Protein AF-A0A5A8CS77-F1 (afdb_monomer)

Structure (mmCIF, N/CA/C/O backbone):
data_AF-A0A5A8CS77-F1
#
_entry.id   AF-A0A5A8CS77-F1
#
loop_
_atom_site.group_PDB
_atom_site.id
_atom_site.type_symbol
_atom_site.label_atom_id
_atom_site.label_alt_id
_atom_site.label_comp_id
_atom_site.label_asym_id
_atom_site.label_entity_id
_atom_site.label_seq_id
_atom_site.pdbx_PDB_ins_code
_atom_site.Cartn_x
_atom_site.Cartn_y
_atom_site.Cartn_z
_atom_site.occupancy
_atom_site.B_iso_or_equiv
_atom_site.auth_seq_id
_atom_site.auth_comp_id
_atom_site.auth_asym_id
_atom_site.auth_atom_id
_atom_site.pdbx_PDB_model_num
ATOM 1 N N . MET A 1 1 ? 5.450 0.635 5.819 1.00 85.69 1 MET A N 1
ATOM 2 C CA . MET A 1 1 ? 5.780 1.025 4.425 1.00 85.69 1 MET A CA 1
ATOM 3 C C . MET A 1 1 ? 7.033 1.881 4.350 1.00 85.69 1 MET A C 1
ATOM 5 O O . MET A 1 1 ? 7.945 1.462 3.653 1.00 85.69 1 MET A O 1
ATOM 9 N N . CYS A 1 2 ? 7.117 3.012 5.063 1.00 91.69 2 CYS A N 1
ATOM 10 C CA . CYS A 1 2 ? 8.286 3.908 5.013 1.00 91.69 2 CYS A CA 1
ATOM 11 C C . CYS A 1 2 ? 9.601 3.190 5.373 1.00 91.69 2 CYS A C 1
ATOM 13 O O . CYS A 1 2 ? 10.536 3.173 4.583 1.00 91.69 2 CYS A O 1
ATOM 15 N N . SER A 1 3 ? 9.627 2.469 6.500 1.00 93.19 3 SER A N 1
ATOM 16 C CA . SER A 1 3 ? 10.769 1.624 6.897 1.00 93.19 3 SER A CA 1
ATOM 17 C C . SER A 1 3 ? 10.985 0.401 5.996 1.00 93.19 3 SER A C 1
ATOM 19 O O . SER A 1 3 ? 12.021 -0.242 6.058 1.00 93.19 3 SER A O 1
ATOM 21 N N . GLY A 1 4 ? 10.016 0.065 5.138 1.00 91.38 4 GLY A N 1
ATOM 22 C CA . GLY A 1 4 ? 10.054 -1.089 4.237 1.00 91.38 4 GLY A CA 1
ATOM 23 C C . GLY A 1 4 ? 10.571 -0.776 2.832 1.00 91.38 4 GLY A C 1
ATOM 24 O O . GLY A 1 4 ? 10.405 -1.609 1.947 1.00 91.38 4 GLY A O 1
ATOM 25 N N . GLY A 1 5 ? 11.142 0.415 2.610 1.00 90.12 5 GLY A N 1
ATOM 26 C CA . GLY A 1 5 ? 11.804 0.786 1.352 1.00 90.12 5 GLY A CA 1
ATOM 27 C C . GLY A 1 5 ? 11.192 1.970 0.606 1.00 90.12 5 GLY A C 1
ATOM 28 O O . GLY A 1 5 ? 11.819 2.507 -0.305 1.00 90.12 5 GLY A O 1
ATOM 29 N N . LEU A 1 6 ? 10.001 2.428 0.999 1.00 89.50 6 LEU A N 1
ATOM 30 C CA . LEU A 1 6 ? 9.416 3.637 0.424 1.00 89.50 6 LEU A CA 1
ATOM 31 C C . LEU A 1 6 ? 10.114 4.879 0.986 1.00 89.50 6 LEU A C 1
ATOM 33 O O . LEU A 1 6 ? 9.970 5.193 2.165 1.00 89.50 6 LEU A O 1
ATOM 37 N N . GLY A 1 7 ? 10.844 5.588 0.126 1.00 89.00 7 GLY A N 1
ATOM 38 C CA . GLY A 1 7 ? 11.565 6.810 0.489 1.00 89.00 7 GLY A CA 1
ATOM 39 C C . GLY A 1 7 ? 10.880 8.098 0.026 1.00 89.00 7 GLY A C 1
ATOM 40 O O . GLY A 1 7 ? 11.247 9.181 0.481 1.00 89.00 7 GLY A O 1
ATOM 41 N N . LYS A 1 8 ? 9.884 8.000 -0.866 1.00 88.50 8 LYS A N 1
ATOM 42 C CA . LYS A 1 8 ? 9.034 9.115 -1.316 1.00 88.50 8 LYS A CA 1
ATOM 43 C C . LYS A 1 8 ? 7.594 8.932 -0.859 1.00 88.50 8 LYS A C 1
ATOM 45 O O . LYS A 1 8 ? 6.918 8.036 -1.363 1.00 88.50 8 LYS A O 1
ATOM 50 N N . THR A 1 9 ? 7.131 9.817 0.022 1.00 89.88 9 THR A N 1
ATOM 51 C CA . THR A 1 9 ? 5.757 9.791 0.543 1.00 89.88 9 THR A CA 1
ATOM 52 C C . THR A 1 9 ? 4.769 10.429 -0.425 1.00 89.88 9 THR A C 1
ATOM 54 O O . THR A 1 9 ? 5.002 11.515 -0.963 1.00 89.88 9 THR A O 1
ATOM 57 N N . ASP A 1 10 ? 3.620 9.783 -0.583 1.00 88.69 10 ASP A N 1
ATOM 58 C CA . ASP A 1 10 ? 2.499 10.272 -1.375 1.00 88.69 10 ASP A CA 1
ATOM 59 C C . ASP A 1 10 ? 1.581 11.163 -0.513 1.00 88.69 10 ASP A C 1
ATOM 61 O O . ASP A 1 10 ? 0.678 10.695 0.176 1.00 88.69 10 ASP A O 1
ATOM 65 N N . THR A 1 11 ? 1.846 12.475 -0.501 1.00 86.81 11 THR A N 1
ATOM 66 C CA . THR A 1 11 ? 1.271 13.401 0.499 1.00 86.81 11 THR A CA 1
ATOM 67 C C . THR A 1 11 ? -0.005 14.131 0.082 1.00 86.81 11 THR A C 1
ATOM 69 O O . THR A 1 11 ? -0.803 14.496 0.943 1.00 86.81 11 THR A O 1
ATOM 72 N N . GLY A 1 12 ? -0.213 14.384 -1.213 1.00 90.06 12 GLY A N 1
ATOM 73 C CA . GLY A 1 12 ? -1.337 15.206 -1.677 1.00 90.06 12 GLY A CA 1
ATOM 74 C C . GLY A 1 12 ? -1.258 16.631 -1.111 1.00 90.06 12 GLY A C 1
ATOM 75 O O . GLY A 1 12 ? -0.227 17.291 -1.223 1.00 90.06 12 GLY A O 1
ATOM 76 N N . ASN A 1 13 ? -2.341 17.116 -0.503 1.00 92.75 13 ASN A N 1
ATOM 77 C CA . ASN A 1 13 ? -2.327 18.333 0.307 1.00 92.75 13 ASN A CA 1
ATOM 78 C C . ASN A 1 13 ? -1.818 18.026 1.726 1.00 92.75 13 ASN A C 1
ATOM 80 O O . ASN A 1 13 ? -2.508 17.400 2.527 1.00 92.75 13 ASN A O 1
ATOM 84 N N . THR A 1 14 ? -0.647 18.546 2.080 1.00 94.44 14 THR A N 1
ATOM 85 C CA . THR A 1 14 ? -0.047 18.345 3.407 1.00 94.44 14 THR A CA 1
ATOM 86 C C . THR A 1 14 ? -0.786 19.059 4.541 1.00 94.44 14 THR A C 1
ATOM 88 O O . THR A 1 14 ? -0.587 18.707 5.698 1.00 94.44 14 THR A O 1
ATOM 91 N N . ASN A 1 15 ? -1.659 20.031 4.249 1.00 94.00 15 ASN A N 1
ATOM 92 C CA . ASN A 1 15 ? -2.426 20.754 5.274 1.00 94.00 15 ASN A CA 1
ATOM 93 C C . ASN A 1 15 ? -3.484 19.882 5.965 1.00 94.00 15 ASN A C 1
ATOM 95 O O . ASN A 1 15 ? -3.991 20.266 7.015 1.00 94.00 15 ASN A O 1
ATOM 99 N N . VAL A 1 16 ? -3.818 18.721 5.391 1.00 94.19 16 VAL A N 1
ATOM 100 C CA . VAL A 1 16 ? -4.727 17.750 6.018 1.00 94.19 16 VAL A CA 1
ATOM 101 C C . VAL A 1 16 ? -3.997 16.685 6.847 1.00 94.19 16 VAL A C 1
ATOM 103 O O . VAL A 1 16 ? -4.634 15.776 7.371 1.00 94.19 16 VAL A O 1
ATOM 106 N N . ILE A 1 17 ? -2.671 16.795 6.987 1.00 96.50 17 ILE A N 1
ATOM 107 C CA . ILE A 1 17 ? -1.839 15.868 7.761 1.00 96.50 17 ILE A CA 1
ATOM 108 C C . ILE A 1 17 ? -1.505 16.510 9.113 1.00 96.50 17 ILE A C 1
ATOM 110 O O . ILE A 1 17 ? -0.802 17.516 9.179 1.00 96.50 17 ILE A O 1
ATOM 114 N N . GLY A 1 18 ? -2.001 15.911 10.197 1.00 97.12 18 GLY A N 1
ATOM 115 C CA . GLY A 1 18 ? -1.779 16.356 11.577 1.00 97.12 18 GLY A CA 1
ATOM 116 C C . GLY A 1 18 ? -1.435 15.203 12.518 1.00 97.12 18 GLY A C 1
ATOM 117 O O . GLY A 1 18 ? -1.137 14.094 12.076 1.00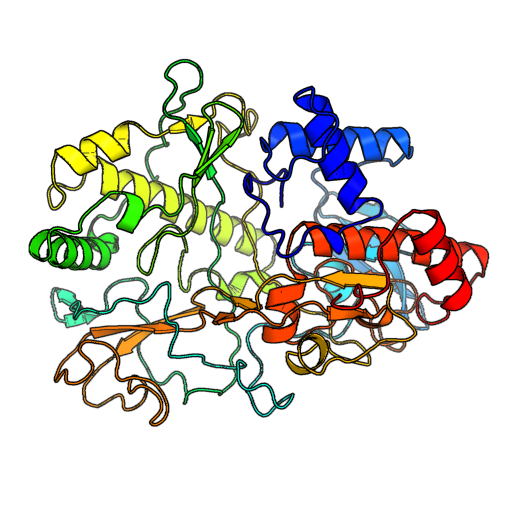 97.12 18 GLY A O 1
ATOM 118 N N . GLY A 1 19 ? -1.503 15.464 13.821 1.00 98.00 19 GLY A N 1
ATOM 119 C CA . GLY A 1 19 ? -1.342 14.455 14.869 1.00 98.00 19 GLY A CA 1
ATOM 120 C C . GLY A 1 19 ? -0.024 13.688 14.803 1.00 98.00 19 GLY A C 1
ATOM 121 O O . GLY A 1 19 ? 1.007 14.241 14.412 1.00 98.00 19 GLY A O 1
ATOM 122 N N . LEU A 1 20 ? -0.073 12.400 15.155 1.00 97.94 20 LEU A N 1
ATOM 123 C CA . LEU A 1 20 ? 1.108 11.529 15.133 1.00 97.94 20 LEU A CA 1
ATOM 124 C C . LEU A 1 20 ? 1.709 11.386 13.730 1.00 97.94 20 LEU A C 1
ATOM 126 O O . LEU A 1 20 ? 2.921 11.239 13.602 1.00 97.94 20 LEU A O 1
ATOM 130 N N . ALA A 1 21 ? 0.894 11.479 12.673 1.00 97.19 21 ALA A N 1
ATOM 131 C CA . ALA A 1 21 ? 1.407 11.461 11.307 1.00 97.19 21 ALA A CA 1
ATOM 132 C C . ALA A 1 21 ? 2.363 12.642 11.078 1.00 97.19 21 ALA A C 1
ATOM 134 O O . ALA A 1 21 ? 3.514 12.443 10.701 1.00 97.19 21 ALA A O 1
ATOM 135 N N . LEU A 1 22 ? 1.927 13.870 11.382 1.00 97.88 22 LEU A N 1
ATOM 136 C CA . LEU A 1 22 ? 2.776 15.061 11.264 1.00 97.88 22 LEU A CA 1
ATOM 137 C C . LEU A 1 22 ? 3.990 15.008 12.200 1.00 97.88 22 LEU A C 1
ATOM 139 O O . LEU A 1 22 ? 5.059 15.503 11.838 1.00 97.88 22 LEU A O 1
ATOM 143 N N . GLU A 1 23 ? 3.849 14.408 13.381 1.00 98.25 23 GLU A N 1
ATOM 144 C CA . GLU A 1 23 ? 4.962 14.212 14.306 1.00 98.25 23 GLU A CA 1
ATOM 145 C C . GLU A 1 23 ? 6.075 13.355 13.688 1.00 98.25 23 GLU A C 1
ATOM 147 O O . GLU A 1 23 ? 7.232 13.769 13.730 1.00 98.25 23 GLU A O 1
ATOM 152 N N . VAL A 1 24 ? 5.743 12.236 13.031 1.00 97.94 24 VAL A N 1
ATOM 153 C CA . VAL A 1 24 ? 6.718 11.389 12.314 1.00 97.94 24 VAL A CA 1
ATOM 154 C C . VAL A 1 24 ? 7.493 12.205 11.274 1.00 97.94 24 VAL A C 1
ATOM 156 O O . VAL A 1 24 ? 8.725 12.191 11.263 1.00 97.94 24 VAL A O 1
ATOM 159 N N . PHE A 1 25 ? 6.797 12.977 10.430 1.00 97.50 25 PHE A N 1
ATOM 160 C CA . PHE A 1 25 ? 7.448 13.819 9.415 1.00 97.50 25 PHE A CA 1
ATOM 161 C C . PHE A 1 25 ? 8.257 14.972 10.035 1.00 97.50 25 PHE A C 1
ATOM 163 O O . PHE A 1 25 ? 9.267 15.396 9.472 1.00 97.50 25 PHE A O 1
ATOM 170 N N . SER A 1 26 ? 7.851 15.473 11.203 1.00 98.19 26 SER A N 1
ATOM 171 C CA . SER A 1 26 ? 8.587 16.503 11.949 1.00 98.19 26 SER A CA 1
ATOM 172 C C . SER A 1 26 ? 9.870 15.946 12.565 1.00 98.19 26 SER A C 1
ATOM 174 O O . SER A 1 26 ? 10.920 16.575 12.445 1.00 98.19 26 SER A O 1
ATOM 176 N N . ARG A 1 27 ? 9.818 14.746 13.160 1.00 98.25 27 ARG A N 1
ATOM 177 C CA . ARG A 1 27 ? 10.995 14.021 13.668 1.00 98.25 27 ARG A CA 1
ATOM 178 C C . ARG A 1 27 ? 11.977 13.709 12.541 1.00 98.25 27 ARG A C 1
ATOM 180 O O . ARG A 1 27 ? 13.176 13.891 12.712 1.00 98.25 27 ARG A O 1
ATOM 187 N N . ASN A 1 28 ? 11.469 13.349 11.364 1.00 97.12 28 ASN A N 1
ATOM 188 C CA . ASN A 1 28 ? 12.294 13.172 10.171 1.00 97.12 28 ASN A CA 1
ATOM 189 C C . ASN A 1 28 ? 12.986 14.462 9.737 1.00 97.12 28 ASN A C 1
ATOM 191 O O . ASN A 1 28 ? 14.183 14.463 9.479 1.00 97.12 28 ASN A O 1
ATOM 195 N N . GLY A 1 29 ? 12.259 15.582 9.719 1.00 96.75 29 GLY A N 1
ATOM 196 C CA . GLY A 1 29 ? 12.867 16.892 9.496 1.00 96.75 29 GLY A CA 1
ATOM 197 C C . GLY A 1 29 ? 13.990 17.166 10.499 1.00 96.75 29 GLY A C 1
ATOM 198 O O . GLY A 1 29 ? 15.101 17.509 10.097 1.00 96.75 29 GLY A O 1
ATOM 199 N N . ALA A 1 30 ? 13.732 16.937 11.789 1.00 97.81 30 ALA A N 1
ATOM 200 C CA . ALA A 1 30 ? 14.706 17.149 12.856 1.00 97.81 30 ALA A CA 1
ATOM 201 C C . ALA A 1 30 ? 15.952 16.258 12.722 1.00 97.81 30 ALA A C 1
ATOM 203 O O . ALA A 1 30 ? 17.057 16.744 12.968 1.00 97.81 30 ALA A O 1
ATOM 204 N N . TRP A 1 31 ? 15.799 15.006 12.276 1.00 96.81 31 TRP A N 1
ATOM 205 C CA . TRP A 1 31 ? 16.914 14.097 11.986 1.00 96.81 31 TRP A CA 1
ATOM 206 C C . TRP A 1 31 ? 17.909 14.714 10.994 1.00 96.81 31 TRP A C 1
ATOM 208 O O . TRP A 1 31 ? 19.119 14.662 11.206 1.00 96.81 31 TRP A O 1
ATOM 218 N N . TYR A 1 32 ? 17.405 15.388 9.957 1.00 95.19 32 TYR A N 1
ATOM 219 C CA . TYR A 1 32 ? 18.227 16.099 8.970 1.00 95.19 32 TYR A CA 1
ATOM 220 C C . TYR A 1 32 ? 18.483 17.576 9.321 1.00 95.19 32 TYR A C 1
ATOM 222 O O . TYR A 1 32 ? 18.910 18.356 8.469 1.00 95.19 32 TYR A O 1
ATOM 230 N N . GLY A 1 33 ? 18.231 17.991 10.567 1.00 95.88 33 GLY A N 1
ATOM 231 C CA . GLY A 1 33 ? 18.484 19.354 11.045 1.00 95.88 33 GLY A CA 1
ATOM 232 C C . GLY A 1 33 ? 17.480 20.413 10.567 1.00 95.88 33 GLY A C 1
ATOM 233 O O . GLY A 1 33 ? 17.733 21.610 10.717 1.00 95.88 33 GLY A O 1
ATOM 234 N N . SER A 1 34 ? 16.340 20.006 10.006 1.00 95.50 34 SER A N 1
ATOM 235 C CA . SER A 1 34 ? 15.237 20.884 9.606 1.00 95.50 34 SER A CA 1
ATOM 236 C C . SER A 1 34 ? 14.249 21.113 10.756 1.00 95.50 34 SER A C 1
ATOM 238 O O . SER A 1 34 ? 13.915 20.203 11.507 1.00 95.50 34 SER A O 1
ATOM 240 N N . GLN A 1 35 ? 13.730 22.340 10.865 1.00 94.94 35 GLN A N 1
ATOM 241 C CA . GLN A 1 35 ? 12.603 22.673 11.755 1.00 94.94 35 GLN A CA 1
ATOM 242 C C . GLN A 1 35 ? 11.235 22.450 11.088 1.00 94.94 35 GLN A C 1
ATOM 244 O O . GLN A 1 35 ? 10.205 22.488 11.756 1.00 94.94 35 GLN A O 1
ATOM 249 N N . ALA A 1 36 ? 11.212 22.258 9.768 1.00 96.50 36 ALA A N 1
ATOM 250 C CA . ALA A 1 36 ? 10.008 21.939 9.011 1.00 96.50 36 ALA A CA 1
ATOM 251 C C . ALA A 1 36 ? 9.883 20.416 8.807 1.00 96.50 36 ALA A C 1
ATOM 253 O O . ALA A 1 36 ? 10.919 19.755 8.660 1.00 96.50 36 ALA A O 1
ATOM 254 N N . PRO A 1 37 ? 8.652 19.870 8.730 1.00 96.31 37 PRO A N 1
ATOM 255 C CA . PRO A 1 37 ? 8.431 18.469 8.390 1.00 96.31 37 PRO A CA 1
ATOM 256 C C . PRO A 1 37 ? 9.078 18.092 7.056 1.00 96.31 37 PRO A C 1
ATOM 258 O O . PRO A 1 37 ? 9.005 18.851 6.086 1.00 96.31 37 PRO A O 1
ATOM 261 N N . GLN A 1 38 ? 9.669 16.900 7.001 1.00 94.75 38 GLN A N 1
ATOM 262 C CA . GLN A 1 38 ? 10.260 16.340 5.792 1.00 94.75 38 GLN A CA 1
ATOM 263 C C . GLN A 1 38 ? 9.510 15.074 5.378 1.00 94.75 38 GLN A C 1
ATOM 265 O O . GLN A 1 38 ? 9.384 14.131 6.155 1.00 94.75 38 GLN A O 1
ATOM 270 N N . TRP A 1 39 ? 9.034 15.064 4.134 1.00 93.19 39 TRP A N 1
ATOM 271 C CA . TRP A 1 39 ? 8.163 14.021 3.579 1.00 93.19 39 TRP A CA 1
ATOM 272 C C . TRP A 1 39 ? 8.923 12.872 2.913 1.00 93.19 39 TRP A C 1
ATOM 274 O O . TRP A 1 39 ? 8.335 11.839 2.611 1.00 93.19 39 TRP A O 1
ATOM 284 N N . ASP A 1 40 ? 10.223 13.040 2.702 1.00 91.94 40 ASP A N 1
ATOM 285 C CA . ASP A 1 40 ? 11.087 12.044 2.081 1.00 91.94 40 ASP A CA 1
ATOM 286 C C . ASP A 1 40 ? 12.067 11.483 3.109 1.00 91.94 40 ASP A C 1
ATOM 288 O O . ASP A 1 40 ? 12.600 12.226 3.939 1.00 91.94 40 ASP A O 1
ATOM 292 N N . PHE A 1 41 ? 12.299 10.176 3.056 1.00 89.19 41 PHE A N 1
ATOM 293 C CA . PHE A 1 41 ? 13.016 9.437 4.090 1.00 89.19 41 PHE A CA 1
ATOM 294 C C . PHE A 1 41 ? 14.041 8.494 3.478 1.00 89.19 41 PHE A C 1
ATOM 296 O O . PHE A 1 41 ? 13.868 7.957 2.382 1.00 89.19 41 PHE A O 1
ATOM 303 N N . GLU A 1 42 ? 15.081 8.244 4.255 1.00 94.94 42 GLU A N 1
ATOM 304 C CA . GLU A 1 42 ? 15.852 7.013 4.196 1.00 94.94 42 GLU A CA 1
ATOM 305 C C . GLU A 1 42 ? 15.096 5.942 5.014 1.00 94.94 42 GLU A C 1
ATOM 307 O O . GLU A 1 42 ? 14.640 6.254 6.122 1.00 94.94 42 GLU A O 1
ATOM 312 N N . PRO A 1 43 ? 14.897 4.709 4.507 1.00 95.31 43 PRO A N 1
ATOM 313 C CA . PRO A 1 43 ? 14.128 3.683 5.217 1.00 95.31 43 PRO A CA 1
ATOM 314 C C . PRO A 1 43 ? 14.613 3.399 6.645 1.00 95.31 43 PRO A C 1
ATOM 316 O O . PRO A 1 43 ? 13.781 3.350 7.555 1.00 95.31 43 PRO A O 1
ATOM 319 N N . HIS A 1 44 ? 15.927 3.295 6.872 1.00 96.31 44 HIS A N 1
ATOM 320 C CA . HIS A 1 44 ? 16.481 3.089 8.216 1.00 96.31 44 HIS A CA 1
ATOM 321 C C . HIS A 1 44 ? 16.186 4.256 9.181 1.00 96.31 44 HIS A C 1
ATOM 323 O O . HIS A 1 44 ? 16.023 4.042 10.380 1.00 96.31 44 HIS A O 1
ATOM 329 N N . VAL A 1 45 ? 16.062 5.491 8.675 1.00 97.06 45 VAL A N 1
ATOM 330 C CA . VAL A 1 45 ? 15.683 6.661 9.488 1.00 97.06 45 VAL A CA 1
ATOM 331 C C . VAL A 1 45 ? 14.215 6.583 9.886 1.00 97.06 45 VAL A C 1
ATOM 333 O O . VAL A 1 45 ? 13.874 6.830 11.041 1.00 97.06 45 VAL A O 1
ATOM 336 N N . ALA A 1 46 ? 13.337 6.190 8.958 1.00 96.31 46 ALA A N 1
ATOM 337 C CA . ALA A 1 46 ? 11.934 5.952 9.286 1.00 96.31 46 ALA A CA 1
ATOM 338 C C . ALA A 1 46 ? 11.787 4.838 10.338 1.00 96.31 46 ALA A C 1
ATOM 340 O O . ALA A 1 46 ? 11.009 4.987 11.277 1.00 96.31 46 ALA A O 1
ATOM 341 N N . GLU A 1 47 ? 12.547 3.746 10.208 1.00 96.44 47 GLU A N 1
ATOM 342 C CA . GLU A 1 47 ? 12.588 2.671 11.204 1.00 96.44 47 GLU A CA 1
ATOM 343 C C . GLU A 1 47 ? 13.030 3.176 12.582 1.00 96.44 47 GLU A C 1
ATOM 345 O O . GLU A 1 47 ? 12.317 2.945 13.558 1.00 96.44 47 GLU A O 1
ATOM 350 N N . ALA A 1 48 ? 14.138 3.920 12.654 1.00 97.81 48 ALA A N 1
ATOM 351 C CA . ALA A 1 48 ? 14.634 4.496 13.902 1.00 97.81 48 ALA A CA 1
ATOM 352 C C . ALA A 1 48 ? 13.583 5.391 14.578 1.00 97.81 48 ALA A C 1
ATOM 354 O O . ALA A 1 48 ? 13.301 5.218 15.758 1.00 97.81 48 ALA A O 1
ATOM 355 N N . ILE A 1 49 ? 12.928 6.278 13.820 1.00 98.25 49 ILE A N 1
ATOM 356 C CA . ILE A 1 49 ? 11.873 7.156 14.348 1.00 98.25 49 ILE A CA 1
ATOM 357 C C . ILE A 1 49 ? 10.702 6.344 14.913 1.00 98.25 49 ILE A C 1
ATOM 359 O O . ILE A 1 49 ? 10.210 6.660 15.996 1.00 98.25 49 ILE A O 1
ATOM 363 N N . PHE A 1 50 ? 10.240 5.307 14.206 1.00 97.44 50 PHE A N 1
ATOM 364 C CA . PHE A 1 50 ? 9.147 4.472 14.708 1.00 97.44 50 PHE A CA 1
ATOM 365 C C . PHE A 1 50 ? 9.543 3.714 15.979 1.00 97.44 50 PHE A C 1
ATOM 367 O O . PHE A 1 50 ? 8.746 3.655 16.913 1.00 97.44 50 PHE A O 1
ATOM 374 N N . LEU A 1 51 ? 10.758 3.163 16.035 1.00 97.62 51 LEU A N 1
ATOM 375 C CA . LEU A 1 51 ? 11.263 2.461 17.216 1.00 97.62 51 LEU A CA 1
ATOM 376 C C . LEU A 1 51 ? 11.428 3.404 18.415 1.00 97.62 51 LEU A C 1
ATOM 378 O O . LEU A 1 51 ? 11.004 3.047 19.513 1.00 97.62 51 LEU A O 1
ATOM 382 N N . ASP A 1 52 ? 11.941 4.616 18.200 1.00 98.44 52 ASP A N 1
ATOM 383 C CA . ASP A 1 52 ? 12.060 5.642 19.240 1.00 98.44 52 ASP A CA 1
ATOM 384 C C . ASP A 1 52 ? 10.682 6.028 19.795 1.00 98.44 52 ASP A C 1
ATOM 386 O O . ASP A 1 52 ? 10.481 6.047 21.009 1.00 98.44 52 ASP A O 1
ATOM 390 N N . MET A 1 53 ? 9.692 6.261 18.926 1.00 98.31 53 MET A N 1
ATOM 391 C CA . MET A 1 53 ? 8.322 6.580 19.351 1.00 98.31 53 MET A CA 1
ATOM 392 C C . MET A 1 53 ? 7.678 5.439 20.153 1.00 98.31 53 MET A C 1
ATOM 394 O O . MET A 1 53 ? 6.991 5.690 21.145 1.00 98.31 53 MET A O 1
ATOM 398 N N . LEU A 1 54 ? 7.902 4.183 19.751 1.00 98.00 54 LEU A N 1
ATOM 399 C CA . LEU A 1 54 ? 7.425 3.012 20.493 1.00 98.00 54 LEU A CA 1
ATOM 400 C C . LEU A 1 54 ? 8.105 2.906 21.863 1.00 98.00 54 LEU A C 1
ATOM 402 O O . LEU A 1 54 ? 7.428 2.664 22.865 1.00 98.00 54 LEU A O 1
ATOM 406 N N . GLN A 1 55 ? 9.418 3.134 21.923 1.00 98.12 55 GLN A N 1
ATOM 407 C CA . GLN A 1 55 ? 10.182 3.118 23.166 1.00 98.12 55 GLN A CA 1
ATOM 408 C C . GLN A 1 55 ? 9.729 4.224 24.129 1.00 98.12 55 GLN A C 1
ATOM 410 O O . GLN A 1 55 ? 9.521 3.954 25.312 1.00 98.12 55 GLN A O 1
ATOM 415 N N . GLU A 1 56 ? 9.546 5.452 23.641 1.00 98.31 56 GLU A N 1
ATOM 416 C CA . GLU A 1 56 ? 9.042 6.587 24.427 1.00 98.31 56 GLU A CA 1
ATOM 417 C C . GLU A 1 56 ? 7.650 6.314 25.007 1.00 98.31 56 GLU A C 1
ATOM 419 O O . GLU A 1 56 ? 7.369 6.673 26.151 1.00 98.31 56 GLU A O 1
ATOM 424 N N . ALA A 1 57 ? 6.793 5.637 24.239 1.00 97.38 57 ALA A N 1
ATOM 425 C CA . ALA A 1 57 ? 5.468 5.217 24.679 1.00 97.38 57 ALA A CA 1
ATOM 426 C C . ALA A 1 57 ? 5.488 3.993 25.618 1.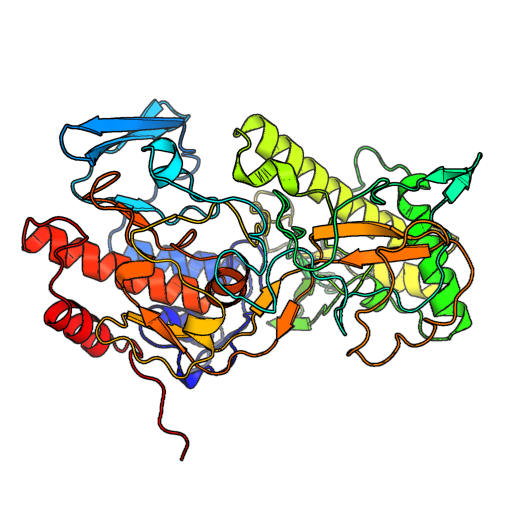00 97.38 57 ALA A C 1
ATOM 428 O O . ALA A 1 57 ? 4.442 3.616 26.147 1.00 97.38 57 ALA A O 1
ATOM 429 N N . GLY A 1 58 ? 6.651 3.367 25.839 1.00 97.88 58 GLY A N 1
ATOM 430 C CA . GLY A 1 58 ? 6.789 2.163 26.660 1.00 97.88 58 GLY A CA 1
ATOM 431 C C . GLY A 1 58 ? 6.154 0.917 26.035 1.00 97.88 58 GLY A C 1
ATOM 432 O O . GLY A 1 58 ? 5.707 0.032 26.764 1.00 97.88 58 GLY A O 1
ATOM 433 N N . VAL A 1 59 ? 6.074 0.854 24.702 1.00 97.50 59 VAL A N 1
ATOM 434 C CA . VAL A 1 59 ? 5.513 -0.290 23.974 1.00 97.50 59 VAL A CA 1
ATOM 435 C C . VAL A 1 59 ? 6.539 -1.418 23.904 1.00 97.50 59 VAL A C 1
ATOM 437 O O . VAL A 1 59 ? 7.666 -1.229 23.451 1.00 97.50 59 VAL A O 1
ATOM 440 N N . GLU A 1 60 ? 6.134 -2.617 24.317 1.00 96.88 60 GLU A N 1
ATOM 441 C CA . GLU A 1 60 ? 6.928 -3.830 24.138 1.00 96.88 60 GLU A CA 1
ATOM 442 C C . GLU A 1 60 ? 6.771 -4.362 22.707 1.00 96.88 60 GLU A C 1
ATOM 444 O O . GLU A 1 60 ? 5.654 -4.532 22.212 1.00 96.88 60 GLU A O 1
ATOM 449 N N . VAL A 1 61 ? 7.896 -4.614 22.031 1.00 96.44 61 VAL A N 1
ATOM 450 C CA . VAL A 1 61 ? 7.927 -5.028 20.623 1.00 96.44 61 VAL A CA 1
ATOM 451 C C . VAL A 1 61 ? 8.409 -6.471 20.511 1.00 96.44 61 VAL A C 1
ATOM 453 O O . VAL A 1 61 ? 9.522 -6.797 20.920 1.00 96.44 61 VAL A O 1
ATOM 456 N N . PHE A 1 62 ? 7.590 -7.314 19.882 1.00 96.00 62 PHE A N 1
ATOM 457 C CA . PHE A 1 62 ? 7.918 -8.702 19.557 1.00 96.00 62 PHE A CA 1
ATOM 458 C C . PHE A 1 62 ? 8.097 -8.846 18.042 1.00 96.00 62 PHE A C 1
ATOM 460 O O . PHE A 1 62 ? 7.183 -8.547 17.273 1.00 96.00 62 PHE A O 1
ATOM 467 N N . THR A 1 63 ? 9.274 -9.290 17.600 1.00 94.19 63 THR A N 1
ATOM 468 C CA . THR A 1 63 ? 9.608 -9.461 16.176 1.00 94.19 63 THR A CA 1
ATOM 469 C C . THR A 1 63 ? 9.681 -10.938 15.795 1.00 94.19 63 THR A C 1
ATOM 471 O O . THR A 1 63 ? 9.859 -11.807 16.643 1.00 94.19 63 THR A O 1
ATOM 474 N N . GLY A 1 64 ? 9.509 -11.248 14.505 1.00 92.00 64 GLY A N 1
ATOM 475 C CA . GLY A 1 64 ? 9.473 -12.639 14.024 1.00 92.00 64 GLY A CA 1
ATOM 476 C C . GLY A 1 64 ? 8.173 -13.389 14.347 1.00 92.00 64 GLY A C 1
ATOM 477 O O . GLY A 1 64 ? 8.063 -14.583 14.077 1.00 92.00 64 GLY A O 1
ATOM 478 N N . GLU A 1 65 ? 7.170 -12.687 14.873 1.00 95.50 65 GLU A N 1
ATOM 479 C CA . GLU A 1 65 ? 5.918 -13.252 15.365 1.00 95.50 65 GLU A CA 1
ATOM 480 C C . GLU A 1 65 ? 4.793 -13.163 14.320 1.00 95.50 65 GLU A C 1
ATOM 482 O O . GLU A 1 65 ? 4.022 -12.207 14.265 1.00 95.50 65 GLU A O 1
ATOM 487 N N . ARG A 1 66 ? 4.697 -14.178 13.452 1.00 94.94 66 ARG A N 1
ATOM 488 C CA . ARG A 1 66 ? 3.635 -14.284 12.433 1.00 94.94 66 ARG A CA 1
ATOM 489 C C . ARG A 1 66 ? 2.346 -14.850 13.032 1.00 94.94 66 ARG A C 1
ATOM 491 O O . ARG A 1 66 ? 2.401 -15.859 13.727 1.00 94.94 66 ARG A O 1
ATOM 498 N N . ILE A 1 67 ? 1.186 -14.270 12.714 1.00 95.88 67 ILE A N 1
ATOM 499 C CA . ILE A 1 67 ? -0.129 -14.767 13.165 1.00 95.88 67 ILE A CA 1
ATOM 500 C C . ILE A 1 67 ? -0.353 -16.201 12.669 1.00 95.88 67 ILE A C 1
ATOM 502 O O . ILE A 1 67 ? -0.261 -16.459 11.469 1.00 95.88 67 ILE A O 1
ATOM 506 N N . ALA A 1 68 ? -0.672 -17.128 13.573 1.00 96.56 68 ALA A N 1
ATOM 507 C CA . ALA A 1 68 ? -1.010 -18.509 13.230 1.00 96.56 68 ALA A CA 1
ATOM 508 C C . ALA A 1 68 ? -2.505 -18.796 13.406 1.00 96.56 68 ALA A C 1
ATOM 510 O O . ALA A 1 68 ? -3.121 -19.409 12.537 1.00 96.56 68 ALA A O 1
ATOM 511 N N . SER A 1 69 ? -3.096 -18.362 14.521 1.00 97.44 69 SER A N 1
ATOM 512 C CA . SER A 1 69 ? -4.523 -18.560 14.790 1.00 97.44 69 SER A CA 1
ATOM 513 C C . SER A 1 69 ? -5.050 -17.591 15.844 1.00 97.44 69 SER A C 1
ATOM 515 O O . SER A 1 69 ? -4.279 -16.923 16.533 1.00 97.44 69 SER A O 1
ATOM 517 N N . THR A 1 70 ? -6.371 -17.535 15.976 1.00 98.25 70 THR A N 1
ATOM 518 C CA . THR A 1 70 ? -7.072 -16.746 16.989 1.00 98.25 70 THR A CA 1
ATOM 519 C C . THR A 1 70 ? -8.105 -17.602 17.715 1.00 98.25 70 THR A C 1
ATOM 521 O O . THR A 1 70 ? -8.616 -18.584 17.171 1.00 98.25 70 THR A O 1
ATOM 524 N N . SER A 1 71 ? -8.416 -17.229 18.955 1.00 98.12 71 SER A N 1
ATOM 525 C CA . SER A 1 71 ? -9.463 -17.857 19.759 1.00 98.12 71 SER A CA 1
ATOM 526 C C . SER A 1 71 ? -10.550 -16.848 20.106 1.00 98.12 71 SER A C 1
ATOM 528 O O . SER A 1 71 ? -10.265 -15.757 20.605 1.00 98.12 71 SER A O 1
ATOM 530 N N . MET A 1 72 ? -11.804 -17.233 19.871 1.00 98.06 72 MET A N 1
ATOM 531 C CA . MET A 1 72 ? -12.975 -16.383 20.074 1.00 98.06 72 MET A CA 1
ATOM 532 C C . MET A 1 72 ? -13.741 -16.765 21.341 1.00 98.06 72 MET A C 1
ATOM 534 O O . MET A 1 72 ? -13.960 -17.939 21.644 1.00 98.06 72 MET A O 1
ATOM 538 N N . GLN A 1 73 ? -14.222 -15.755 22.056 1.00 96.06 73 GLN A N 1
ATOM 539 C CA . GLN A 1 73 ? -15.203 -15.872 23.128 1.00 96.06 73 GLN A CA 1
ATOM 540 C C . GLN A 1 73 ? -16.617 -15.554 22.621 1.00 96.06 73 GLN A C 1
ATOM 542 O O . GLN A 1 73 ? -16.828 -15.040 21.520 1.00 96.06 73 GLN A O 1
ATOM 547 N N . ARG A 1 74 ? -17.627 -15.868 23.446 1.00 91.62 74 ARG A N 1
ATOM 548 C CA . ARG A 1 74 ? -19.027 -15.539 23.139 1.00 91.62 74 ARG A CA 1
ATOM 549 C C . ARG A 1 74 ? -19.196 -14.031 22.943 1.00 91.62 74 ARG A C 1
ATOM 551 O O . ARG A 1 74 ? -18.615 -13.245 23.680 1.00 91.62 74 ARG A O 1
ATOM 558 N N . GLY A 1 75 ? -20.065 -13.660 22.004 1.00 91.88 75 GLY A N 1
ATOM 559 C CA . GLY A 1 75 ? -20.395 -12.260 21.739 1.00 91.88 75 GLY A CA 1
ATOM 560 C C . GLY A 1 75 ? -19.396 -11.524 20.844 1.00 91.88 75 GLY A C 1
ATOM 561 O O . GLY A 1 75 ? -19.391 -10.303 20.883 1.00 91.88 75 GLY A O 1
ATOM 562 N N . GLY A 1 76 ? -18.573 -12.236 20.062 1.00 95.00 76 GLY A N 1
ATOM 563 C CA . GLY A 1 76 ? -17.647 -11.610 19.106 1.00 95.00 76 GLY A CA 1
ATOM 564 C C . GLY A 1 76 ? -16.394 -11.022 19.760 1.00 95.00 76 GLY A C 1
ATOM 565 O O . GLY A 1 76 ? -15.827 -10.056 19.266 1.00 95.00 76 GLY A O 1
ATOM 566 N N . VAL A 1 77 ? -15.958 -11.565 20.896 1.00 98.12 77 VAL A N 1
ATOM 567 C CA . VAL A 1 77 ? -14.756 -11.080 21.590 1.00 98.12 77 VAL A CA 1
ATOM 568 C C . VAL A 1 77 ? -13.560 -11.923 21.162 1.00 98.12 77 VAL A C 1
ATOM 570 O O . VAL A 1 77 ? -13.537 -13.128 21.416 1.00 98.12 77 VAL A O 1
ATOM 573 N N . LEU A 1 78 ? -12.556 -11.303 20.544 1.00 98.44 78 LEU A N 1
ATOM 574 C CA . LEU A 1 78 ? -11.258 -11.935 20.325 1.00 98.44 78 LEU A CA 1
ATOM 575 C C . LEU A 1 78 ? -10.557 -12.074 21.679 1.00 98.44 78 LEU A C 1
ATOM 577 O O . LEU A 1 78 ? -10.346 -11.075 22.366 1.00 98.44 78 LEU A O 1
ATOM 581 N N . ALA A 1 79 ? -10.243 -13.304 22.077 1.00 98.06 79 ALA A N 1
ATOM 582 C CA . ALA A 1 79 ? -9.662 -13.599 23.382 1.00 98.06 79 ALA A CA 1
ATOM 583 C C . ALA A 1 79 ? -8.141 -13.682 23.325 1.00 98.06 79 ALA A C 1
ATOM 585 O O . ALA A 1 79 ? -7.459 -13.035 24.121 1.00 98.06 79 ALA A O 1
ATOM 586 N N . THR A 1 80 ? -7.626 -14.486 22.394 1.00 98.25 80 THR A N 1
ATOM 587 C CA . THR A 1 80 ? -6.191 -14.726 22.255 1.00 98.25 80 THR A CA 1
ATOM 588 C C . THR A 1 80 ? -5.770 -14.785 20.794 1.00 98.25 80 THR A C 1
ATOM 590 O O . THR A 1 80 ? -6.516 -15.239 19.922 1.00 98.25 80 THR A O 1
ATOM 593 N N . LEU A 1 81 ? -4.552 -14.312 20.549 1.00 97.88 81 LEU A N 1
ATOM 594 C CA . LEU A 1 81 ? -3.804 -14.447 19.310 1.00 97.88 81 LEU A CA 1
ATOM 595 C C . LEU A 1 81 ? -2.639 -15.405 19.563 1.00 97.88 81 LEU A C 1
ATOM 597 O O . LEU A 1 81 ? -1.840 -15.160 20.463 1.00 97.88 81 LEU A O 1
ATOM 601 N N . THR A 1 82 ? -2.517 -16.452 18.752 1.00 98.12 82 THR A N 1
ATOM 602 C CA . THR A 1 82 ? -1.374 -17.371 18.780 1.00 98.12 82 THR A CA 1
ATOM 603 C C . THR A 1 82 ? -0.527 -17.173 17.534 1.00 98.12 82 THR A C 1
ATOM 605 O O . THR A 1 82 ? -1.048 -17.111 16.414 1.00 98.12 82 THR A O 1
ATOM 608 N N . THR A 1 83 ? 0.785 -17.099 17.713 1.00 97.56 83 THR A N 1
ATOM 609 C CA . THR A 1 83 ? 1.747 -16.888 16.631 1.00 97.56 83 THR A CA 1
ATOM 610 C C . THR A 1 83 ? 2.411 -18.193 16.194 1.00 97.56 83 THR A C 1
ATOM 612 O O . THR A 1 83 ? 2.272 -19.239 16.829 1.00 97.56 83 THR A O 1
ATOM 615 N N . ALA A 1 84 ? 3.150 -18.150 15.087 1.00 95.12 84 ALA A N 1
ATOM 616 C CA . ALA A 1 84 ? 3.850 -19.301 14.526 1.00 95.12 84 ALA A CA 1
ATOM 617 C C . ALA A 1 84 ? 4.969 -19.842 15.436 1.00 95.12 84 ALA A C 1
ATOM 619 O O . ALA A 1 84 ? 5.331 -21.011 15.308 1.00 95.12 84 ALA A O 1
ATOM 620 N N . SER A 1 85 ? 5.498 -19.027 16.358 1.00 95.75 85 SER A N 1
ATOM 621 C CA . SER A 1 85 ? 6.454 -19.475 17.382 1.00 95.75 85 SER A CA 1
ATOM 622 C C . SER A 1 85 ? 5.776 -20.239 18.530 1.00 95.75 85 SER A C 1
ATOM 624 O O . SER A 1 85 ? 6.452 -20.916 19.305 1.00 95.75 85 SER A O 1
ATOM 626 N N . GLY A 1 86 ? 4.444 -20.155 18.628 1.00 96.31 86 GLY A N 1
ATOM 627 C CA . GLY A 1 86 ? 3.651 -20.669 19.741 1.00 96.31 86 GLY A CA 1
ATOM 628 C C . GLY A 1 86 ? 3.423 -19.655 20.864 1.00 96.31 86 GLY A C 1
ATOM 629 O O . GLY A 1 86 ? 2.796 -20.016 21.859 1.00 96.31 86 GLY A O 1
ATOM 630 N N . ALA A 1 87 ? 3.899 -18.410 20.731 1.00 97.38 87 ALA A N 1
ATOM 631 C CA . ALA A 1 87 ? 3.570 -17.349 21.677 1.00 97.38 87 ALA A CA 1
ATOM 632 C C . ALA A 1 87 ? 2.065 -17.034 21.643 1.00 97.38 87 ALA A C 1
ATOM 634 O O . ALA A 1 87 ? 1.420 -17.083 20.592 1.00 97.38 87 ALA A O 1
ATOM 635 N N . GLU A 1 88 ? 1.507 -16.712 22.809 1.00 97.94 88 GLU A N 1
ATOM 636 C CA . GLU A 1 88 ? 0.092 -16.393 22.978 1.00 97.94 88 GLU A CA 1
ATOM 637 C C . GLU A 1 88 ? -0.065 -15.007 23.605 1.00 97.94 88 GLU A C 1
ATOM 639 O O . GLU A 1 88 ? 0.524 -14.709 24.645 1.00 97.94 88 GLU A O 1
ATOM 644 N N . PHE A 1 89 ? -0.888 -14.173 22.974 1.00 97.88 89 PHE A N 1
ATOM 645 C CA . PHE A 1 89 ? -1.162 -12.806 23.397 1.00 97.88 89 PHE A CA 1
ATOM 646 C C . PHE A 1 89 ? -2.649 -12.643 23.698 1.00 97.88 89 PHE A C 1
ATOM 648 O O . PHE A 1 89 ? -3.499 -12.925 22.852 1.00 97.88 89 PHE A O 1
ATOM 655 N N . ALA A 1 90 ? -2.961 -12.151 24.896 1.00 97.94 90 ALA A N 1
ATOM 656 C CA . ALA A 1 90 ? -4.316 -11.829 25.326 1.00 97.94 90 ALA A CA 1
ATOM 657 C C . ALA A 1 90 ? -4.435 -10.324 25.579 1.00 97.94 90 ALA A C 1
ATOM 659 O O . ALA A 1 90 ? -3.584 -9.729 26.242 1.00 97.94 90 ALA A O 1
ATOM 660 N N . ALA A 1 91 ? -5.511 -9.713 25.090 1.00 97.44 91 ALA A N 1
ATOM 661 C CA . ALA A 1 91 ? -5.780 -8.295 25.282 1.00 97.44 91 ALA A CA 1
ATOM 662 C C . ALA A 1 91 ? -7.284 -8.039 25.403 1.00 97.44 91 ALA A C 1
ATOM 664 O O . ALA A 1 91 ? -8.115 -8.800 24.912 1.00 97.44 91 ALA A O 1
ATOM 665 N N . ARG A 1 92 ? -7.650 -6.937 26.064 1.00 97.88 92 ARG A N 1
ATOM 666 C CA . ARG A 1 92 ? -9.050 -6.487 26.115 1.00 97.88 92 ARG A CA 1
ATOM 667 C C . ARG A 1 92 ? -9.488 -5.841 24.801 1.00 97.88 92 ARG A C 1
ATOM 669 O O . ARG A 1 92 ? -10.650 -5.978 24.441 1.00 97.88 92 ARG A O 1
ATOM 676 N N . VAL A 1 93 ? -8.569 -5.173 24.105 1.00 98.56 93 VAL A N 1
ATOM 677 C CA . VAL A 1 93 ? -8.754 -4.576 22.776 1.00 98.56 93 VAL A CA 1
ATOM 678 C C . VAL A 1 93 ? -7.539 -4.935 21.925 1.00 98.56 93 VAL A C 1
ATOM 680 O O . VAL A 1 93 ? -6.415 -4.884 22.419 1.00 98.56 93 VAL A O 1
ATOM 683 N N . PHE A 1 94 ? -7.769 -5.281 20.663 1.00 98.62 94 PHE A N 1
ATOM 684 C CA . PHE A 1 94 ? -6.736 -5.534 19.665 1.00 98.62 94 PHE A CA 1
ATOM 685 C C . PHE A 1 94 ? -6.792 -4.466 18.569 1.00 98.62 94 PHE A C 1
ATOM 687 O O . PHE A 1 94 ? -7.872 -4.015 18.184 1.00 98.62 94 PHE A O 1
ATOM 694 N N . ALA A 1 95 ? -5.632 -4.096 18.034 1.00 97.94 95 ALA A N 1
ATOM 695 C CA . ALA A 1 95 ? -5.528 -3.287 16.826 1.00 97.94 95 ALA A CA 1
ATOM 696 C C . ALA A 1 95 ? -4.935 -4.145 15.698 1.00 97.94 95 ALA A C 1
ATOM 698 O O . ALA A 1 95 ? -3.802 -4.611 15.801 1.00 97.94 95 ALA A O 1
ATOM 699 N N . ASP A 1 96 ? -5.698 -4.361 14.628 1.00 98.44 96 ASP A N 1
ATOM 700 C CA . ASP A 1 96 ? -5.213 -4.966 13.393 1.00 98.44 96 ASP A CA 1
ATOM 701 C C . ASP A 1 96 ? -4.572 -3.890 12.507 1.00 98.44 96 ASP A C 1
ATOM 703 O O . ASP A 1 96 ? -5.238 -3.185 11.739 1.00 98.44 96 ASP A O 1
ATOM 707 N N . ALA A 1 97 ? -3.254 -3.778 12.643 1.00 96.38 97 ALA A N 1
ATOM 708 C CA . ALA A 1 97 ? -2.396 -2.974 11.780 1.00 96.38 97 ALA A CA 1
ATOM 709 C C . ALA A 1 97 ? -1.635 -3.837 10.754 1.00 96.38 97 ALA A C 1
ATOM 711 O O . ALA A 1 97 ? -0.618 -3.401 10.212 1.00 96.38 97 ALA A O 1
ATOM 712 N N . THR A 1 98 ? -2.080 -5.075 10.505 1.00 95.38 98 THR A N 1
ATOM 713 C CA . THR A 1 98 ? -1.441 -5.942 9.508 1.00 95.38 98 THR A CA 1
ATOM 714 C C . THR A 1 98 ? -1.695 -5.405 8.103 1.00 95.38 98 THR A C 1
ATOM 716 O O . THR A 1 98 ? -2.787 -4.920 7.784 1.00 95.38 98 THR A O 1
ATOM 719 N N . TYR A 1 99 ? -0.682 -5.497 7.240 1.00 91.12 99 TYR A N 1
ATOM 720 C CA . TYR A 1 99 ? -0.779 -4.967 5.881 1.00 91.12 99 TYR A CA 1
ATOM 721 C C . TYR A 1 99 ? -1.793 -5.761 5.036 1.00 91.12 99 TYR A C 1
ATOM 723 O O . TYR A 1 99 ? -2.390 -5.233 4.102 1.00 91.12 99 TYR A O 1
ATOM 731 N N . GLU A 1 100 ? -2.030 -7.019 5.409 1.00 94.62 100 GLU A N 1
ATOM 732 C CA . GLU A 1 100 ? -2.873 -7.977 4.704 1.00 94.62 100 GLU A CA 1
ATOM 733 C C . GLU A 1 100 ? -4.266 -8.196 5.322 1.00 94.62 100 GLU A C 1
ATOM 735 O O . GLU A 1 100 ? -5.093 -8.879 4.707 1.00 94.62 100 GLU A O 1
ATOM 740 N N . GLY A 1 101 ? -4.527 -7.664 6.523 1.00 97.25 101 GLY A N 1
ATOM 741 C CA . GLY A 1 101 ? -5.774 -7.895 7.262 1.00 97.25 101 GLY A CA 1
ATOM 742 C C . GLY A 1 101 ? -5.867 -9.309 7.840 1.00 97.25 101 GLY A C 1
ATOM 743 O O . GLY A 1 101 ? -6.898 -9.972 7.724 1.00 97.25 101 GLY A O 1
ATOM 744 N N . ASP A 1 102 ? -4.761 -9.824 8.377 1.00 97.62 102 ASP A N 1
ATOM 745 C CA . ASP A 1 102 ? -4.660 -11.202 8.859 1.00 97.62 102 ASP A CA 1
ATOM 746 C C . ASP A 1 102 ? -5.364 -11.427 10.196 1.00 97.62 102 ASP A C 1
ATOM 748 O O . ASP A 1 102 ? -5.926 -12.505 10.402 1.00 97.62 102 ASP A O 1
ATOM 752 N N . LEU A 1 103 ? -5.361 -10.441 11.102 1.00 98.38 103 LEU A N 1
ATOM 753 C CA . LEU A 1 103 ? -5.921 -10.635 12.438 1.00 98.38 103 LEU A CA 1
ATOM 754 C C . LEU A 1 103 ? -7.446 -10.726 12.380 1.00 98.38 103 LEU A C 1
ATOM 756 O O . LEU A 1 103 ? -8.007 -11.715 12.856 1.00 98.38 103 LEU A O 1
ATOM 760 N N . PHE A 1 104 ? -8.125 -9.747 11.770 1.00 98.44 104 PHE A N 1
ATOM 761 C CA . PHE A 1 104 ? -9.589 -9.793 11.680 1.00 98.44 104 PHE A CA 1
ATOM 762 C C . PHE A 1 104 ? -10.064 -10.988 10.843 1.00 98.44 104 PHE A C 1
ATOM 764 O O . PHE A 1 104 ? -11.093 -11.584 11.161 1.00 98.44 104 PHE A O 1
ATOM 771 N N . ALA A 1 105 ? -9.320 -11.366 9.794 1.00 98.31 105 ALA A N 1
ATOM 772 C CA . ALA A 1 105 ? -9.690 -12.487 8.938 1.00 98.31 105 ALA A CA 1
ATOM 773 C C . ALA A 1 105 ? -9.531 -13.818 9.680 1.00 98.31 105 ALA A C 1
ATOM 775 O O . ALA A 1 105 ? -10.410 -14.674 9.594 1.00 98.31 105 ALA A O 1
ATOM 776 N N . SER A 1 106 ? -8.448 -13.978 10.453 1.00 97.88 106 SER A N 1
ATOM 777 C CA . SER A 1 106 ? -8.264 -15.138 11.332 1.00 97.88 106 SER A CA 1
ATOM 778 C C . SER A 1 106 ? -9.377 -15.229 12.378 1.00 97.88 106 SER A C 1
ATOM 780 O O . SER A 1 106 ? -9.862 -16.325 12.645 1.00 97.88 106 SER A O 1
ATOM 782 N N . ALA A 1 107 ? -9.818 -14.084 12.907 1.00 98.06 107 ALA A N 1
ATOM 783 C CA . ALA A 1 107 ? -10.894 -13.985 13.892 1.00 98.06 107 ALA A CA 1
ATOM 784 C C . ALA A 1 107 ? -12.311 -14.132 13.290 1.00 98.06 107 ALA A C 1
ATOM 786 O O . ALA A 1 107 ? -13.302 -14.071 14.017 1.00 98.06 107 ALA A O 1
ATOM 787 N N . GLY A 1 108 ? -12.418 -14.357 11.975 1.00 97.25 108 GLY A N 1
ATOM 788 C CA . GLY A 1 108 ? -13.669 -14.685 11.290 1.00 97.25 108 GLY A CA 1
ATOM 789 C C . GLY A 1 108 ? -14.505 -13.492 10.823 1.00 97.25 108 GLY A C 1
ATOM 790 O O . GLY A 1 108 ? -15.644 -13.701 10.407 1.00 97.25 108 GLY A O 1
ATOM 791 N N . ALA A 1 109 ? -13.974 -12.265 10.859 1.00 98.25 109 ALA A N 1
ATOM 792 C CA . ALA A 1 109 ? -14.687 -11.104 10.329 1.00 98.25 109 ALA A CA 1
ATOM 793 C C . ALA A 1 109 ? -14.804 -11.143 8.801 1.00 98.25 109 ALA A C 1
ATOM 795 O O . ALA A 1 109 ? -13.909 -11.619 8.097 1.00 98.25 109 ALA A O 1
ATOM 796 N N . ALA A 1 110 ? -15.915 -10.611 8.285 1.00 97.62 110 ALA A N 1
ATOM 797 C CA . ALA A 1 110 ? -16.161 -10.551 6.850 1.00 97.62 110 ALA A CA 1
ATOM 798 C C . ALA A 1 110 ? -15.159 -9.634 6.129 1.00 97.62 110 ALA A C 1
ATOM 800 O O . ALA A 1 110 ? -14.824 -8.547 6.606 1.00 97.62 110 ALA A O 1
ATOM 801 N N . PHE A 1 111 ? -14.728 -10.047 4.936 1.00 98.38 111 PHE A N 1
ATOM 802 C CA . PHE A 1 111 ? -13.794 -9.282 4.115 1.00 98.38 111 PHE A CA 1
ATOM 803 C C . PHE A 1 111 ? -14.022 -9.478 2.618 1.00 98.38 111 PHE A C 1
ATOM 805 O O . PHE A 1 111 ? -14.641 -10.452 2.187 1.00 98.38 111 PHE A O 1
ATOM 812 N N . ALA A 1 112 ? -13.486 -8.548 1.833 1.00 98.25 112 ALA A N 1
ATOM 813 C CA . ALA A 1 112 ? -13.420 -8.595 0.381 1.00 98.25 112 ALA A CA 1
ATOM 814 C C . ALA A 1 112 ? -11.962 -8.693 -0.096 1.00 98.25 112 ALA A C 1
ATOM 816 O O . ALA A 1 112 ? -11.029 -8.284 0.599 1.00 98.25 112 ALA A O 1
ATOM 817 N N . VAL A 1 113 ? -11.775 -9.244 -1.296 1.00 98.12 113 VAL A N 1
ATOM 818 C CA . VAL A 1 113 ? -10.501 -9.288 -2.028 1.00 98.12 113 VAL A CA 1
ATOM 819 C C . VAL A 1 113 ? -10.785 -8.973 -3.490 1.00 98.12 113 VAL A C 1
ATOM 821 O O . VAL A 1 113 ? -11.810 -9.393 -4.027 1.00 98.12 113 VAL A O 1
ATOM 824 N N . GLY A 1 114 ? -9.864 -8.265 -4.138 1.00 97.19 114 GLY A N 1
ATOM 825 C CA . GLY A 1 114 ? -9.978 -7.917 -5.550 1.00 97.19 114 GLY A CA 1
ATOM 826 C C . GLY A 1 114 ? -10.904 -6.732 -5.782 1.00 97.19 114 GLY A C 1
ATOM 827 O O . GLY A 1 114 ? -10.998 -5.854 -4.927 1.00 97.19 114 GLY A O 1
ATOM 828 N N . ARG A 1 115 ? -11.579 -6.683 -6.927 1.00 97.62 115 ARG A N 1
ATOM 829 C CA . ARG A 1 115 ? -12.345 -5.518 -7.376 1.00 97.62 115 ARG A CA 1
ATOM 830 C C . ARG A 1 115 ? -13.827 -5.814 -7.402 1.00 97.62 115 ARG A C 1
ATOM 832 O O . ARG A 1 115 ? -14.286 -6.724 -8.090 1.00 97.62 115 ARG A O 1
ATOM 839 N N . GLU A 1 116 ? -14.601 -4.990 -6.721 1.00 98.06 116 GLU A N 1
ATOM 840 C CA . GLU A 1 116 ? -16.046 -5.001 -6.862 1.00 98.06 116 GLU A CA 1
ATOM 841 C C . GLU A 1 116 ? -16.462 -4.486 -8.247 1.00 98.06 116 GLU A C 1
ATOM 843 O O . GLU A 1 116 ? -15.764 -3.689 -8.872 1.00 98.06 116 GLU A O 1
ATOM 848 N N . ALA A 1 117 ? -17.611 -4.946 -8.747 1.00 97.50 117 ALA A N 1
ATOM 849 C CA . ALA A 1 117 ? -18.184 -4.391 -9.970 1.00 97.50 117 ALA A CA 1
ATOM 850 C C . ALA A 1 117 ? -18.611 -2.934 -9.748 1.00 97.50 117 ALA A C 1
ATOM 852 O O . ALA A 1 117 ? -19.079 -2.585 -8.667 1.00 97.50 117 ALA A O 1
ATOM 853 N N . SER A 1 118 ? -18.572 -2.116 -10.799 1.00 97.19 118 SER A N 1
ATOM 854 C CA . SER A 1 118 ? -19.084 -0.733 -10.789 1.00 97.19 118 SER A CA 1
ATOM 855 C C . SER A 1 118 ? -20.508 -0.612 -10.230 1.00 97.19 118 SER A C 1
ATOM 857 O O . SER A 1 118 ? -20.829 0.334 -9.512 1.00 97.19 118 SER A O 1
ATOM 859 N N . SER A 1 119 ? -21.357 -1.614 -10.473 1.00 97.25 119 SER A N 1
ATOM 860 C CA . SER A 1 119 ? -22.727 -1.675 -9.959 1.00 97.25 119 SER A CA 1
ATOM 861 C C . SER A 1 119 ? -22.845 -2.028 -8.471 1.00 97.25 119 SER A C 1
ATOM 863 O O . SER A 1 119 ? -23.932 -1.882 -7.922 1.00 97.25 119 SER A O 1
ATOM 865 N N . ALA A 1 120 ? -21.787 -2.526 -7.820 1.00 97.50 120 ALA A N 1
ATOM 866 C CA . ALA A 1 120 ? -21.842 -2.978 -6.426 1.00 97.50 120 ALA A CA 1
ATOM 867 C C . ALA A 1 120 ? -22.049 -1.809 -5.452 1.00 97.50 120 ALA A C 1
ATOM 869 O O . ALA A 1 120 ? -22.874 -1.904 -4.547 1.00 97.50 120 ALA A O 1
ATOM 870 N N . TYR A 1 121 ? -21.344 -0.699 -5.688 1.00 96.62 121 TYR A N 1
ATOM 871 C CA . TYR A 1 121 ? -21.423 0.519 -4.874 1.00 96.62 121 TYR A CA 1
ATOM 872 C C . TYR A 1 121 ? -21.679 1.789 -5.700 1.00 96.62 121 TYR A C 1
ATOM 874 O O . TYR A 1 121 ? -21.560 2.895 -5.179 1.00 96.62 121 TYR A O 1
ATOM 882 N N . ASN A 1 122 ? -22.061 1.638 -6.976 1.00 95.69 122 ASN A N 1
ATOM 883 C CA . ASN A 1 122 ? -22.256 2.741 -7.922 1.00 95.69 122 ASN A CA 1
ATOM 884 C C . ASN A 1 122 ? -20.987 3.600 -8.103 1.00 95.69 122 ASN A C 1
ATOM 886 O O . ASN A 1 122 ? -21.024 4.829 -8.071 1.00 95.69 122 ASN A O 1
ATOM 890 N N . GLU A 1 123 ? -19.850 2.930 -8.287 1.00 96.25 123 GLU A N 1
ATOM 891 C CA . GLU A 1 123 ? -18.534 3.549 -8.447 1.00 96.25 123 GLU A CA 1
ATOM 892 C C . GLU A 1 123 ? -18.116 3.496 -9.917 1.00 96.25 123 GLU A C 1
ATOM 894 O O . GLU A 1 123 ? -17.918 2.420 -10.485 1.00 96.25 123 GLU A O 1
ATOM 899 N N . SER A 1 124 ? -17.972 4.660 -10.551 1.00 94.69 124 SER A N 1
ATOM 900 C CA . SER A 1 124 ? -17.621 4.749 -11.974 1.00 94.69 124 SER A CA 1
ATOM 901 C C . SER A 1 124 ? -16.188 4.307 -12.280 1.00 94.69 124 SER A C 1
ATOM 903 O O . SER A 1 124 ? -15.892 3.984 -13.430 1.00 94.69 124 SER A O 1
ATOM 905 N N . LEU A 1 125 ? -15.311 4.287 -11.273 1.00 95.31 125 LEU A N 1
ATOM 906 C CA . LEU A 1 125 ? -13.926 3.831 -11.394 1.00 95.31 125 LEU A CA 1
ATOM 907 C C . LEU A 1 125 ? -13.749 2.345 -11.043 1.00 95.31 125 LEU A C 1
ATOM 909 O O . LEU A 1 125 ? -12.671 1.806 -11.273 1.00 95.31 125 LEU A O 1
ATOM 913 N N . ALA A 1 126 ? -14.767 1.682 -10.483 1.00 96.25 126 ALA A N 1
ATOM 914 C CA . ALA A 1 126 ? -14.631 0.320 -9.972 1.00 96.25 126 ALA A CA 1
ATOM 915 C C . ALA A 1 126 ? -14.708 -0.761 -11.060 1.00 96.25 126 ALA A C 1
ATOM 917 O O . ALA A 1 126 ? -15.171 -0.551 -12.185 1.00 96.25 126 ALA A O 1
ATOM 918 N N . GLY A 1 127 ? -14.275 -1.960 -10.679 1.00 95.19 127 GLY A N 1
ATOM 919 C CA . GLY A 1 127 ? -14.190 -3.126 -11.542 1.00 95.19 127 GLY A CA 1
ATOM 920 C C . GLY A 1 127 ? -13.024 -3.048 -12.522 1.00 95.19 127 GLY A C 1
ATOM 921 O O . GLY A 1 127 ? -11.980 -2.445 -12.268 1.00 95.19 127 GLY A O 1
ATOM 922 N N . ARG A 1 128 ? -13.200 -3.702 -13.667 1.00 92.19 128 ARG A N 1
ATOM 923 C CA . ARG A 1 128 ? -12.205 -3.731 -14.736 1.00 92.19 128 ARG A CA 1
ATOM 924 C C . ARG A 1 128 ? -12.074 -2.377 -15.412 1.00 92.19 128 ARG A C 1
ATOM 926 O O . ARG A 1 128 ? -12.979 -1.944 -16.128 1.00 92.19 128 ARG A O 1
ATOM 933 N N . TYR A 1 129 ? -10.927 -1.740 -15.208 1.00 88.75 129 TYR A N 1
ATOM 934 C CA . TYR A 1 129 ? -10.661 -0.378 -15.644 1.00 88.75 129 TYR A CA 1
ATOM 935 C C . TYR A 1 129 ? -9.650 -0.388 -16.793 1.00 88.75 129 TYR A C 1
ATOM 937 O O . TYR A 1 129 ? -8.438 -0.455 -16.600 1.00 88.75 129 TYR A O 1
ATOM 945 N N . LEU A 1 130 ? -10.169 -0.380 -18.023 1.00 81.19 130 LEU A N 1
ATOM 946 C CA . LEU A 1 130 ? -9.373 -0.623 -19.232 1.00 81.19 130 LEU A CA 1
ATOM 947 C C . LEU A 1 130 ? -8.487 0.553 -19.650 1.00 81.19 130 LEU A C 1
ATOM 949 O O . LEU A 1 130 ? -7.527 0.350 -20.390 1.00 81.19 130 LEU A O 1
ATOM 953 N N . TYR A 1 131 ? -8.824 1.779 -19.241 1.00 73.50 131 TYR A N 1
ATOM 954 C CA . TYR A 1 131 ? -8.165 2.973 -19.755 1.00 73.50 131 TYR A CA 1
ATOM 955 C C . TYR A 1 131 ? -7.592 3.861 -18.661 1.00 73.50 131 TYR A C 1
ATOM 957 O O . TYR A 1 131 ? -8.311 4.651 -18.055 1.00 73.50 131 TYR A O 1
ATOM 965 N N . SER A 1 132 ? -6.266 3.828 -18.531 1.00 75.81 132 SER A N 1
ATOM 966 C CA . SER A 1 132 ? -5.516 4.848 -17.806 1.00 75.81 132 SER A CA 1
ATOM 967 C C . SER A 1 132 ? -4.752 5.766 -18.763 1.00 75.81 132 SER A C 1
ATOM 969 O O . SER A 1 132 ? -4.151 5.297 -19.736 1.00 75.81 132 SER A O 1
ATOM 971 N N . PRO A 1 133 ? -4.685 7.082 -18.497 1.00 71.00 133 PRO A N 1
ATOM 972 C CA . PRO A 1 133 ? -3.720 7.942 -19.168 1.00 71.00 133 PRO A CA 1
ATOM 973 C C . PRO A 1 133 ? -2.261 7.609 -18.789 1.00 71.00 133 PRO A C 1
ATOM 975 O O . PRO A 1 133 ? -1.344 8.077 -19.473 1.00 71.00 133 PRO A O 1
ATOM 978 N N . LYS A 1 134 ? -2.016 6.809 -17.747 1.00 77.81 134 LYS A N 1
ATOM 979 C CA . LYS A 1 134 ? -0.688 6.462 -17.228 1.00 77.81 134 LYS A CA 1
ATOM 980 C C . LYS A 1 134 ? -0.448 4.951 -17.260 1.00 77.81 134 LYS A C 1
ATOM 982 O O . LYS A 1 134 ? -1.356 4.173 -17.503 1.00 77.81 134 LYS A O 1
ATOM 987 N N . ASN A 1 135 ? 0.820 4.543 -17.161 1.00 82.19 135 ASN A N 1
ATOM 988 C CA . ASN A 1 135 ? 1.251 3.134 -17.115 1.00 82.19 135 ASN A CA 1
ATOM 989 C C . ASN A 1 135 ? 0.685 2.217 -18.225 1.00 82.19 135 ASN A C 1
ATOM 991 O O . ASN A 1 135 ? 0.589 1.000 -18.046 1.00 82.19 135 ASN A O 1
ATOM 995 N N . GLN A 1 136 ? 0.385 2.797 -19.395 1.00 78.69 136 GLN A N 1
ATOM 996 C CA . GLN A 1 136 ? -0.140 2.111 -20.579 1.00 78.69 136 GLN A CA 1
ATOM 997 C C . GLN A 1 136 ? 0.888 1.983 -21.700 1.00 78.69 136 GLN A C 1
ATOM 999 O O . GLN A 1 136 ? 1.712 2.875 -21.924 1.00 78.69 136 GLN A O 1
ATOM 1004 N N . VAL A 1 137 ? 0.796 0.891 -22.465 1.00 72.31 137 VAL A N 1
ATOM 1005 C CA . VAL A 1 137 ? 1.497 0.776 -23.749 1.00 72.31 137 VAL A CA 1
ATOM 1006 C C . VAL A 1 137 ? 0.637 1.403 -24.834 1.00 72.31 137 VAL A C 1
ATOM 1008 O O . VAL A 1 137 ? -0.414 0.887 -25.189 1.00 72.31 137 VAL A O 1
ATOM 1011 N N . ARG A 1 138 ? 1.105 2.527 -25.375 1.00 67.12 138 ARG A N 1
ATOM 1012 C CA . ARG A 1 138 ? 0.409 3.301 -26.419 1.00 67.12 138 ARG A CA 1
ATOM 1013 C C . ARG A 1 138 ? 0.815 2.898 -27.842 1.00 67.12 138 ARG A C 1
ATOM 1015 O O . ARG A 1 138 ? 0.560 3.625 -28.792 1.00 67.12 138 ARG A O 1
ATOM 1022 N N . VAL A 1 139 ? 1.494 1.762 -27.980 1.00 64.19 139 VAL A N 1
ATOM 1023 C CA . VAL A 1 139 ? 2.099 1.283 -29.226 1.00 64.19 139 VAL A CA 1
ATOM 1024 C C . VAL A 1 139 ? 1.869 -0.214 -29.388 1.00 64.19 139 VAL A C 1
ATOM 1026 O O . VAL A 1 139 ? 1.754 -0.952 -28.412 1.00 64.19 139 VAL A O 1
ATOM 1029 N N . ARG A 1 140 ? 1.818 -0.698 -30.630 1.00 69.06 140 ARG A N 1
ATOM 1030 C CA . ARG A 1 140 ? 1.654 -2.132 -30.884 1.00 69.06 140 ARG A CA 1
ATOM 1031 C C . ARG A 1 140 ? 2.916 -2.887 -30.503 1.00 69.06 140 ARG A C 1
ATOM 1033 O O . ARG A 1 140 ? 3.960 -2.726 -31.130 1.00 69.06 140 ARG A O 1
ATOM 1040 N N . VAL A 1 141 ? 2.782 -3.782 -29.537 1.00 78.25 141 VAL A N 1
ATOM 1041 C CA . VAL A 1 141 ? 3.812 -4.760 -29.205 1.00 78.25 141 VAL A CA 1
ATOM 1042 C C . VAL A 1 141 ? 3.229 -6.146 -29.417 1.00 78.25 141 VAL A C 1
ATOM 1044 O O . VAL A 1 141 ? 2.224 -6.497 -28.804 1.00 78.25 141 VAL A O 1
ATOM 1047 N N . ASN A 1 142 ? 3.861 -6.929 -30.293 1.00 81.50 142 ASN A N 1
ATOM 1048 C CA . ASN A 1 142 ? 3.452 -8.305 -30.550 1.00 81.50 142 ASN A CA 1
ATOM 1049 C C . ASN A 1 142 ? 3.553 -9.116 -29.233 1.00 81.50 142 ASN A C 1
ATOM 1051 O O . ASN A 1 142 ? 4.641 -9.156 -28.650 1.00 81.50 142 ASN A O 1
ATOM 1055 N N . PRO A 1 143 ? 2.471 -9.761 -28.766 1.00 83.31 143 PRO A N 1
ATOM 1056 C CA . PRO A 1 143 ? 2.456 -10.513 -27.513 1.00 83.31 143 PRO A CA 1
ATOM 1057 C C . PRO A 1 143 ? 2.818 -12.001 -27.674 1.00 83.31 143 PRO A C 1
ATOM 1059 O O . PRO A 1 143 ? 2.699 -12.749 -26.709 1.00 83.31 143 PRO A O 1
ATOM 1062 N N . PHE A 1 144 ? 3.255 -12.448 -28.858 1.00 85.06 144 PHE A N 1
ATOM 1063 C CA . PHE A 1 144 ? 3.578 -13.853 -29.134 1.00 85.06 144 PHE A CA 1
ATOM 1064 C C . PHE A 1 144 ? 5.077 -14.134 -29.231 1.00 85.06 144 PHE A C 1
ATOM 1066 O O . PHE A 1 144 ? 5.815 -13.423 -29.917 1.00 85.06 144 PHE A O 1
ATOM 1073 N N . GLY A 1 145 ? 5.524 -15.206 -28.586 1.00 81.69 145 GLY A N 1
ATOM 1074 C CA . GLY A 1 145 ? 6.842 -15.804 -28.751 1.00 81.69 145 GLY A CA 1
ATOM 1075 C C . GLY A 1 145 ? 6.942 -16.694 -29.995 1.00 81.69 145 GLY A C 1
ATOM 1076 O O . GLY A 1 145 ? 6.120 -16.631 -30.914 1.00 81.69 145 GLY A O 1
ATOM 1077 N N . ALA A 1 146 ? 7.976 -17.537 -30.025 1.00 77.38 146 ALA A N 1
ATOM 1078 C CA . ALA A 1 146 ? 8.124 -18.559 -31.058 1.00 77.38 146 ALA A CA 1
ATOM 1079 C C . ALA A 1 146 ? 6.915 -19.518 -31.056 1.00 77.38 146 ALA A C 1
ATOM 1081 O O . ALA A 1 146 ? 6.320 -19.776 -30.014 1.00 77.38 146 ALA A O 1
ATOM 1082 N N . ASN A 1 147 ? 6.541 -20.048 -32.226 1.00 78.06 147 ASN A N 1
ATOM 1083 C CA . ASN A 1 147 ? 5.394 -20.957 -32.401 1.00 78.06 147 ASN A CA 1
ATOM 1084 C C . ASN A 1 147 ? 4.026 -20.379 -31.981 1.00 78.06 147 ASN A C 1
ATOM 1086 O O . ASN A 1 147 ? 3.116 -21.141 -31.667 1.00 78.06 147 ASN A O 1
ATOM 1090 N N . ALA A 1 148 ? 3.873 -19.049 -31.974 1.00 77.38 148 ALA A N 1
ATOM 1091 C CA . ALA A 1 148 ? 2.642 -18.362 -31.570 1.00 77.38 148 ALA A CA 1
ATOM 1092 C C . ALA A 1 148 ? 2.207 -18.626 -30.111 1.00 77.38 148 ALA A C 1
ATOM 1094 O O . ALA A 1 148 ? 1.032 -18.473 -29.778 1.00 77.38 148 ALA A O 1
ATOM 1095 N N . SER A 1 149 ? 3.141 -18.979 -29.217 1.00 86.06 149 SER A N 1
ATOM 1096 C CA . SER A 1 149 ? 2.862 -19.021 -27.778 1.00 86.06 149 SER A CA 1
ATOM 1097 C C . SER A 1 149 ? 2.709 -17.607 -27.223 1.00 86.06 149 SER A C 1
ATOM 1099 O O . SER A 1 149 ? 3.431 -16.701 -27.630 1.00 86.06 149 SER A O 1
ATOM 1101 N N . VAL A 1 150 ? 1.808 -17.393 -26.270 1.00 87.62 150 VAL A N 1
ATOM 1102 C CA . VAL A 1 150 ? 1.677 -16.087 -25.609 1.00 87.62 150 VAL A CA 1
ATOM 1103 C C . VAL A 1 150 ? 2.871 -15.851 -24.683 1.00 87.62 150 VAL A C 1
ATOM 1105 O O . VAL A 1 150 ? 3.341 -16.775 -24.020 1.00 87.62 150 VAL A O 1
ATOM 1108 N N . LEU A 1 151 ? 3.412 -14.631 -24.698 1.00 90.56 151 LEU A N 1
ATOM 1109 C CA . LEU A 1 151 ? 4.554 -14.251 -23.869 1.00 90.56 151 LEU A CA 1
ATOM 1110 C C . LEU A 1 151 ? 4.185 -14.246 -22.374 1.00 90.56 151 LEU A C 1
ATOM 1112 O O . LEU A 1 151 ? 3.025 -14.006 -22.031 1.00 90.56 151 LEU A O 1
ATOM 1116 N N . PRO A 1 152 ? 5.160 -14.471 -21.473 1.00 89.50 152 PRO A N 1
ATOM 1117 C CA . PRO A 1 152 ? 4.920 -14.430 -20.034 1.00 89.50 152 PRO A CA 1
ATOM 1118 C C . PRO A 1 152 ? 4.259 -13.126 -19.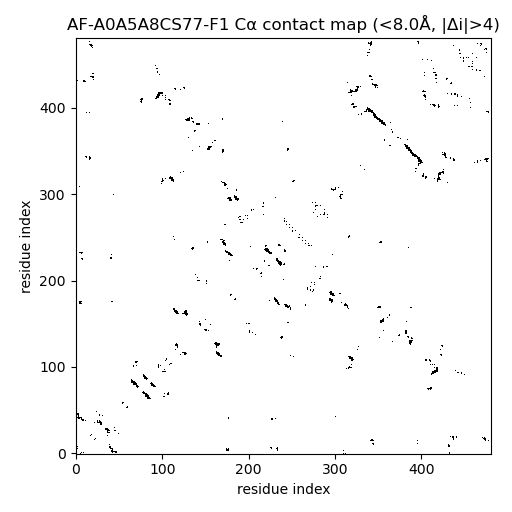572 1.00 89.50 152 PRO A C 1
ATOM 1120 O O . PRO A 1 152 ? 4.472 -12.062 -20.156 1.00 89.50 152 PRO A O 1
ATOM 1123 N N . LEU A 1 153 ? 3.473 -13.218 -18.493 1.00 88.50 153 LEU A N 1
ATOM 1124 C CA . LEU A 1 153 ? 2.721 -12.104 -17.899 1.00 88.50 153 LEU A CA 1
ATOM 1125 C C . LEU A 1 153 ? 1.676 -11.471 -18.832 1.00 88.50 153 LEU A C 1
ATOM 1127 O O . LEU A 1 153 ? 1.253 -10.346 -18.577 1.00 88.50 153 LEU A O 1
ATOM 1131 N N . VAL A 1 154 ? 1.269 -12.156 -19.906 1.00 89.25 154 VAL A N 1
ATOM 1132 C CA . VAL A 1 154 ? 0.111 -11.789 -20.730 1.00 89.25 154 VAL A CA 1
ATOM 1133 C C . VAL A 1 154 ? -0.996 -12.815 -20.499 1.00 89.25 154 VAL A C 1
ATOM 1135 O O . VAL A 1 154 ? -0.818 -14.014 -20.698 1.00 89.25 154 VAL A O 1
ATOM 1138 N N . VAL A 1 155 ? -2.152 -12.325 -20.074 1.00 87.56 155 VAL A N 1
ATOM 1139 C CA . VAL A 1 155 ? -3.357 -13.096 -19.789 1.00 87.56 155 VAL A CA 1
ATOM 1140 C C . VAL A 1 155 ? -4.151 -13.295 -21.073 1.00 87.56 155 VAL A C 1
ATOM 1142 O O . VAL A 1 155 ? -4.400 -12.352 -21.830 1.00 87.56 155 VAL A O 1
ATOM 1145 N N . THR A 1 156 ? -4.578 -14.533 -21.301 1.00 83.19 156 THR A N 1
ATOM 1146 C CA . THR A 1 156 ? -5.463 -14.923 -22.401 1.00 83.19 156 THR A CA 1
ATOM 1147 C C . THR A 1 156 ? -6.854 -15.263 -21.891 1.00 83.19 156 THR A C 1
ATOM 1149 O O . THR A 1 156 ? -6.990 -15.796 -20.793 1.00 83.19 156 THR A O 1
ATOM 1152 N N . GLY A 1 157 ? -7.866 -15.080 -22.735 1.00 76.19 157 GLY A N 1
ATOM 1153 C CA . GLY A 1 157 ? -9.241 -15.485 -22.446 1.00 76.19 157 GLY A CA 1
ATOM 1154 C C . GLY A 1 157 ? -10.164 -14.305 -22.159 1.00 76.19 157 GLY A C 1
ATOM 1155 O O . GLY A 1 157 ? -9.756 -13.145 -22.195 1.00 76.19 157 GLY A O 1
ATOM 1156 N N . ASN A 1 158 ? -11.438 -14.613 -21.921 1.00 76.69 158 ASN A N 1
ATOM 1157 C CA . ASN A 1 158 ? -12.437 -13.605 -21.596 1.00 76.69 158 ASN A CA 1
ATOM 1158 C C . ASN A 1 158 ? -12.319 -13.213 -20.119 1.00 76.69 158 ASN A C 1
ATOM 1160 O O . ASN A 1 158 ? -12.557 -14.031 -19.236 1.00 76.69 158 ASN A O 1
ATOM 1164 N N . THR A 1 159 ? -11.974 -11.956 -19.873 1.00 81.75 159 THR A N 1
ATOM 1165 C CA . THR A 1 159 ? -11.833 -11.366 -18.537 1.00 81.75 159 THR A CA 1
ATOM 1166 C C . THR A 1 159 ? -13.050 -10.521 -18.140 1.00 81.75 159 THR A C 1
ATOM 1168 O O . THR A 1 159 ? -13.032 -9.865 -17.108 1.00 81.75 159 THR A O 1
ATOM 1171 N N . GLY A 1 160 ? -14.126 -10.536 -18.933 1.00 84.81 160 GLY A N 1
ATOM 1172 C CA . GLY A 1 160 ? -15.355 -9.766 -18.720 1.00 84.81 160 GLY A CA 1
ATOM 1173 C C . GLY A 1 160 ? -15.391 -8.435 -19.491 1.00 84.81 160 GLY A C 1
ATOM 1174 O O . GLY A 1 160 ? -14.454 -8.105 -20.221 1.00 84.81 160 GLY A O 1
ATOM 1175 N N . PRO A 1 161 ? -16.473 -7.651 -19.376 1.00 85.88 161 PRO A N 1
ATOM 1176 C CA . PRO A 1 161 ? -16.525 -6.274 -19.873 1.00 85.88 161 PRO A CA 1
ATOM 1177 C C . PRO A 1 161 ? -15.845 -5.281 -18.908 1.00 85.88 161 PRO A C 1
ATOM 1179 O O . PRO A 1 161 ? -15.546 -5.612 -17.764 1.00 85.88 161 PRO A O 1
ATOM 1182 N N . ALA A 1 162 ? -15.625 -4.039 -19.348 1.00 87.50 162 ALA A N 1
ATOM 1183 C CA . ALA A 1 162 ? -15.226 -2.956 -18.444 1.00 87.50 162 ALA A CA 1
ATOM 1184 C C . ALA A 1 162 ? -16.265 -2.764 -17.321 1.00 87.50 162 ALA A C 1
ATOM 1186 O O . ALA A 1 162 ? -17.466 -2.934 -17.543 1.00 87.50 162 ALA A O 1
ATOM 1187 N N . GLY A 1 163 ? -15.805 -2.419 -16.120 1.00 92.31 163 GLY A N 1
ATOM 1188 C CA . GLY A 1 163 ? -16.654 -2.208 -14.947 1.00 92.31 163 GLY A CA 1
ATOM 1189 C C . GLY A 1 163 ? -17.185 -3.483 -14.281 1.00 92.31 163 GLY A C 1
ATOM 1190 O O . GLY A 1 163 ? -17.859 -3.373 -13.255 1.00 92.31 163 GLY A O 1
ATOM 1191 N N . SER A 1 164 ? -16.900 -4.684 -14.806 1.00 94.38 164 SER A N 1
ATOM 1192 C CA . SER A 1 164 ? -17.187 -5.936 -14.092 1.00 94.38 164 SER A CA 1
ATOM 1193 C C . SER A 1 164 ? -16.213 -6.136 -12.933 1.00 94.38 164 SER A C 1
ATOM 1195 O O . SER A 1 164 ? -15.053 -5.750 -13.041 1.00 94.38 164 SER A O 1
ATOM 1197 N N . GLY A 1 165 ? -16.663 -6.753 -11.843 1.00 95.88 165 GLY A N 1
ATOM 1198 C CA . GLY A 1 165 ? -15.789 -7.127 -10.730 1.00 95.88 165 GLY A CA 1
ATOM 1199 C C . GLY A 1 165 ? -15.004 -8.408 -11.010 1.00 95.88 165 GLY A C 1
ATOM 1200 O O . GLY A 1 165 ? -15.389 -9.199 -11.874 1.00 95.88 165 GLY A O 1
ATOM 1201 N N . ASP A 1 166 ? -13.928 -8.615 -10.259 1.00 95.31 166 ASP A N 1
ATOM 1202 C CA . ASP A 1 166 ? -13.137 -9.845 -10.234 1.00 95.31 166 ASP A CA 1
ATOM 1203 C C . ASP A 1 166 ? -12.354 -9.991 -8.916 1.00 95.31 166 ASP A C 1
ATOM 1205 O O . ASP A 1 166 ? -12.383 -9.123 -8.051 1.00 95.31 166 ASP A O 1
ATOM 1209 N N . GLY A 1 167 ? -11.669 -11.120 -8.732 1.00 95.19 167 GLY A N 1
ATOM 1210 C CA . GLY A 1 167 ? -10.856 -11.389 -7.541 1.00 95.19 167 GLY A CA 1
ATOM 1211 C C . GLY A 1 167 ? -9.413 -10.884 -7.633 1.00 95.19 167 GLY A C 1
ATOM 1212 O O . GLY A 1 167 ? -8.569 -11.372 -6.887 1.00 95.19 167 GLY A O 1
ATOM 1213 N N . LEU A 1 168 ? -9.090 -9.989 -8.575 1.00 96.06 168 LEU A N 1
ATOM 1214 C CA . LEU A 1 168 ? -7.706 -9.601 -8.859 1.00 96.06 168 LEU A CA 1
ATOM 1215 C C . LEU A 1 168 ? -7.319 -8.339 -8.087 1.00 96.06 168 LEU A C 1
ATOM 1217 O O . LEU A 1 168 ? -8.037 -7.345 -8.124 1.00 96.06 168 LEU A O 1
ATOM 1221 N N . VAL A 1 169 ? -6.160 -8.360 -7.433 1.00 96.81 169 VAL A N 1
ATOM 1222 C CA . VAL A 1 169 ? -5.546 -7.164 -6.834 1.00 96.81 169 VAL A CA 1
ATOM 1223 C C . VAL A 1 169 ? -4.526 -6.532 -7.781 1.00 96.81 169 VAL A C 1
ATOM 1225 O O . VAL A 1 169 ? -4.001 -7.185 -8.690 1.00 96.81 169 VAL A O 1
ATOM 1228 N N . GLN A 1 170 ? -4.248 -5.251 -7.559 1.00 96.12 170 GLN A N 1
ATOM 1229 C CA . GLN A 1 170 ? -3.219 -4.500 -8.280 1.00 96.12 170 GLN A CA 1
ATOM 1230 C C . GLN A 1 170 ? -1.810 -5.093 -8.104 1.00 96.12 170 GLN A C 1
ATOM 1232 O O . GLN A 1 170 ? -1.531 -5.790 -7.129 1.00 96.12 170 GLN A O 1
ATOM 1237 N N . ALA A 1 171 ? -0.911 -4.802 -9.048 1.00 96.69 171 ALA A N 1
ATOM 1238 C CA . ALA A 1 171 ? 0.466 -5.287 -9.014 1.00 96.69 171 ALA A CA 1
ATOM 1239 C C . ALA A 1 171 ? 1.253 -4.780 -7.801 1.00 96.69 171 ALA A C 1
ATOM 1241 O O . ALA A 1 171 ? 1.228 -3.592 -7.475 1.00 96.69 171 ALA A O 1
ATOM 1242 N N . TYR A 1 172 ? 2.027 -5.671 -7.188 1.00 96.38 172 TYR A N 1
ATOM 1243 C CA . TYR A 1 172 ? 2.967 -5.317 -6.130 1.00 96.38 172 TYR A CA 1
ATOM 1244 C C . TYR A 1 172 ? 4.367 -5.091 -6.702 1.00 96.38 172 TYR A C 1
ATOM 1246 O O . TYR A 1 172 ? 4.708 -5.549 -7.802 1.00 96.38 172 TYR A O 1
ATOM 1254 N N . ASN A 1 173 ? 5.207 -4.414 -5.921 1.00 93.88 173 ASN A N 1
ATOM 1255 C CA . ASN A 1 173 ? 6.625 -4.261 -6.218 1.00 93.88 173 ASN A CA 1
ATOM 1256 C C . ASN A 1 173 ? 7.475 -4.229 -4.942 1.00 93.88 173 ASN A C 1
ATOM 1258 O O . ASN A 1 173 ? 6.953 -4.336 -3.832 1.00 93.88 173 ASN A O 1
ATOM 1262 N N . PHE A 1 174 ? 8.788 -4.086 -5.107 1.00 95.06 174 PHE A N 1
ATOM 1263 C CA . PHE A 1 174 ? 9.638 -3.571 -4.044 1.00 95.06 174 PHE A CA 1
ATOM 1264 C C . PHE A 1 174 ? 9.934 -2.100 -4.324 1.00 95.06 174 PHE A C 1
ATOM 1266 O O . PHE A 1 174 ? 10.348 -1.743 -5.428 1.00 95.06 174 PHE A O 1
ATOM 1273 N N . ARG A 1 175 ? 9.768 -1.261 -3.302 1.00 92.44 175 ARG A N 1
ATOM 1274 C CA . ARG A 1 175 ? 10.289 0.107 -3.297 1.00 92.44 175 ARG A CA 1
ATOM 1275 C C . ARG A 1 175 ? 11.747 0.016 -2.870 1.00 92.44 175 ARG A C 1
ATOM 1277 O O . ARG A 1 175 ? 12.029 -0.225 -1.701 1.00 92.44 175 ARG A O 1
ATOM 1284 N N . LEU A 1 176 ? 12.665 0.054 -3.833 1.00 94.31 176 LEU A N 1
ATOM 1285 C CA . LEU A 1 176 ? 14.087 -0.160 -3.555 1.00 94.31 176 LEU A CA 1
ATOM 1286 C C . LEU A 1 176 ? 14.772 1.178 -3.297 1.00 94.31 176 LEU A C 1
ATOM 1288 O O . LEU A 1 176 ? 14.708 2.075 -4.137 1.00 94.31 176 LEU A O 1
ATOM 1292 N N . CYS A 1 177 ? 15.482 1.285 -2.176 1.00 94.31 177 CYS A N 1
ATOM 1293 C CA . CYS A 1 177 ? 16.411 2.383 -1.950 1.00 94.31 177 CYS A CA 1
ATOM 1294 C C . CYS A 1 177 ? 17.711 2.095 -2.712 1.00 94.31 177 CYS A C 1
ATOM 1296 O O . CYS A 1 177 ? 18.373 1.083 -2.469 1.00 94.31 177 CYS A O 1
ATOM 1298 N N . VAL A 1 178 ? 18.041 2.950 -3.678 1.00 95.44 178 VAL A N 1
ATOM 1299 C CA . VAL A 1 178 ? 19.170 2.751 -4.593 1.00 95.44 178 VAL A CA 1
ATOM 1300 C C . VAL A 1 178 ? 20.074 3.972 -4.648 1.00 95.44 178 VAL A C 1
ATOM 1302 O O . VAL A 1 178 ? 19.647 5.099 -4.399 1.00 95.44 178 VAL A O 1
ATOM 1305 N N . THR A 1 179 ? 21.328 3.759 -5.032 1.00 96.06 179 THR A N 1
ATOM 1306 C CA . THR A 1 179 ? 22.329 4.821 -5.140 1.00 96.06 179 THR A CA 1
ATOM 1307 C C . THR A 1 179 ? 23.257 4.617 -6.339 1.00 96.06 179 THR A C 1
ATOM 1309 O O . THR A 1 179 ? 23.335 3.535 -6.929 1.00 96.06 179 THR A O 1
ATOM 1312 N N . ARG A 1 180 ? 23.966 5.692 -6.698 1.00 95.00 180 ARG A N 1
ATOM 1313 C CA . ARG A 1 180 ? 25.133 5.679 -7.596 1.00 95.00 180 ARG A CA 1
ATOM 1314 C C . ARG A 1 180 ? 26.441 5.993 -6.858 1.00 95.00 180 ARG A C 1
ATOM 1316 O O . ARG A 1 180 ? 27.496 6.039 -7.489 1.00 95.00 180 ARG A O 1
ATOM 1323 N N . ASN A 1 181 ? 26.395 6.263 -5.552 1.00 96.25 181 ASN A N 1
ATOM 1324 C CA . ASN A 1 181 ? 27.587 6.599 -4.785 1.00 96.25 181 ASN A CA 1
ATOM 1325 C C . ASN A 1 181 ? 28.414 5.350 -4.493 1.00 96.25 181 ASN A C 1
ATOM 1327 O O . ASN A 1 181 ? 28.001 4.490 -3.722 1.00 96.25 181 ASN A O 1
ATOM 1331 N N . ALA A 1 182 ? 29.626 5.311 -5.046 1.00 96.12 182 ALA A N 1
ATOM 1332 C CA . ALA A 1 182 ? 30.562 4.203 -4.915 1.00 96.12 182 ALA A CA 1
ATOM 1333 C C . ALA A 1 182 ? 30.879 3.798 -3.463 1.00 96.12 182 ALA A C 1
ATOM 1335 O O . ALA A 1 182 ? 31.188 2.632 -3.235 1.00 96.12 182 ALA A O 1
ATOM 1336 N N . THR A 1 183 ? 30.811 4.711 -2.485 1.00 96.56 183 THR A N 1
ATOM 1337 C CA . THR A 1 183 ? 31.083 4.372 -1.075 1.00 96.56 183 THR A CA 1
ATOM 1338 C C . THR A 1 183 ? 29.893 3.736 -0.361 1.00 96.56 183 THR A C 1
ATOM 1340 O O . THR A 1 183 ? 30.090 3.132 0.687 1.00 96.56 183 THR A O 1
ATOM 1343 N N . ASN A 1 184 ? 28.683 3.865 -0.910 1.00 97.12 184 ASN A N 1
ATOM 1344 C CA . ASN A 1 184 ? 27.445 3.301 -0.365 1.00 97.12 184 ASN A CA 1
ATOM 1345 C C . ASN A 1 184 ? 26.797 2.289 -1.332 1.00 97.12 184 ASN A C 1
ATOM 1347 O O . ASN A 1 184 ? 25.596 2.049 -1.297 1.00 97.12 184 ASN A O 1
ATOM 1351 N N . PHE A 1 185 ? 27.579 1.727 -2.252 1.00 97.75 185 PHE A N 1
ATOM 1352 C CA . PHE A 1 185 ? 27.067 0.938 -3.366 1.00 97.75 185 PHE A CA 1
ATOM 1353 C C . PHE A 1 185 ? 27.172 -0.562 -3.102 1.00 97.75 185 PHE A C 1
ATOM 1355 O O . PHE A 1 185 ? 28.269 -1.093 -2.918 1.00 97.75 185 PHE A O 1
ATOM 1362 N N . LEU A 1 186 ? 26.048 -1.264 -3.220 1.00 98.00 186 LEU A N 1
ATOM 1363 C CA . LEU A 1 186 ? 25.999 -2.715 -3.369 1.00 98.00 186 LEU A CA 1
ATOM 1364 C C . LEU A 1 186 ? 25.487 -3.079 -4.771 1.00 98.00 186 LEU A C 1
ATOM 1366 O O . LEU A 1 186 ? 24.412 -2.627 -5.173 1.00 98.00 186 LEU A O 1
ATOM 1370 N N . PRO A 1 187 ? 26.208 -3.911 -5.545 1.00 97.06 187 PRO A N 1
ATOM 1371 C CA . PRO A 1 187 ? 25.691 -4.387 -6.820 1.00 97.06 187 PRO A CA 1
ATOM 1372 C C . PRO A 1 187 ? 24.446 -5.251 -6.598 1.00 97.06 187 PRO A C 1
ATOM 1374 O O . PRO A 1 187 ? 24.377 -6.026 -5.643 1.00 97.06 187 PRO A O 1
ATOM 1377 N N . PHE A 1 188 ? 23.487 -5.176 -7.522 1.00 97.06 188 PHE A N 1
ATOM 1378 C CA . PHE A 1 188 ? 22.347 -6.090 -7.513 1.00 97.06 188 PHE A CA 1
ATOM 1379 C C . PHE A 1 188 ? 22.828 -7.550 -7.584 1.00 97.06 188 PHE A C 1
ATOM 1381 O O . PHE A 1 188 ? 23.616 -7.884 -8.478 1.00 97.06 188 PHE A O 1
ATOM 1388 N N . PRO A 1 189 ? 22.350 -8.439 -6.692 1.00 95.31 189 PRO A N 1
ATOM 1389 C CA . PRO A 1 189 ? 22.636 -9.862 -6.792 1.00 95.31 189 PRO A CA 1
ATOM 1390 C C . PRO A 1 189 ? 22.183 -10.434 -8.138 1.00 95.31 189 PRO A C 1
ATOM 1392 O O . PRO A 1 189 ? 21.175 -10.013 -8.709 1.00 95.31 189 PRO A O 1
ATOM 1395 N N . ALA A 1 190 ? 22.896 -11.440 -8.642 1.00 93.62 190 ALA A N 1
ATOM 1396 C CA . ALA A 1 190 ? 22.440 -12.138 -9.835 1.00 93.62 190 ALA A CA 1
ATOM 1397 C C . ALA A 1 190 ? 21.112 -12.877 -9.546 1.00 93.62 190 ALA A C 1
ATOM 1399 O O . ALA A 1 190 ? 21.003 -13.550 -8.515 1.00 93.62 190 ALA A O 1
ATOM 1400 N N . PRO A 1 191 ? 20.108 -12.802 -10.440 1.00 96.00 191 PRO A N 1
ATOM 1401 C CA . PRO A 1 191 ? 18.903 -13.624 -10.329 1.00 96.00 191 PRO A CA 1
ATOM 1402 C C . PRO A 1 191 ? 19.260 -15.120 -10.341 1.00 96.00 191 PRO A C 1
ATOM 1404 O O . PRO A 1 191 ? 20.059 -15.571 -11.161 1.00 96.00 191 PRO A O 1
ATOM 1407 N N . ARG A 1 192 ? 18.644 -15.908 -9.449 1.00 93.69 192 ARG A N 1
ATOM 1408 C CA . ARG A 1 192 ? 18.964 -17.336 -9.251 1.00 93.69 192 ARG A CA 1
ATOM 1409 C C . ARG A 1 192 ? 18.641 -18.195 -10.476 1.00 93.69 192 ARG A C 1
ATOM 1411 O O . ARG A 1 192 ? 19.355 -19.152 -10.755 1.00 93.69 192 ARG A O 1
ATOM 1418 N N . GLN A 1 193 ? 17.558 -17.875 -11.181 1.00 87.88 193 GLN A N 1
ATOM 1419 C CA . GLN A 1 193 ? 17.083 -18.595 -12.366 1.00 87.88 193 GLN A CA 1
ATOM 1420 C C . GLN A 1 193 ? 16.671 -17.585 -13.441 1.00 87.88 193 GLN A C 1
ATOM 1422 O O . GLN A 1 193 ? 15.492 -17.288 -13.620 1.00 87.88 193 GLN A O 1
ATOM 1427 N N . TYR A 1 194 ? 17.659 -16.996 -14.117 1.00 94.81 194 TYR A N 1
ATOM 1428 C CA . TYR A 1 194 ? 17.396 -16.032 -15.182 1.00 94.81 194 TYR A CA 1
ATOM 1429 C C . TYR A 1 194 ? 16.985 -16.726 -16.479 1.00 94.81 194 TYR A C 1
ATOM 1431 O O . TYR A 1 194 ? 17.793 -17.409 -17.107 1.00 94.81 194 TYR A O 1
ATOM 1439 N N . ASP A 1 195 ? 15.751 -16.485 -16.910 1.00 92.00 195 ASP A N 1
ATOM 1440 C CA . ASP A 1 195 ? 15.300 -16.796 -18.260 1.00 92.00 195 ASP A CA 1
ATOM 1441 C C . ASP A 1 195 ? 15.191 -15.503 -19.077 1.00 92.00 195 ASP A C 1
ATOM 1443 O O . ASP A 1 195 ? 14.299 -14.679 -18.867 1.00 92.00 195 ASP A O 1
ATOM 1447 N N . SER A 1 196 ? 16.098 -15.326 -20.041 1.00 92.69 196 SER A N 1
ATOM 1448 C CA . SER A 1 196 ? 16.073 -14.174 -20.949 1.00 92.69 196 SER A CA 1
ATOM 1449 C C . SER A 1 196 ? 14.779 -14.111 -21.769 1.00 92.69 196 SER A C 1
ATOM 1451 O O . SER A 1 196 ? 14.338 -13.017 -22.133 1.00 92.69 196 SER A O 1
ATOM 1453 N N . SER A 1 197 ? 14.144 -15.254 -22.060 1.00 90.88 197 SER A N 1
ATOM 1454 C CA . SER A 1 197 ? 12.928 -15.313 -22.877 1.00 90.88 197 SER A CA 1
ATOM 1455 C C . SER A 1 197 ? 11.733 -14.618 -22.212 1.00 90.88 197 SER A C 1
ATOM 1457 O O . SER A 1 197 ? 10.901 -14.033 -22.911 1.00 90.88 197 SER A O 1
ATOM 1459 N N . ALA A 1 198 ? 11.714 -14.549 -20.874 1.00 91.50 198 ALA A N 1
ATOM 1460 C CA . ALA A 1 198 ? 10.702 -13.827 -20.105 1.00 91.50 198 ALA A CA 1
ATOM 1461 C C . ALA A 1 198 ? 10.687 -12.310 -20.377 1.00 91.50 198 ALA A C 1
ATOM 1463 O O . ALA A 1 198 ? 9.671 -11.650 -20.166 1.00 91.50 198 ALA A O 1
ATOM 1464 N N . TRP A 1 199 ? 11.784 -11.759 -20.905 1.00 94.31 199 TRP A N 1
ATOM 1465 C CA . TRP A 1 199 ? 11.959 -10.325 -21.160 1.00 94.31 199 TRP A CA 1
ATOM 1466 C C . TRP A 1 199 ? 11.700 -9.923 -22.615 1.00 94.31 199 TRP A C 1
ATOM 1468 O O . TRP A 1 199 ? 11.900 -8.768 -22.990 1.00 94.31 199 TRP A O 1
ATOM 1478 N N . GLU A 1 200 ? 11.219 -10.839 -23.458 1.00 93.44 200 GLU A N 1
ATOM 1479 C CA . GLU A 1 200 ? 10.949 -10.554 -24.872 1.00 93.44 200 GLU A CA 1
ATOM 1480 C C . GLU A 1 200 ? 9.927 -9.418 -25.060 1.00 93.44 200 GLU A C 1
ATOM 1482 O O . GLU A 1 200 ? 10.081 -8.572 -25.942 1.00 93.44 200 GLU A O 1
ATOM 1487 N N . LEU A 1 201 ? 8.920 -9.325 -24.184 1.00 90.50 201 LEU A N 1
ATOM 1488 C CA . LEU A 1 201 ? 7.955 -8.223 -24.213 1.00 90.50 201 LEU A CA 1
ATOM 1489 C C . LEU A 1 201 ? 8.629 -6.862 -23.962 1.00 90.50 201 LEU A C 1
ATOM 1491 O O . LEU A 1 201 ? 8.341 -5.874 -24.642 1.00 90.50 201 LEU A O 1
ATOM 1495 N N . PHE A 1 202 ? 9.566 -6.832 -23.011 1.00 93.31 202 PHE A N 1
ATOM 1496 C CA . PHE A 1 202 ? 10.349 -5.650 -22.660 1.00 93.31 202 PHE A CA 1
ATOM 1497 C C . PHE A 1 202 ? 11.282 -5.261 -23.807 1.00 93.31 202 PHE A C 1
ATOM 1499 O O . PHE A 1 202 ? 11.339 -4.083 -24.160 1.00 93.31 202 PHE A O 1
ATOM 1506 N N . ARG A 1 203 ? 11.940 -6.236 -24.453 1.00 94.00 203 ARG A N 1
ATOM 1507 C CA . ARG A 1 203 ? 12.765 -6.012 -25.655 1.00 94.00 203 ARG A CA 1
ATOM 1508 C C . ARG A 1 203 ? 11.972 -5.370 -26.784 1.00 94.00 203 ARG A C 1
ATOM 1510 O O . ARG A 1 203 ? 12.429 -4.393 -27.378 1.00 94.00 203 ARG A O 1
ATOM 1517 N N . ARG A 1 204 ? 10.770 -5.872 -27.070 1.00 90.31 204 ARG A N 1
ATOM 1518 C CA . ARG A 1 204 ? 9.928 -5.322 -28.143 1.00 90.31 204 ARG A CA 1
ATOM 1519 C C . ARG A 1 204 ? 9.488 -3.898 -27.848 1.00 90.31 204 ARG A C 1
ATOM 1521 O O . ARG A 1 204 ? 9.587 -3.045 -28.726 1.00 90.31 204 ARG A O 1
ATOM 1528 N N . ARG A 1 205 ? 9.078 -3.607 -26.610 1.00 89.00 205 ARG A N 1
ATOM 1529 C CA . ARG A 1 205 ? 8.774 -2.226 -26.213 1.00 89.00 205 ARG A CA 1
ATOM 1530 C C . ARG A 1 205 ? 10.012 -1.331 -26.299 1.00 89.00 205 ARG A C 1
ATOM 1532 O O . ARG A 1 205 ? 9.905 -0.215 -26.797 1.00 89.00 205 ARG A O 1
ATOM 1539 N N . ALA A 1 206 ? 11.180 -1.816 -25.872 1.00 92.31 206 ALA A N 1
ATOM 1540 C CA . ALA A 1 206 ? 12.436 -1.079 -25.991 1.00 92.31 206 ALA A CA 1
ATOM 1541 C C . ALA A 1 206 ? 12.747 -0.720 -27.451 1.00 92.31 206 ALA A C 1
ATOM 1543 O O . ALA A 1 206 ? 13.164 0.401 -27.725 1.00 92.31 206 ALA A O 1
ATOM 1544 N N . SER A 1 207 ? 12.502 -1.648 -28.385 1.00 91.81 207 SER A N 1
ATOM 1545 C CA . SER A 1 207 ? 12.658 -1.402 -29.821 1.00 91.81 207 SER A CA 1
ATOM 1546 C C . SER A 1 207 ? 11.783 -0.246 -30.294 1.00 91.81 207 SER A C 1
ATOM 1548 O O . SER A 1 207 ? 12.299 0.665 -30.927 1.00 91.81 207 SER A O 1
ATOM 1550 N N . VAL A 1 208 ? 10.496 -0.242 -29.934 1.00 87.06 208 VAL A N 1
ATOM 1551 C CA . VAL A 1 208 ? 9.583 0.839 -30.335 1.00 87.06 208 VAL A CA 1
ATOM 1552 C C . VAL A 1 208 ? 10.038 2.187 -29.774 1.00 87.06 208 VAL A C 1
ATOM 1554 O O . VAL A 1 208 ? 10.178 3.148 -30.521 1.00 87.06 208 VAL A O 1
ATOM 1557 N N . LEU A 1 209 ? 10.357 2.247 -28.478 1.00 88.12 209 LEU A N 1
ATOM 1558 C CA . LEU A 1 209 ? 10.835 3.481 -27.842 1.00 88.12 209 LEU A CA 1
ATOM 1559 C C . LEU A 1 209 ? 12.144 3.987 -28.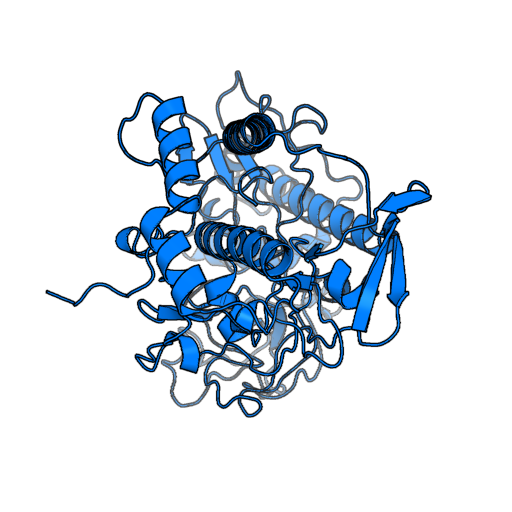463 1.00 88.12 209 LEU A C 1
ATOM 1561 O O . LEU A 1 209 ? 12.387 5.190 -28.525 1.00 88.12 209 LEU A O 1
ATOM 1565 N N . ARG A 1 210 ? 13.019 3.079 -28.909 1.00 91.38 210 ARG A N 1
ATOM 1566 C CA . ARG A 1 210 ? 14.268 3.443 -29.587 1.00 91.38 210 ARG A CA 1
ATOM 1567 C C . ARG A 1 210 ? 13.983 4.070 -30.944 1.00 91.38 210 ARG A C 1
ATOM 1569 O O . ARG A 1 210 ? 14.590 5.087 -31.261 1.00 91.38 210 ARG A O 1
ATOM 1576 N N . ASP A 1 211 ? 13.076 3.479 -31.712 1.00 88.94 211 ASP A N 1
ATOM 1577 C CA . ASP A 1 211 ? 12.711 3.965 -33.043 1.00 88.94 211 ASP A CA 1
ATOM 1578 C C . ASP A 1 211 ? 12.005 5.340 -32.955 1.00 88.94 211 ASP A C 1
ATOM 1580 O O . ASP A 1 211 ? 12.166 6.183 -33.833 1.00 88.94 211 ASP A O 1
ATOM 1584 N N . GLU A 1 212 ? 11.317 5.613 -31.840 1.00 87.50 212 GLU A N 1
ATOM 1585 C CA . GLU A 1 212 ? 10.748 6.924 -31.484 1.00 87.50 212 GLU A CA 1
ATOM 1586 C C . GLU A 1 212 ? 11.766 7.918 -30.885 1.00 87.50 212 GLU A C 1
ATOM 1588 O O . GLU A 1 212 ? 11.420 9.065 -30.605 1.00 87.50 212 GLU A O 1
ATOM 1593 N N . GLY A 1 213 ? 13.013 7.499 -30.639 1.00 90.12 213 GLY A N 1
ATOM 1594 C CA . GLY A 1 213 ? 14.041 8.339 -30.014 1.00 90.12 213 GLY A CA 1
ATOM 1595 C C . GLY A 1 213 ? 13.788 8.652 -28.533 1.00 90.12 213 GLY A C 1
ATOM 1596 O O . GLY A 1 213 ? 14.355 9.604 -28.001 1.00 90.12 213 GLY A O 1
ATOM 1597 N N . SER A 1 214 ? 12.939 7.874 -27.856 1.00 89.25 214 SER A N 1
ATOM 1598 C CA . SER A 1 214 ? 12.484 8.122 -26.481 1.00 89.25 214 SER A CA 1
ATOM 1599 C C . SER A 1 214 ? 12.998 7.100 -25.455 1.00 89.25 214 SER A C 1
ATOM 1601 O O . SER A 1 214 ? 12.756 7.261 -24.253 1.00 89.25 214 SER A O 1
ATOM 1603 N N . LEU A 1 215 ? 13.717 6.062 -25.905 1.00 92.00 215 LEU A N 1
ATOM 1604 C CA . LEU A 1 215 ? 14.266 5.003 -25.056 1.00 92.00 215 LEU A CA 1
ATOM 1605 C C . LEU A 1 215 ? 15.290 5.541 -24.050 1.00 92.00 215 LEU A C 1
ATOM 1607 O O . LEU A 1 215 ? 16.370 6.003 -24.411 1.00 92.00 215 LEU A O 1
ATOM 1611 N N . ARG A 1 216 ? 14.959 5.377 -22.773 1.00 91.38 216 ARG A N 1
ATOM 1612 C CA . ARG A 1 216 ? 15.766 5.769 -21.611 1.00 91.38 216 ARG A CA 1
ATOM 1613 C C . ARG A 1 216 ? 15.523 4.808 -20.453 1.00 91.38 216 ARG A C 1
ATOM 1615 O O . ARG A 1 216 ? 14.496 4.122 -20.459 1.00 91.38 216 ARG A O 1
ATOM 1622 N N . LEU A 1 217 ? 16.426 4.749 -19.478 1.00 91.31 217 LEU A N 1
ATOM 1623 C CA . LEU A 1 217 ? 16.303 3.833 -18.339 1.00 91.31 217 LEU A CA 1
ATOM 1624 C C . LEU A 1 217 ? 14.995 4.064 -17.562 1.00 91.31 217 LEU A C 1
ATOM 1626 O O . LEU A 1 217 ? 14.317 3.112 -17.177 1.00 91.31 217 LEU A O 1
ATOM 1630 N N . GLU A 1 218 ? 14.563 5.322 -17.474 1.00 88.88 218 GLU A N 1
ATOM 1631 C CA . GLU A 1 218 ? 13.321 5.765 -16.834 1.00 88.88 218 GLU A CA 1
ATOM 1632 C C . GLU A 1 218 ? 12.058 5.224 -17.516 1.00 88.88 218 GLU A C 1
ATOM 1634 O O . GLU A 1 218 ? 10.961 5.312 -16.974 1.00 88.88 218 GLU A O 1
ATOM 1639 N N . SER A 1 219 ? 12.195 4.629 -18.704 1.00 87.00 219 SER A N 1
ATOM 1640 C CA . SER A 1 219 ? 11.099 3.913 -19.365 1.00 87.00 219 SER A CA 1
ATOM 1641 C C . SER A 1 219 ? 10.758 2.591 -18.672 1.00 87.00 219 SER A C 1
ATOM 1643 O O . SER A 1 219 ? 9.684 2.040 -18.936 1.00 87.00 219 SER A O 1
ATOM 1645 N N . PHE A 1 220 ? 11.673 2.067 -17.849 1.00 91.19 220 PHE A N 1
ATOM 1646 C CA . PHE A 1 220 ? 11.564 0.793 -17.132 1.00 91.19 220 PHE A CA 1
ATOM 1647 C C . PHE A 1 220 ? 11.696 0.947 -15.623 1.00 91.19 220 PHE A C 1
ATOM 1649 O O . PHE A 1 220 ? 11.174 0.104 -14.904 1.00 91.19 220 PHE A O 1
ATOM 1656 N N . LEU A 1 221 ? 12.383 1.982 -15.144 1.00 89.81 221 LEU A N 1
ATOM 1657 C CA . LEU A 1 221 ? 12.602 2.247 -13.724 1.00 89.81 221 LEU A CA 1
ATOM 1658 C C . LEU A 1 221 ? 12.073 3.645 -13.428 1.00 89.81 221 LEU A C 1
ATOM 1660 O O . LEU A 1 221 ? 12.668 4.648 -13.808 1.00 89.81 221 LEU A O 1
ATOM 1664 N N . GLY A 1 222 ? 10.896 3.718 -12.831 1.00 75.25 222 GLY A N 1
ATOM 1665 C CA . GLY A 1 222 ? 10.240 4.988 -12.599 1.00 75.25 222 GLY A CA 1
ATOM 1666 C C . GLY A 1 222 ? 10.889 5.745 -11.486 1.00 75.25 222 GLY A C 1
ATOM 1667 O O . GLY A 1 222 ? 11.261 5.151 -10.476 1.00 75.25 222 GLY A O 1
ATOM 1668 N N . ASN A 1 223 ? 10.910 7.067 -11.670 1.00 61.06 223 ASN A N 1
ATOM 1669 C CA . ASN A 1 223 ? 11.065 8.008 -10.581 1.00 61.06 223 ASN A CA 1
ATOM 1670 C C . ASN A 1 223 ? 12.163 7.574 -9.613 1.00 61.06 223 ASN A C 1
ATOM 1672 O O . ASN A 1 223 ? 11.888 7.588 -8.422 1.00 61.06 223 ASN A O 1
ATOM 1676 N N . THR A 1 224 ? 13.375 7.257 -10.104 1.00 60.09 224 THR A N 1
ATOM 1677 C CA . THR A 1 224 ? 14.607 7.305 -9.298 1.00 60.09 224 THR A CA 1
ATOM 1678 C C . THR A 1 224 ? 14.776 8.753 -8.844 1.00 60.09 224 THR A C 1
ATOM 1680 O O . THR A 1 224 ? 15.581 9.522 -9.368 1.00 60.09 224 THR A O 1
ATOM 1683 N N . ARG A 1 225 ? 13.876 9.180 -7.968 1.00 62.12 225 ARG A N 1
ATOM 1684 C CA . ARG A 1 225 ? 13.704 10.526 -7.468 1.00 62.12 225 ARG A CA 1
ATOM 1685 C C . ARG A 1 225 ? 14.607 10.585 -6.267 1.00 62.12 225 ARG A C 1
ATOM 1687 O O . ARG A 1 225 ? 14.503 9.723 -5.397 1.00 62.12 225 ARG A O 1
ATOM 1694 N N . ALA A 1 226 ? 15.472 11.589 -6.247 1.00 78.19 226 ALA A N 1
ATOM 1695 C CA . ALA A 1 226 ? 16.331 11.835 -5.104 1.00 78.19 226 ALA A CA 1
ATOM 1696 C C . ALA A 1 226 ? 15.445 11.929 -3.863 1.00 78.19 226 ALA A C 1
ATOM 1698 O O . ALA A 1 226 ? 14.530 12.755 -3.851 1.00 78.19 226 ALA A O 1
ATOM 1699 N N . THR A 1 227 ? 15.646 11.044 -2.892 1.00 82.69 227 THR A N 1
ATOM 1700 C CA . THR A 1 227 ? 14.957 11.093 -1.602 1.00 82.69 227 THR A CA 1
ATOM 1701 C C . THR A 1 227 ? 15.708 12.079 -0.727 1.00 82.69 227 THR A C 1
ATOM 1703 O O . THR A 1 227 ? 15.375 13.261 -0.716 1.00 82.69 227 THR A O 1
ATOM 1706 N N . VAL A 1 228 ? 16.778 11.615 -0.092 1.00 85.44 228 VAL A N 1
ATOM 1707 C CA . VAL A 1 228 ? 17.678 12.397 0.745 1.00 85.44 228 VAL A CA 1
ATOM 1708 C C . VAL A 1 228 ? 19.111 12.066 0.340 1.00 85.44 228 VAL A C 1
ATOM 1710 O O . VAL A 1 228 ? 19.425 10.920 0.021 1.00 85.44 228 VAL A O 1
ATOM 1713 N N . GLY A 1 229 ? 19.974 13.082 0.304 1.00 86.88 229 GLY A N 1
ATOM 1714 C CA . GLY A 1 229 ? 21.376 12.914 -0.074 1.00 86.88 229 GLY A CA 1
ATOM 1715 C C . GLY A 1 229 ? 21.550 12.361 -1.492 1.00 86.88 229 GLY A C 1
ATOM 1716 O O . GLY A 1 229 ? 21.103 12.958 -2.471 1.00 86.88 229 GLY A O 1
ATOM 1717 N N . ASP A 1 230 ? 22.240 11.231 -1.596 1.00 90.88 230 ASP A N 1
ATOM 1718 C CA . ASP A 1 230 ? 22.597 10.514 -2.823 1.00 90.88 230 ASP A CA 1
ATOM 1719 C C . ASP A 1 230 ? 21.788 9.218 -3.024 1.00 90.88 230 ASP A C 1
ATOM 1721 O O . ASP A 1 230 ? 22.173 8.356 -3.829 1.00 90.88 230 ASP A O 1
ATOM 1725 N N . LYS A 1 231 ? 20.670 9.087 -2.305 1.00 94.06 231 LYS A N 1
ATOM 1726 C CA . LYS A 1 231 ? 19.749 7.953 -2.373 1.00 94.06 231 LYS A CA 1
ATOM 1727 C C . LYS A 1 231 ? 18.491 8.288 -3.161 1.00 94.06 231 LYS A C 1
ATOM 1729 O O . LYS A 1 231 ? 18.069 9.441 -3.285 1.00 94.06 231 LYS A O 1
ATOM 1734 N N . TYR A 1 232 ? 17.903 7.245 -3.731 1.00 93.38 232 TYR A N 1
ATOM 1735 C CA . TYR A 1 232 ? 16.786 7.340 -4.654 1.00 93.38 232 TYR A CA 1
ATOM 1736 C C . TYR A 1 232 ? 15.789 6.213 -4.398 1.00 93.38 232 TYR A C 1
ATOM 1738 O O . TYR A 1 232 ? 16.175 5.086 -4.100 1.00 93.38 232 TYR A O 1
ATOM 1746 N N . ASP A 1 233 ? 14.504 6.511 -4.559 1.00 91.62 233 ASP A N 1
ATOM 1747 C CA . ASP A 1 233 ? 13.424 5.525 -4.480 1.00 91.62 233 ASP A CA 1
ATOM 1748 C C . ASP A 1 233 ? 13.168 4.947 -5.877 1.00 91.62 233 ASP A C 1
ATOM 1750 O O . ASP A 1 233 ? 12.725 5.665 -6.766 1.00 91.62 233 ASP A O 1
ATOM 1754 N N . MET A 1 234 ? 13.492 3.679 -6.117 1.00 92.56 234 MET A N 1
ATOM 1755 C CA . MET A 1 234 ? 13.189 3.009 -7.380 1.00 92.56 234 MET A CA 1
ATOM 1756 C C . MET A 1 234 ? 11.780 2.415 -7.329 1.00 92.56 234 MET A C 1
ATOM 1758 O O . MET A 1 234 ? 11.498 1.513 -6.539 1.00 92.56 234 MET A O 1
ATOM 1762 N N . ASN A 1 235 ? 10.913 2.883 -8.228 1.00 90.88 235 ASN A N 1
ATOM 1763 C CA . ASN A 1 235 ? 9.505 2.495 -8.293 1.00 90.88 235 ASN A CA 1
ATOM 1764 C C . ASN A 1 235 ? 9.053 2.244 -9.749 1.00 90.88 235 ASN A C 1
ATOM 1766 O O . ASN A 1 235 ? 9.846 2.297 -10.690 1.00 90.88 235 ASN A O 1
ATOM 1770 N N . ASN A 1 236 ? 7.765 1.957 -9.944 1.00 91.00 236 ASN A N 1
ATOM 1771 C CA . ASN A 1 236 ? 7.152 1.761 -11.249 1.00 91.00 236 ASN A CA 1
ATOM 1772 C C . ASN A 1 236 ? 7.315 2.994 -12.155 1.00 91.00 236 ASN A C 1
ATOM 1774 O O . ASN A 1 236 ? 6.976 4.116 -11.778 1.00 91.00 236 ASN A O 1
ATOM 1778 N N . GLY A 1 237 ? 7.834 2.776 -13.363 1.00 84.31 237 GLY A N 1
ATOM 1779 C CA . GLY A 1 237 ? 8.130 3.792 -14.384 1.00 84.31 237 GLY A CA 1
ATOM 1780 C C . GLY A 1 237 ? 7.308 3.689 -15.646 1.00 84.31 237 GLY A C 1
ATOM 1781 O O . GLY A 1 237 ? 7.551 4.421 -16.607 1.00 84.31 237 GLY A O 1
ATOM 1782 N N . GLY A 1 238 ? 6.352 2.769 -15.674 1.00 87.00 238 GLY A N 1
ATOM 1783 C CA . GLY A 1 238 ? 5.444 2.645 -16.791 1.00 87.00 238 GLY A CA 1
ATOM 1784 C C . GLY A 1 238 ? 4.963 1.217 -17.009 1.00 87.00 238 GLY A C 1
ATOM 1785 O O . GLY A 1 238 ? 5.028 0.375 -16.122 1.00 87.00 238 GLY A O 1
ATOM 1786 N N . PRO A 1 239 ? 4.483 0.911 -18.220 1.00 85.56 239 PRO A N 1
ATOM 1787 C CA . PRO A 1 239 ? 3.721 -0.306 -18.481 1.00 85.56 239 PRO A CA 1
ATOM 1788 C C . PRO A 1 239 ? 4.517 -1.619 -18.448 1.00 85.56 239 PRO A C 1
ATOM 1790 O O . PRO A 1 239 ? 3.906 -2.687 -18.388 1.00 85.56 239 PRO A O 1
ATOM 1793 N N . THR A 1 240 ? 5.846 -1.569 -18.562 1.00 90.38 240 THR A N 1
ATOM 1794 C CA . THR A 1 240 ? 6.750 -2.723 -18.410 1.00 90.38 240 THR A CA 1
ATOM 1795 C C . THR A 1 240 ? 7.890 -2.283 -17.496 1.00 90.38 240 THR A C 1
ATOM 1797 O O . THR A 1 240 ? 8.852 -1.659 -17.952 1.00 90.38 240 THR A O 1
ATOM 1800 N N . SER A 1 241 ? 7.734 -2.503 -16.197 1.00 94.19 241 SER A N 1
ATOM 1801 C CA . SER A 1 241 ? 8.580 -1.899 -15.169 1.00 94.19 241 SER A CA 1
ATOM 1802 C C . SER A 1 241 ? 8.613 -2.784 -13.914 1.00 94.19 241 SER A C 1
ATOM 1804 O O . SER A 1 241 ? 8.369 -3.985 -14.019 1.00 94.19 241 SER A O 1
ATOM 1806 N N . THR A 1 242 ? 8.968 -2.230 -12.757 1.00 94.38 242 THR A N 1
ATOM 1807 C CA . THR A 1 242 ? 9.177 -2.941 -11.490 1.00 94.38 242 THR A CA 1
ATOM 1808 C C . THR A 1 242 ? 7.898 -3.541 -10.910 1.00 94.38 242 THR A C 1
ATOM 1810 O O . THR A 1 242 ? 7.971 -4.519 -10.171 1.00 94.38 242 THR A O 1
ATOM 1813 N N . ASP A 1 243 ? 6.721 -3.047 -11.294 1.00 94.88 243 ASP A N 1
ATOM 1814 C CA . ASP A 1 243 ? 5.468 -3.729 -10.979 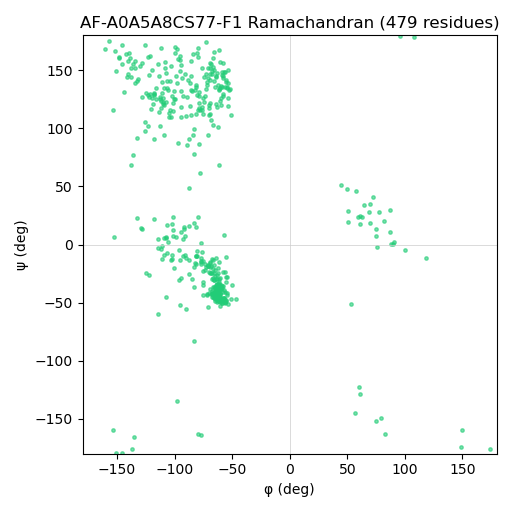1.00 94.88 243 ASP A CA 1
ATOM 1815 C C . ASP A 1 243 ? 5.392 -5.095 -11.666 1.00 94.88 243 ASP A C 1
ATOM 1817 O O . ASP A 1 243 ? 5.406 -5.203 -12.900 1.00 94.88 243 ASP A O 1
ATOM 1821 N N . CYS A 1 244 ? 5.243 -6.147 -10.861 1.00 95.00 244 CYS A N 1
ATOM 1822 C CA . CYS A 1 244 ? 5.016 -7.499 -11.357 1.00 95.00 244 CYS A CA 1
ATOM 1823 C C . CYS A 1 244 ? 3.521 -7.675 -11.667 1.00 95.00 244 CYS A C 1
ATOM 1825 O O . CYS A 1 244 ? 2.750 -8.229 -10.882 1.00 95.00 244 CYS A O 1
ATOM 1827 N N . VAL A 1 245 ? 3.091 -7.134 -12.811 1.00 94.94 245 VAL A N 1
ATOM 1828 C CA . VAL A 1 245 ? 1.683 -7.168 -13.241 1.00 94.94 245 VAL A CA 1
ATOM 1829 C C . VAL A 1 245 ? 1.195 -8.611 -13.372 1.00 94.94 245 VAL A C 1
ATOM 1831 O O . VAL A 1 245 ? 1.721 -9.374 -14.182 1.00 94.94 245 VAL A O 1
ATOM 1834 N N . GLY A 1 246 ? 0.167 -8.957 -12.592 1.00 94.56 246 GLY A N 1
ATOM 1835 C CA . GLY A 1 246 ? -0.423 -10.295 -12.529 1.00 94.56 246 GLY A CA 1
ATOM 1836 C C . GLY A 1 246 ? 0.219 -11.259 -11.524 1.00 94.56 246 GLY A C 1
ATOM 1837 O O . GLY A 1 246 ? -0.219 -12.398 -11.414 1.00 94.56 246 GLY A O 1
ATOM 1838 N N . CYS A 1 247 ? 1.243 -10.835 -10.778 1.00 95.62 247 CYS A N 1
ATOM 1839 C CA . CYS A 1 247 ? 1.992 -11.722 -9.879 1.00 95.62 247 CYS A CA 1
ATOM 1840 C C . CYS A 1 247 ? 1.434 -11.778 -8.447 1.00 95.62 247 CYS A C 1
ATOM 1842 O O . CYS A 1 247 ? 1.896 -12.582 -7.639 1.00 95.62 247 CYS A O 1
ATOM 1844 N N . SER A 1 248 ? 0.479 -10.908 -8.113 1.00 96.44 248 SER A N 1
ATOM 1845 C CA . SER A 1 248 ? 0.092 -10.612 -6.725 1.00 96.44 248 SER A CA 1
ATOM 1846 C C . SER A 1 248 ? -1.257 -11.209 -6.309 1.00 96.44 248 SER A C 1
ATOM 1848 O O . SER A 1 248 ? -1.601 -11.174 -5.134 1.00 96.44 248 SER A O 1
ATOM 1850 N N . TRP A 1 249 ? -2.016 -11.794 -7.242 1.00 96.62 249 TRP A N 1
ATOM 1851 C CA . TRP A 1 249 ? -3.425 -12.162 -7.034 1.00 96.62 249 TRP A CA 1
ATOM 1852 C C . TRP A 1 249 ? -3.680 -13.146 -5.891 1.00 96.62 249 TRP A C 1
ATOM 1854 O O . TRP A 1 249 ? -4.698 -13.049 -5.217 1.00 96.62 249 TRP A O 1
ATOM 1864 N N . GLU A 1 250 ? -2.764 -14.087 -5.658 1.00 97.31 250 GLU A N 1
ATOM 1865 C CA . GLU A 1 250 ? -2.913 -15.088 -4.595 1.00 97.31 250 GLU A CA 1
ATOM 1866 C C . GLU A 1 250 ? -2.487 -14.568 -3.211 1.00 97.31 250 GLU A C 1
ATOM 1868 O O . GLU A 1 250 ? -2.826 -15.185 -2.203 1.00 97.31 250 GLU A O 1
ATOM 1873 N N . TRP A 1 251 ? -1.745 -13.454 -3.134 1.00 97.81 251 TRP A N 1
ATOM 1874 C CA . TRP A 1 251 ? -1.149 -12.966 -1.884 1.00 97.81 251 TRP A CA 1
ATOM 1875 C C . TRP A 1 251 ? -2.155 -12.721 -0.752 1.00 97.81 251 TRP A C 1
ATOM 1877 O O . TRP A 1 251 ? -1.885 -13.187 0.363 1.00 97.81 251 TRP A O 1
ATOM 1887 N N . PRO A 1 252 ? -3.300 -12.036 -0.983 1.00 97.50 252 PRO A N 1
ATOM 1888 C CA . PRO A 1 252 ? -4.183 -11.630 0.105 1.00 97.50 252 PRO A CA 1
ATOM 1889 C C . PRO A 1 252 ? -4.634 -12.805 0.968 1.00 97.50 252 PRO A C 1
ATOM 1891 O O . PRO A 1 252 ? -4.626 -12.695 2.187 1.00 97.50 252 PRO A O 1
ATOM 1894 N N . THR A 1 253 ? -4.956 -13.950 0.359 1.00 96.75 253 THR A N 1
ATOM 1895 C CA . THR A 1 253 ? -5.489 -15.131 1.059 1.00 96.75 253 THR A CA 1
ATOM 1896 C C . THR A 1 253 ? -4.494 -16.277 1.225 1.00 96.75 253 THR A C 1
ATOM 1898 O O . THR A 1 253 ? -4.871 -17.325 1.745 1.00 96.75 253 THR A O 1
ATOM 1901 N N . ALA A 1 254 ? -3.251 -16.108 0.776 1.00 96.94 254 ALA A N 1
ATOM 1902 C CA . ALA A 1 254 ? -2.204 -17.113 0.904 1.00 96.94 254 ALA A CA 1
ATOM 1903 C C . ALA A 1 254 ? -1.787 -17.338 2.367 1.00 96.94 254 ALA A C 1
ATOM 1905 O O . ALA A 1 254 ? -1.796 -16.413 3.181 1.00 96.94 254 ALA A O 1
ATOM 1906 N N . ASP A 1 255 ? -1.367 -18.567 2.675 1.00 95.31 255 ASP A N 1
ATOM 1907 C CA . ASP A 1 255 ? -0.643 -18.866 3.910 1.00 95.31 255 ASP A CA 1
ATOM 1908 C C . ASP A 1 255 ? 0.799 -18.324 3.863 1.00 95.31 255 ASP A C 1
ATOM 1910 O O . ASP A 1 255 ? 1.276 -17.831 2.835 1.00 95.31 255 ASP A O 1
ATOM 1914 N N . TRP A 1 256 ? 1.522 -18.425 4.981 1.00 94.31 256 TRP A N 1
ATOM 1915 C CA . TRP A 1 256 ? 2.886 -17.904 5.081 1.00 94.31 256 TRP A CA 1
ATOM 1916 C C . TRP A 1 256 ? 3.863 -18.549 4.096 1.00 94.31 256 TRP A C 1
ATOM 1918 O O . TRP A 1 256 ? 4.679 -17.840 3.515 1.00 94.31 256 TRP A O 1
ATOM 1928 N N . ALA A 1 257 ? 3.760 -19.858 3.848 1.00 96.38 257 ALA A N 1
ATOM 1929 C CA . ALA A 1 257 ? 4.654 -20.548 2.920 1.00 96.38 257 ALA A CA 1
ATOM 1930 C C . ALA A 1 257 ? 4.439 -20.070 1.474 1.00 96.38 257 ALA A C 1
ATOM 1932 O O . ALA A 1 257 ? 5.395 -19.813 0.735 1.00 96.38 257 ALA A O 1
ATOM 1933 N N . LYS A 1 258 ? 3.178 -19.898 1.068 1.00 97.94 258 LYS A N 1
ATOM 1934 C CA . LYS A 1 258 ? 2.827 -19.358 -0.244 1.00 97.94 258 LYS A CA 1
ATOM 1935 C C . LYS A 1 258 ? 3.187 -17.875 -0.352 1.00 97.94 258 LYS A C 1
ATOM 1937 O O . LYS A 1 258 ? 3.702 -17.479 -1.397 1.00 97.94 258 LYS A O 1
ATOM 1942 N N . ARG A 1 259 ? 3.010 -17.065 0.698 1.00 97.25 259 ARG A N 1
ATOM 1943 C CA . ARG A 1 259 ? 3.484 -15.667 0.719 1.00 97.25 259 ARG A CA 1
ATOM 1944 C C . ARG A 1 259 ? 5.002 -15.572 0.597 1.00 97.25 259 ARG A C 1
ATOM 1946 O O . ARG A 1 259 ? 5.471 -14.796 -0.227 1.00 97.25 259 ARG A O 1
ATOM 1953 N N . ASP A 1 260 ? 5.770 -16.413 1.288 1.00 96.62 260 ASP A N 1
ATOM 1954 C CA . ASP A 1 260 ? 7.235 -16.461 1.151 1.00 96.62 260 ASP A CA 1
ATOM 1955 C C . ASP A 1 260 ? 7.660 -16.830 -0.288 1.00 96.62 260 ASP A C 1
ATOM 1957 O O . ASP A 1 260 ? 8.621 -16.275 -0.839 1.00 96.62 260 ASP A O 1
ATOM 1961 N N . SER A 1 261 ? 6.905 -17.720 -0.946 1.00 97.75 261 SER A N 1
ATOM 1962 C CA . SER A 1 261 ? 7.098 -18.053 -2.363 1.00 97.75 261 SER A CA 1
ATOM 1963 C C . SER A 1 261 ? 6.780 -16.874 -3.291 1.00 97.75 261 SER A C 1
ATOM 1965 O O . SER A 1 261 ? 7.580 -16.573 -4.181 1.00 97.75 261 SER A O 1
ATOM 1967 N N . ILE A 1 262 ? 5.663 -16.171 -3.074 1.00 97.75 262 ILE A N 1
ATOM 1968 C CA . ILE A 1 262 ? 5.277 -14.991 -3.863 1.00 97.75 262 ILE A CA 1
ATOM 1969 C C . ILE A 1 262 ? 6.284 -13.851 -3.654 1.00 97.75 262 ILE A C 1
ATOM 1971 O O . ILE A 1 262 ? 6.718 -13.240 -4.631 1.00 97.75 262 ILE A O 1
ATOM 1975 N N . TRP A 1 263 ? 6.709 -13.595 -2.415 1.00 97.25 263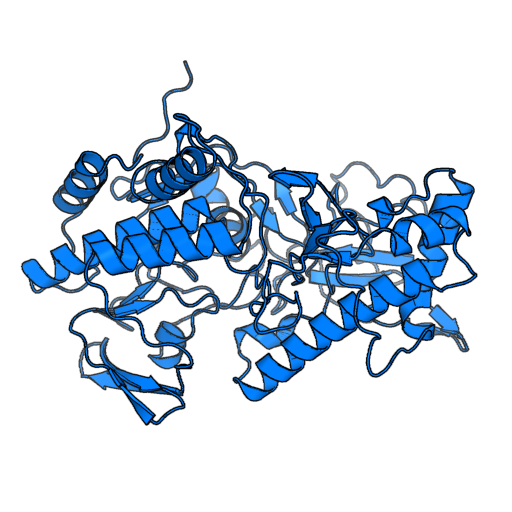 TRP A N 1
ATOM 1976 C CA . TRP A 1 263 ? 7.747 -12.617 -2.075 1.00 97.25 263 TRP A CA 1
ATOM 1977 C C . TRP A 1 263 ? 9.042 -12.925 -2.830 1.00 97.25 263 TRP A C 1
ATOM 1979 O O . TRP A 1 263 ? 9.588 -12.069 -3.533 1.00 97.25 263 TRP A O 1
ATOM 1989 N N . SER A 1 264 ? 9.479 -14.189 -2.781 1.00 97.12 264 SER A N 1
ATOM 1990 C CA . SER A 1 264 ? 10.675 -14.647 -3.491 1.00 97.12 264 SER A CA 1
ATOM 1991 C C . SER A 1 264 ? 10.539 -14.455 -5.000 1.00 97.12 264 SER A C 1
ATOM 1993 O O . SER A 1 264 ? 11.485 -14.005 -5.643 1.00 97.12 264 SER A O 1
ATOM 1995 N N . ALA A 1 265 ? 9.370 -14.748 -5.575 1.00 96.88 265 ALA A N 1
ATOM 1996 C CA . ALA A 1 265 ? 9.109 -14.544 -6.997 1.00 96.88 265 ALA A CA 1
ATOM 1997 C C . ALA A 1 265 ? 9.182 -13.057 -7.394 1.00 96.88 265 ALA A C 1
ATOM 1999 O O . ALA A 1 265 ? 9.801 -12.737 -8.409 1.00 96.88 265 ALA A O 1
ATOM 2000 N N . HIS A 1 266 ? 8.646 -12.141 -6.579 1.00 97.56 266 HIS A N 1
ATOM 2001 C CA . HIS A 1 266 ? 8.744 -10.694 -6.825 1.00 97.56 266 HIS A CA 1
ATOM 2002 C C . HIS A 1 266 ? 10.191 -10.192 -6.742 1.00 97.56 266 HIS A C 1
ATOM 2004 O O . HIS A 1 266 ? 10.596 -9.349 -7.549 1.00 97.56 266 HIS A O 1
ATOM 2010 N N . GLN A 1 267 ? 10.989 -10.736 -5.816 1.00 97.12 267 GLN A N 1
ATOM 2011 C CA . GLN A 1 267 ? 12.414 -10.419 -5.728 1.00 97.12 267 GLN A CA 1
ATOM 2012 C C . GLN A 1 267 ? 13.136 -10.905 -6.989 1.00 97.12 267 GLN A C 1
ATOM 2014 O O . GLN A 1 267 ? 13.870 -10.143 -7.615 1.00 97.12 267 GLN A O 1
ATOM 2019 N N . GLN A 1 268 ? 12.904 -12.154 -7.409 1.00 97.06 268 GLN A N 1
ATOM 2020 C CA . GLN A 1 268 ? 13.519 -12.692 -8.627 1.00 97.06 268 GLN A CA 1
ATOM 2021 C C . GLN A 1 268 ? 13.081 -11.931 -9.886 1.00 97.06 268 GLN A C 1
ATOM 2023 O O . GLN A 1 268 ? 13.902 -11.738 -10.780 1.00 97.06 268 GLN A O 1
ATOM 2028 N N . TYR A 1 269 ? 11.840 -11.442 -9.944 1.00 97.12 269 TYR A N 1
ATOM 2029 C CA . TYR A 1 269 ? 11.374 -10.566 -11.017 1.00 97.12 269 TYR A CA 1
ATOM 2030 C C . TYR A 1 269 ? 12.175 -9.255 -11.077 1.00 97.12 269 TYR A C 1
ATOM 2032 O O . TYR A 1 269 ? 12.668 -8.900 -12.146 1.00 97.12 269 TYR A O 1
ATOM 2040 N N . HIS A 1 270 ? 12.384 -8.573 -9.943 1.00 96.31 270 HIS A N 1
ATOM 2041 C CA . HIS A 1 270 ? 13.180 -7.336 -9.900 1.00 96.31 270 HIS A CA 1
ATOM 2042 C C . HIS A 1 270 ? 14.646 -7.577 -10.271 1.00 96.31 270 HIS A C 1
ATOM 2044 O O . HIS A 1 270 ? 15.201 -6.851 -11.096 1.00 96.31 270 HIS A O 1
ATOM 2050 N N . LEU A 1 271 ? 15.271 -8.616 -9.707 1.00 97.44 271 LEU A N 1
ATOM 2051 C CA . LEU A 1 271 ? 16.648 -8.982 -10.053 1.00 97.44 271 LEU A CA 1
ATOM 2052 C C . LEU A 1 271 ? 16.767 -9.367 -11.534 1.00 97.44 271 LEU A C 1
ATOM 2054 O O . LEU A 1 271 ? 17.740 -9.006 -12.190 1.00 97.44 271 LEU A O 1
ATOM 2058 N N . GLY A 1 272 ? 15.760 -10.049 -12.084 1.00 97.69 272 GLY A N 1
ATOM 2059 C CA . GLY A 1 272 ? 15.669 -10.355 -13.507 1.00 97.69 272 GLY A CA 1
ATOM 2060 C C . GLY A 1 272 ? 15.553 -9.099 -14.375 1.00 97.69 272 GLY A C 1
ATOM 2061 O O . GLY A 1 272 ? 16.247 -9.013 -15.387 1.00 97.69 272 GLY A O 1
ATOM 2062 N N . LEU A 1 273 ? 14.749 -8.110 -13.964 1.00 96.88 273 LEU A N 1
ATOM 2063 C CA . LEU A 1 273 ? 14.611 -6.833 -14.671 1.00 96.88 273 LEU A CA 1
ATOM 2064 C C . LEU A 1 273 ? 15.938 -6.075 -14.674 1.00 96.88 273 LEU A C 1
ATOM 2066 O O . LEU A 1 273 ? 16.391 -5.631 -15.728 1.00 96.88 273 LEU A O 1
ATOM 2070 N N . MET A 1 274 ? 16.591 -5.967 -13.515 1.00 97.12 274 MET A N 1
ATOM 2071 C CA . MET A 1 274 ? 17.891 -5.304 -13.416 1.00 97.12 274 MET A CA 1
ATOM 2072 C C . MET A 1 274 ? 18.949 -6.026 -14.247 1.00 97.12 274 MET A C 1
ATOM 2074 O O . MET A 1 274 ? 19.671 -5.377 -15.003 1.00 97.12 274 MET A O 1
ATOM 2078 N N . HIS A 1 275 ? 18.989 -7.360 -14.199 1.00 98.19 275 HIS A N 1
ATOM 2079 C CA . HIS A 1 275 ? 19.891 -8.145 -15.035 1.00 98.19 275 HIS A CA 1
ATOM 2080 C C . HIS A 1 275 ? 19.638 -7.892 -16.528 1.00 98.19 275 HIS A C 1
ATOM 2082 O O . HIS A 1 275 ? 20.575 -7.570 -17.253 1.00 98.19 275 HIS A O 1
ATOM 2088 N N . PHE A 1 276 ? 18.378 -7.944 -16.979 1.00 97.81 276 PHE A N 1
ATOM 2089 C CA . PHE A 1 276 ? 17.984 -7.621 -18.354 1.00 97.81 276 PHE A CA 1
ATOM 2090 C C . PHE A 1 276 ? 18.481 -6.231 -18.783 1.00 97.81 276 PHE A C 1
ATOM 2092 O O . PHE A 1 276 ? 19.159 -6.101 -19.803 1.00 97.81 276 PHE A O 1
ATOM 2099 N N . LEU A 1 277 ? 18.212 -5.198 -17.979 1.00 97.06 277 LEU A N 1
ATOM 2100 C CA . LEU A 1 277 ? 18.617 -3.821 -18.274 1.00 97.06 277 LEU A CA 1
ATOM 2101 C C . LEU A 1 277 ? 20.141 -3.645 -18.313 1.00 97.06 277 LEU A C 1
ATOM 2103 O O . LEU A 1 277 ? 20.641 -2.801 -19.053 1.00 97.06 277 LEU A O 1
ATOM 2107 N N . GLN A 1 278 ? 20.888 -4.438 -17.544 1.00 97.62 278 GLN A N 1
ATOM 2108 C CA . GLN A 1 278 ? 22.344 -4.351 -17.441 1.00 97.62 278 GLN A CA 1
ATOM 2109 C C . GLN A 1 278 ? 23.091 -5.180 -18.491 1.00 97.62 278 GLN A C 1
ATOM 2111 O O . GLN A 1 278 ? 24.237 -4.837 -18.810 1.00 97.62 278 GLN A O 1
ATOM 2116 N N . THR A 1 279 ? 22.494 -6.251 -19.028 1.00 97.19 279 THR A N 1
ATOM 2117 C CA . THR A 1 279 ? 23.220 -7.249 -19.837 1.00 97.19 279 THR A CA 1
ATOM 2118 C C . THR A 1 279 ? 22.642 -7.494 -21.231 1.00 97.19 279 THR A C 1
ATOM 2120 O O . THR A 1 279 ? 23.412 -7.860 -22.120 1.00 97.19 279 THR A O 1
ATOM 2123 N N . ASP A 1 280 ? 21.352 -7.237 -21.482 1.00 97.69 280 ASP A N 1
ATOM 2124 C CA . ASP A 1 280 ? 20.708 -7.674 -22.728 1.00 97.69 280 ASP A CA 1
ATOM 2125 C C . ASP A 1 280 ? 21.226 -6.896 -23.962 1.00 97.69 280 ASP A C 1
ATOM 2127 O O . ASP A 1 280 ? 21.139 -5.658 -24.019 1.00 97.69 280 ASP A O 1
ATOM 2131 N N . PRO A 1 281 ? 21.783 -7.587 -24.978 1.00 96.44 281 PRO A N 1
ATOM 2132 C CA . PRO A 1 281 ? 22.384 -6.951 -26.147 1.00 96.44 281 PRO A CA 1
ATOM 2133 C C . PRO A 1 281 ? 21.378 -6.201 -27.032 1.00 96.44 281 PRO A C 1
ATOM 2135 O O . PRO A 1 281 ? 21.807 -5.343 -27.802 1.00 96.44 281 PRO A O 1
ATOM 2138 N N . ALA A 1 282 ? 20.070 -6.466 -26.916 1.00 95.38 282 ALA A N 1
ATOM 2139 C CA . ALA A 1 282 ? 19.033 -5.753 -27.665 1.00 95.38 282 ALA A CA 1
ATOM 2140 C C . ALA A 1 282 ? 18.880 -4.281 -27.233 1.00 95.38 282 ALA A C 1
ATOM 2142 O O . ALA A 1 282 ? 18.311 -3.469 -27.970 1.00 95.38 282 ALA A O 1
ATOM 2143 N N . LEU A 1 283 ? 19.386 -3.924 -26.048 1.00 97.19 283 LEU A N 1
ATOM 2144 C CA . LEU A 1 283 ? 19.395 -2.553 -25.538 1.00 97.19 283 LEU A CA 1
ATOM 2145 C C . LEU A 1 283 ? 20.636 -1.774 -26.035 1.00 97.19 283 LEU A C 1
ATOM 2147 O O . LEU A 1 283 ? 21.651 -2.372 -26.393 1.00 97.19 283 LEU A O 1
ATOM 2151 N N . PRO A 1 284 ? 20.627 -0.432 -26.069 1.00 97.06 284 PRO A N 1
ATOM 2152 C CA . PRO A 1 284 ? 21.838 0.347 -26.338 1.00 97.06 284 PRO A CA 1
ATOM 2153 C C . PRO A 1 284 ? 22.911 0.150 -25.255 1.00 97.06 284 PRO A C 1
ATOM 2155 O O . PRO A 1 284 ? 22.601 0.001 -24.072 1.00 97.06 284 PRO A O 1
ATOM 2158 N N . SER A 1 285 ? 24.192 0.207 -25.635 1.00 97.50 285 SER A N 1
ATOM 2159 C CA . SER A 1 285 ? 25.309 0.087 -24.682 1.00 97.50 285 SER A CA 1
ATOM 2160 C C . SER A 1 285 ? 25.312 1.190 -23.621 1.00 97.50 285 SER A C 1
ATOM 2162 O O . SER A 1 285 ? 25.672 0.913 -22.477 1.00 97.50 285 SER A O 1
ATOM 2164 N N . SER A 1 286 ? 24.875 2.402 -23.980 1.00 96.00 286 SER A N 1
ATOM 2165 C CA . SER A 1 286 ? 24.712 3.539 -23.068 1.00 96.00 286 SER A CA 1
ATOM 2166 C C . SER A 1 286 ? 23.658 3.269 -21.995 1.00 96.00 286 SER A C 1
ATOM 2168 O O . SER A 1 286 ? 23.942 3.458 -20.818 1.00 96.00 286 SER A O 1
ATOM 2170 N N . LEU A 1 287 ? 22.487 2.745 -22.375 1.00 96.25 287 LEU A N 1
ATOM 2171 C CA . LEU A 1 287 ? 21.428 2.381 -21.428 1.00 96.25 287 LEU A CA 1
ATOM 2172 C C . LEU A 1 287 ? 21.897 1.273 -20.483 1.00 96.25 287 LEU A C 1
ATOM 2174 O O . LEU A 1 287 ? 21.718 1.387 -19.274 1.00 96.25 287 LEU A O 1
ATOM 2178 N N . ARG A 1 288 ? 22.571 0.239 -21.005 1.00 97.62 288 ARG A N 1
ATOM 2179 C CA . ARG A 1 288 ? 23.144 -0.808 -20.149 1.00 97.62 288 ARG A CA 1
ATOM 2180 C C . ARG A 1 288 ? 24.204 -0.272 -19.184 1.00 97.62 288 ARG A C 1
ATOM 2182 O O . ARG A 1 288 ? 24.318 -0.768 -18.069 1.00 97.62 288 ARG A O 1
ATOM 2189 N N . ALA A 1 289 ? 25.022 0.690 -19.617 1.00 97.38 289 ALA A N 1
ATOM 2190 C CA . ALA A 1 289 ? 26.022 1.321 -18.756 1.00 97.38 289 ALA A CA 1
ATOM 2191 C C . ALA A 1 289 ? 25.368 2.139 -17.639 1.00 97.38 289 ALA A C 1
ATOM 2193 O O . ALA A 1 289 ? 25.788 2.021 -16.493 1.00 97.38 289 ALA A O 1
ATOM 2194 N N . ASP A 1 290 ? 24.310 2.883 -17.958 1.00 95.62 290 ASP A N 1
ATOM 2195 C CA . ASP A 1 290 ? 23.531 3.630 -16.973 1.00 95.62 290 ASP A CA 1
ATOM 2196 C C . ASP A 1 290 ? 22.832 2.695 -15.969 1.00 95.62 290 ASP A C 1
ATOM 2198 O O . ASP A 1 290 ? 22.920 2.899 -14.764 1.00 95.62 290 ASP A O 1
ATOM 2202 N N . ALA A 1 291 ? 22.250 1.584 -16.434 1.00 96.12 291 ALA A N 1
ATOM 2203 C CA . ALA A 1 291 ? 21.655 0.567 -15.562 1.00 96.12 291 ALA A CA 1
ATOM 2204 C C . ALA A 1 291 ? 22.671 -0.091 -14.607 1.00 96.12 291 ALA A C 1
ATOM 2206 O O . ALA A 1 291 ? 22.310 -0.478 -13.497 1.00 96.12 291 ALA A O 1
ATOM 2207 N N . ARG A 1 292 ? 23.940 -0.231 -15.022 1.00 97.12 292 ARG A N 1
ATOM 2208 C CA . ARG A 1 292 ? 25.031 -0.750 -14.171 1.00 97.12 292 ARG A CA 1
ATOM 2209 C C . ARG A 1 292 ? 25.561 0.277 -13.171 1.00 97.12 292 ARG A C 1
ATOM 2211 O O . ARG A 1 292 ? 26.254 -0.114 -12.240 1.00 97.12 292 ARG A O 1
ATOM 2218 N N . ALA A 1 293 ? 25.269 1.562 -13.368 1.00 96.12 293 ALA A N 1
ATOM 2219 C CA . ALA A 1 293 ? 25.667 2.616 -12.441 1.00 96.12 293 ALA A CA 1
ATOM 2220 C C . ALA A 1 293 ? 24.779 2.668 -11.186 1.00 96.12 293 ALA A C 1
ATOM 2222 O O . ALA A 1 293 ? 25.133 3.354 -10.232 1.00 96.12 293 ALA A O 1
ATOM 2223 N N . TRP A 1 294 ? 23.648 1.958 -11.185 1.00 96.06 294 TRP A N 1
ATOM 2224 C CA . TRP A 1 294 ? 22.741 1.842 -10.046 1.00 96.06 294 TRP A CA 1
ATOM 2225 C C . TRP A 1 294 ? 22.977 0.555 -9.256 1.00 96.06 294 TRP A C 1
ATOM 2227 O O . TRP A 1 294 ? 23.143 -0.521 -9.836 1.00 96.06 294 TRP A O 1
ATOM 2237 N N . GLY A 1 295 ? 22.919 0.674 -7.932 1.00 96.50 295 GLY A N 1
ATOM 2238 C CA . GLY A 1 295 ? 23.015 -0.426 -6.978 1.00 96.50 295 GLY A CA 1
ATOM 2239 C C . GLY A 1 295 ? 22.132 -0.177 -5.759 1.00 96.50 295 GLY A C 1
ATOM 2240 O O . GLY A 1 295 ? 21.571 0.909 -5.606 1.00 96.50 295 GLY A O 1
ATOM 2241 N N . LEU A 1 296 ? 22.003 -1.189 -4.908 1.00 97.19 296 LEU A N 1
ATOM 2242 C CA . LEU A 1 296 ? 21.372 -1.059 -3.595 1.00 97.19 296 LEU A CA 1
ATOM 2243 C C . LEU A 1 296 ? 22.262 -0.202 -2.680 1.00 97.19 296 LEU A C 1
ATOM 2245 O O . LEU A 1 296 ? 23.474 -0.111 -2.894 1.00 97.19 296 LEU A O 1
ATOM 2249 N N . CYS A 1 297 ? 21.664 0.414 -1.666 1.00 96.94 297 CYS A N 1
ATOM 2250 C CA . CYS A 1 297 ? 22.397 1.161 -0.645 1.00 96.94 297 CYS A CA 1
ATOM 2251 C C . CYS A 1 297 ? 23.016 0.197 0.382 1.00 96.94 297 CYS A C 1
ATOM 2253 O O . CYS A 1 297 ? 22.331 -0.696 0.875 1.00 96.94 297 CYS A O 1
ATOM 2255 N N . ALA A 1 298 ? 24.302 0.357 0.700 1.00 97.19 298 ALA A N 1
ATOM 2256 C CA . ALA A 1 298 ? 25.027 -0.509 1.636 1.00 97.19 298 ALA A CA 1
ATOM 2257 C C . ALA A 1 298 ? 24.651 -0.289 3.108 1.00 97.19 298 ALA A C 1
ATOM 2259 O O . ALA A 1 298 ? 24.877 -1.168 3.937 1.00 97.19 298 ALA A O 1
ATOM 2260 N N . ASP A 1 299 ? 24.107 0.880 3.422 1.00 96.31 299 ASP A N 1
ATOM 2261 C CA . ASP A 1 299 ? 23.664 1.288 4.754 1.00 96.31 299 ASP A CA 1
ATOM 2262 C C . ASP A 1 299 ? 22.160 1.080 5.003 1.00 96.31 299 ASP A C 1
ATOM 2264 O O . ASP A 1 299 ? 21.699 1.261 6.126 1.00 96.31 299 ASP A O 1
ATOM 2268 N N . GLU A 1 300 ? 21.400 0.656 3.994 1.00 96.69 300 GLU A N 1
ATOM 2269 C CA . GLU A 1 300 ? 19.996 0.265 4.135 1.00 96.69 300 GLU A CA 1
ATOM 2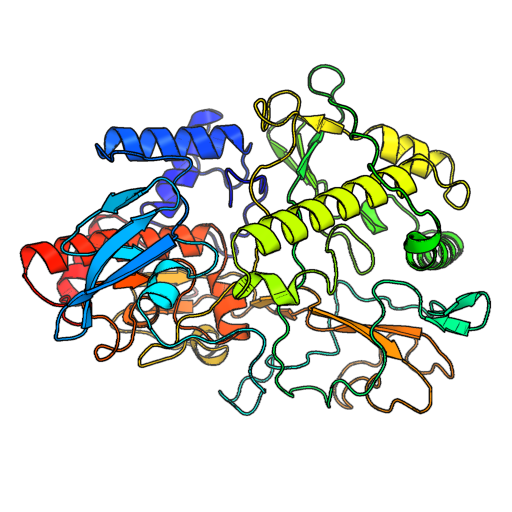270 C C . GLU A 1 300 ? 19.886 -1.257 4.226 1.00 96.69 300 GLU A C 1
ATOM 2272 O O . GLU A 1 300 ? 20.628 -1.965 3.550 1.00 96.69 300 GLU A O 1
ATOM 2277 N N . PHE A 1 301 ? 18.938 -1.775 5.016 1.00 96.50 301 PHE A N 1
ATOM 2278 C CA . PHE A 1 301 ? 18.628 -3.217 5.066 1.00 96.50 301 PHE A CA 1
ATOM 2279 C C . PHE A 1 301 ? 19.884 -4.096 5.242 1.00 96.50 301 PHE A C 1
ATOM 2281 O O . PHE A 1 301 ? 20.148 -5.045 4.493 1.00 96.50 301 PHE A O 1
ATOM 2288 N N . THR A 1 302 ? 20.729 -3.715 6.203 1.00 96.44 302 THR A N 1
ATOM 2289 C CA . THR A 1 302 ? 22.077 -4.286 6.378 1.00 96.44 302 THR A CA 1
ATOM 2290 C C . THR A 1 302 ? 22.061 -5.767 6.768 1.00 96.44 302 THR A C 1
ATOM 2292 O O . THR A 1 302 ? 22.998 -6.503 6.462 1.00 96.44 302 THR A O 1
ATOM 2295 N N . ASP A 1 303 ? 20.970 -6.231 7.372 1.00 94.00 303 ASP A N 1
ATOM 2296 C CA . ASP A 1 303 ? 20.697 -7.623 7.738 1.00 94.00 303 ASP A CA 1
ATOM 2297 C C . ASP A 1 303 ? 20.361 -8.530 6.536 1.00 94.00 303 ASP A C 1
ATOM 2299 O O . ASP A 1 303 ? 20.432 -9.756 6.628 1.00 94.00 303 ASP A O 1
ATOM 2303 N N . SER A 1 304 ? 20.027 -7.930 5.395 1.00 94.00 304 SER A N 1
ATOM 2304 C CA . SER A 1 304 ? 19.496 -8.591 4.198 1.00 94.00 304 SER A CA 1
ATOM 2305 C C . SER A 1 304 ? 20.261 -8.208 2.924 1.00 94.00 304 SER A C 1
ATOM 2307 O O . SER A 1 304 ? 19.829 -8.500 1.805 1.00 94.00 304 SER A O 1
ATOM 2309 N N . GLY A 1 305 ? 21.444 -7.604 3.084 1.00 94.44 305 GLY A N 1
ATOM 2310 C CA . GLY A 1 305 ? 22.345 -7.261 1.984 1.00 94.44 305 GLY A CA 1
ATOM 2311 C C . GLY A 1 305 ? 21.816 -6.140 1.089 1.00 94.44 305 GLY A C 1
ATOM 2312 O O . GLY A 1 305 ? 22.023 -6.188 -0.125 1.00 94.44 305 GLY A O 1
ATOM 2313 N N . GLY A 1 306 ? 21.112 -5.162 1.668 1.00 95.38 306 GLY A N 1
ATOM 2314 C CA . GLY A 1 306 ? 20.547 -4.026 0.938 1.00 95.38 306 GLY A CA 1
ATOM 2315 C C . GLY A 1 306 ? 19.131 -4.249 0.408 1.00 95.38 306 GLY A C 1
ATOM 2316 O O . GLY A 1 306 ? 18.591 -3.368 -0.261 1.00 95.38 306 GLY A O 1
ATOM 2317 N N . TRP A 1 307 ? 18.521 -5.416 0.653 1.00 96.31 307 TRP A N 1
ATOM 2318 C CA . TRP A 1 307 ? 17.201 -5.748 0.115 1.00 96.31 307 TRP A CA 1
ATOM 2319 C C . TRP A 1 307 ? 16.083 -5.567 1.154 1.00 96.31 307 TRP A C 1
ATOM 2321 O O . TRP A 1 307 ? 16.125 -6.227 2.184 1.00 96.31 307 TRP A O 1
ATOM 2331 N N . PRO A 1 308 ? 15.024 -4.784 0.887 1.00 94.94 308 PRO A N 1
ATOM 2332 C CA . PRO A 1 308 ? 13.940 -4.594 1.851 1.00 94.94 308 PRO A CA 1
ATOM 2333 C C . PRO A 1 308 ? 13.225 -5.902 2.212 1.00 94.94 308 PRO A C 1
ATOM 2335 O O . PRO A 1 308 ? 12.835 -6.682 1.339 1.00 94.94 308 PRO A O 1
ATOM 2338 N N . GLY A 1 309 ? 12.975 -6.108 3.509 1.00 91.31 309 GLY A N 1
ATOM 2339 C CA . GLY A 1 309 ? 12.252 -7.283 4.010 1.00 91.31 309 GLY A CA 1
ATOM 2340 C C . GLY A 1 309 ? 10.761 -7.305 3.644 1.00 91.31 309 GLY A C 1
ATOM 2341 O O . GLY A 1 309 ? 10.160 -8.373 3.538 1.00 91.31 309 GLY A O 1
ATOM 2342 N N . GLN A 1 310 ? 10.156 -6.142 3.389 1.00 91.06 310 GLN A N 1
ATOM 2343 C CA . GLN A 1 310 ? 8.719 -6.004 3.145 1.00 91.06 310 GLN A CA 1
ATOM 2344 C C . GLN A 1 310 ? 8.409 -5.847 1.651 1.00 91.06 310 GLN A C 1
ATOM 2346 O O . GLN A 1 310 ? 8.924 -4.953 0.983 1.00 91.06 310 GLN A O 1
ATOM 2351 N N . LEU A 1 311 ? 7.500 -6.679 1.133 1.00 94.94 311 LEU A N 1
ATOM 2352 C CA . LEU A 1 311 ? 6.897 -6.459 -0.183 1.00 94.94 311 LEU A CA 1
ATOM 2353 C C . LEU A 1 311 ? 5.934 -5.264 -0.105 1.00 94.94 311 LEU A C 1
ATOM 2355 O O . LEU A 1 311 ? 5.193 -5.125 0.874 1.00 94.94 311 LEU A O 1
ATOM 2359 N N . TYR A 1 312 ? 5.913 -4.400 -1.119 1.00 94.38 312 TYR A N 1
ATOM 2360 C CA . TYR A 1 312 ? 4.992 -3.265 -1.158 1.00 94.38 312 TYR A CA 1
ATOM 2361 C C . TYR A 1 312 ? 3.601 -3.745 -1.592 1.00 94.38 312 TYR A C 1
ATOM 2363 O O . TYR A 1 312 ? 3.272 -3.760 -2.779 1.00 94.38 312 TYR A O 1
ATOM 2371 N N . VAL A 1 313 ? 2.818 -4.196 -0.607 1.00 91.81 313 VAL A N 1
ATOM 2372 C CA . VAL A 1 313 ? 1.588 -4.973 -0.810 1.00 91.81 313 VAL A CA 1
ATOM 2373 C C . VAL A 1 313 ? 0.427 -4.171 -1.392 1.00 91.81 313 VAL A C 1
ATOM 2375 O O . VAL A 1 313 ? -0.424 -4.808 -1.965 1.00 91.81 313 VAL A O 1
ATOM 2378 N N . ARG A 1 314 ? 0.380 -2.833 -1.384 1.00 91.88 314 ARG A N 1
ATOM 2379 C CA . ARG A 1 314 ? -0.678 -1.968 -1.980 1.00 91.88 314 ARG A CA 1
ATOM 2380 C C . ARG A 1 314 ? -2.132 -2.259 -1.570 1.00 91.88 314 ARG A C 1
ATOM 2382 O O . ARG A 1 314 ? -2.825 -1.332 -1.194 1.00 91.88 314 ARG A O 1
ATOM 2389 N N . GLU A 1 315 ? -2.625 -3.484 -1.659 1.00 95.19 315 GLU A N 1
ATOM 2390 C CA . GLU A 1 315 ? -3.963 -3.927 -1.312 1.00 95.19 315 GLU A CA 1
ATOM 2391 C C . GLU A 1 315 ? -3.964 -5.415 -0.940 1.00 95.19 315 GLU A C 1
ATOM 2393 O O . GLU A 1 315 ? -3.685 -6.269 -1.782 1.00 95.19 315 GLU A O 1
ATOM 2398 N N . GLY A 1 316 ? -4.298 -5.713 0.317 1.00 96.44 316 GLY A N 1
ATOM 2399 C CA . GLY A 1 316 ? -4.538 -7.063 0.826 1.00 96.44 316 GLY A CA 1
ATOM 2400 C C . GLY A 1 316 ? -6.029 -7.400 0.877 1.00 96.44 316 GLY A C 1
ATOM 2401 O O . GLY A 1 316 ? -6.778 -7.148 -0.070 1.00 96.44 316 GLY A O 1
ATOM 2402 N N . ARG A 1 317 ? -6.478 -7.982 1.994 1.00 98.31 317 ARG A N 1
ATOM 2403 C CA . ARG A 1 317 ? -7.913 -8.054 2.295 1.00 98.31 317 ARG A CA 1
ATOM 2404 C C . ARG A 1 317 ? -8.418 -6.662 2.659 1.00 98.31 317 ARG A C 1
ATOM 2406 O O . ARG A 1 317 ? -7.678 -5.856 3.209 1.00 98.31 317 ARG A O 1
ATOM 2413 N N . ARG A 1 318 ? -9.697 -6.402 2.411 1.00 98.31 318 ARG A N 1
ATOM 2414 C CA . ARG A 1 318 ? -10.389 -5.214 2.923 1.00 98.31 318 ARG A CA 1
ATOM 2415 C C . ARG A 1 318 ? -11.517 -5.662 3.829 1.00 98.31 318 ARG A C 1
ATOM 2417 O O . ARG A 1 318 ? -12.297 -6.535 3.443 1.00 98.31 318 ARG A O 1
ATOM 2424 N N . LEU A 1 319 ? -11.587 -5.096 5.026 1.00 98.75 319 LEU A N 1
ATOM 2425 C CA . LEU A 1 319 ? -12.672 -5.365 5.959 1.00 98.75 319 LEU A CA 1
ATOM 2426 C C . LEU A 1 319 ? -14.030 -5.064 5.302 1.00 98.75 319 LEU A C 1
ATOM 2428 O O . LEU A 1 319 ? -14.148 -4.173 4.465 1.00 98.75 319 LEU A O 1
ATOM 2432 N N . VAL A 1 320 ? -15.074 -5.795 5.685 1.00 98.44 320 VAL A N 1
ATOM 2433 C CA . VAL A 1 320 ? -16.459 -5.449 5.346 1.00 98.44 320 VAL A CA 1
ATOM 2434 C C . VAL A 1 320 ? -17.211 -5.188 6.645 1.00 98.44 320 VAL A C 1
ATOM 2436 O O . VAL A 1 320 ? -17.767 -6.103 7.254 1.00 98.44 320 VAL A O 1
ATOM 2439 N N . GLY A 1 321 ? -17.203 -3.926 7.072 1.00 98.25 321 GLY A N 1
ATOM 2440 C CA . GLY A 1 321 ? -17.948 -3.433 8.229 1.00 98.25 321 GLY A CA 1
ATOM 2441 C C . GLY A 1 321 ? -19.443 -3.239 7.945 1.00 98.25 321 GLY A C 1
ATOM 2442 O O . GLY A 1 321 ? -19.983 -3.729 6.949 1.00 98.25 321 GLY A O 1
ATOM 2443 N N . ASP A 1 322 ? -20.123 -2.499 8.825 1.00 97.56 322 ASP A N 1
ATOM 2444 C CA . ASP A 1 322 ? -21.532 -2.112 8.625 1.00 97.56 322 ASP A CA 1
ATOM 2445 C C . ASP A 1 322 ? -21.703 -1.088 7.485 1.00 97.56 322 ASP A C 1
ATOM 2447 O O . ASP A 1 322 ? -22.767 -0.999 6.872 1.00 97.56 322 ASP A O 1
ATOM 2451 N N . ALA A 1 323 ? -20.640 -0.344 7.170 1.00 97.06 323 ALA A N 1
ATOM 2452 C CA . ALA A 1 323 ? -20.548 0.561 6.032 1.00 97.06 323 ALA A CA 1
ATOM 2453 C C . ALA A 1 323 ? -19.191 0.403 5.332 1.00 97.06 323 ALA A C 1
ATOM 2455 O O . ALA A 1 323 ? -18.211 -0.028 5.942 1.00 97.06 323 ALA A O 1
ATOM 2456 N N . VAL A 1 324 ? -19.140 0.756 4.047 1.00 98.12 324 VAL A N 1
ATOM 2457 C CA . VAL A 1 324 ? -17.964 0.611 3.178 1.00 98.12 324 VAL A CA 1
ATOM 2458 C C . VAL A 1 324 ? -17.574 1.981 2.631 1.00 98.12 324 VAL A C 1
ATOM 2460 O O . VAL A 1 324 ? -18.416 2.709 2.101 1.00 98.12 324 VAL A O 1
ATOM 2463 N N . PHE A 1 325 ? -16.298 2.353 2.754 1.00 98.38 325 PHE A N 1
ATOM 2464 C CA . PHE A 1 325 ? -15.774 3.574 2.147 1.00 98.38 325 PHE A CA 1
ATOM 2465 C C . PHE A 1 325 ? -15.633 3.398 0.630 1.00 98.38 325 PHE A C 1
ATOM 2467 O O . PHE A 1 325 ? -15.053 2.424 0.147 1.00 98.38 325 PHE A O 1
ATOM 2474 N N . THR A 1 326 ? -16.194 4.330 -0.136 1.00 97.88 326 THR A N 1
ATOM 2475 C CA . THR A 1 326 ? -16.316 4.249 -1.602 1.00 97.88 326 THR A CA 1
ATOM 2476 C C . THR A 1 326 ? -15.726 5.483 -2.269 1.00 97.88 326 THR A C 1
ATOM 2478 O O . THR A 1 326 ? -15.438 6.486 -1.614 1.00 97.88 326 THR A O 1
ATOM 2481 N N . GLN A 1 327 ? -15.616 5.449 -3.591 1.00 96.75 327 GLN A N 1
ATOM 2482 C CA . GLN A 1 327 ? -15.342 6.598 -4.439 1.00 96.75 327 GLN A CA 1
ATOM 2483 C C . GLN A 1 327 ? -16.228 7.798 -4.063 1.00 96.75 327 GLN A C 1
ATOM 2485 O O . GLN A 1 327 ? -15.736 8.913 -3.877 1.00 96.75 327 GLN A O 1
ATOM 2490 N N . GLY A 1 328 ? -17.533 7.560 -3.889 1.00 95.81 328 GLY A N 1
ATOM 2491 C CA . GLY A 1 328 ? -18.493 8.592 -3.499 1.00 95.81 328 GLY A CA 1
ATOM 2492 C C . GLY A 1 328 ? -18.243 9.146 -2.093 1.00 95.81 328 GLY A C 1
ATOM 2493 O O . GLY A 1 328 ? -18.498 10.324 -1.850 1.00 95.81 328 GLY A O 1
ATOM 2494 N N . SER A 1 329 ? -17.701 8.343 -1.168 1.00 95.44 329 SER A N 1
ATOM 2495 C CA . SER A 1 329 ? -17.301 8.819 0.166 1.00 95.44 329 SER A CA 1
ATOM 2496 C C . SER A 1 329 ? -16.218 9.897 0.093 1.00 95.44 329 SER A C 1
ATOM 2498 O O . SER A 1 329 ? -16.285 10.859 0.856 1.00 95.44 329 SER A O 1
ATOM 2500 N N . ALA A 1 330 ? -15.269 9.772 -0.840 1.00 93.75 330 ALA A N 1
ATOM 2501 C CA . ALA A 1 330 ? -14.197 10.749 -1.018 1.00 93.75 330 ALA A CA 1
ATOM 2502 C C . ALA A 1 330 ? -14.585 11.946 -1.913 1.00 93.75 330 ALA A C 1
ATOM 2504 O O . ALA A 1 330 ? -14.073 13.040 -1.711 1.00 93.75 330 ALA A O 1
ATOM 2505 N N . GLN A 1 331 ? -15.493 11.778 -2.884 1.00 88.75 331 GLN A N 1
ATOM 2506 C CA . GLN A 1 331 ? -15.791 12.827 -3.878 1.00 88.75 331 GLN A CA 1
ATOM 2507 C C . GLN A 1 331 ? -17.008 13.713 -3.564 1.00 88.75 331 GLN A C 1
ATOM 2509 O O . GLN A 1 331 ? -17.037 14.875 -3.968 1.00 88.75 331 GLN A O 1
ATOM 2514 N N . GLU A 1 332 ? -18.037 13.220 -2.871 1.00 70.81 332 GLU A N 1
ATOM 2515 C CA . GLU A 1 332 ? -19.352 13.892 -2.821 1.00 70.81 332 GLU A CA 1
ATOM 2516 C C . GLU A 1 332 ? -19.438 15.074 -1.837 1.00 70.81 332 GLU A C 1
ATOM 2518 O O . GLU A 1 332 ? -20.517 15.413 -1.357 1.00 70.81 332 GLU A O 1
ATOM 2523 N N . THR A 1 333 ? -18.319 15.719 -1.488 1.00 67.44 333 THR A N 1
ATOM 2524 C CA . THR A 1 333 ? -18.231 16.732 -0.410 1.00 67.44 333 THR A CA 1
ATOM 2525 C C . THR A 1 333 ? -18.828 16.268 0.923 1.00 67.44 333 THR A C 1
ATOM 2527 O O . THR A 1 333 ? -19.135 17.089 1.791 1.00 67.44 333 THR A O 1
ATOM 2530 N N . LYS A 1 334 ? -18.981 14.949 1.106 1.00 78.94 334 LYS A N 1
ATOM 2531 C CA . LYS A 1 334 ? -19.566 14.371 2.311 1.00 78.94 334 LYS A CA 1
ATOM 2532 C C . LYS A 1 334 ? -18.774 14.846 3.518 1.00 78.94 334 LYS A C 1
ATOM 2534 O O . LYS A 1 334 ? -17.544 14.910 3.497 1.00 78.94 334 LYS A O 1
ATOM 2539 N N . ARG A 1 335 ? -19.513 15.234 4.550 1.00 87.75 335 ARG A N 1
ATOM 2540 C CA . ARG A 1 335 ? -18.960 15.534 5.861 1.00 87.75 335 ARG A CA 1
ATOM 2541 C C . ARG A 1 335 ? -19.416 14.450 6.813 1.00 87.75 335 ARG A C 1
ATOM 2543 O O . ARG A 1 335 ? -20.599 14.114 6.838 1.00 87.75 335 ARG A O 1
ATOM 2550 N N . PHE A 1 336 ? -18.471 13.897 7.553 1.00 93.62 336 PHE A N 1
ATOM 2551 C CA . PHE A 1 336 ? -18.708 12.815 8.490 1.00 93.62 336 PHE A CA 1
ATOM 2552 C C . PHE A 1 336 ? -18.667 13.389 9.910 1.00 93.62 336 PHE A C 1
ATOM 2554 O O . PHE A 1 336 ? -17.606 13.836 10.351 1.00 93.62 336 PHE A O 1
ATOM 2561 N N . PRO A 1 337 ? -19.797 13.408 10.644 1.00 92.75 337 PRO A N 1
ATOM 2562 C CA . PRO A 1 337 ? -19.829 13.873 12.035 1.00 92.75 337 PRO A CA 1
ATOM 2563 C C . PRO A 1 337 ? -18.877 13.093 12.951 1.00 92.75 337 PRO A C 1
ATOM 2565 O O . PRO A 1 337 ? -18.445 13.595 13.985 1.00 92.75 337 PRO A O 1
ATOM 2568 N N . ASP A 1 338 ? -18.550 11.867 12.556 1.00 96.00 338 ASP A N 1
ATOM 2569 C CA . ASP A 1 338 ? -17.638 10.942 13.207 1.00 96.00 338 ASP A CA 1
ATOM 2570 C C . ASP A 1 338 ? -16.254 10.893 12.530 1.00 96.00 338 ASP A C 1
ATOM 2572 O O . ASP A 1 338 ? -15.544 9.898 12.657 1.00 96.00 338 ASP A O 1
ATOM 2576 N N . ALA A 1 339 ? -15.849 11.943 11.801 1.00 97.38 339 ALA A N 1
ATOM 2577 C CA . ALA A 1 339 ? -14.530 11.988 11.174 1.00 97.38 339 ALA A CA 1
ATOM 2578 C C . ALA A 1 339 ? -13.400 11.890 12.212 1.00 97.38 339 ALA A C 1
ATOM 2580 O O . ALA A 1 339 ? -13.428 12.555 13.251 1.00 97.38 339 ALA A O 1
ATOM 2581 N N . ILE A 1 340 ? -12.394 11.085 11.889 1.00 98.25 340 ILE A N 1
ATOM 2582 C CA . ILE A 1 340 ? -11.189 10.828 12.691 1.00 98.25 340 ILE A CA 1
ATOM 2583 C C . ILE A 1 340 ? -9.912 11.341 12.021 1.00 98.25 340 ILE A C 1
ATOM 2585 O O . ILE A 1 340 ? -8.828 11.250 12.586 1.00 98.25 340 ILE A O 1
ATOM 2589 N N . GLY A 1 341 ? -10.037 11.883 10.814 1.00 97.31 341 GLY A N 1
ATOM 2590 C CA . GLY A 1 341 ? -8.924 12.397 10.039 1.00 97.31 341 GLY A CA 1
ATOM 2591 C C . GLY A 1 341 ? -9.358 12.821 8.647 1.00 97.31 341 GLY A C 1
ATOM 2592 O O . GLY A 1 341 ? -10.543 12.756 8.306 1.00 97.31 341 GLY A O 1
ATOM 2593 N N . CYS A 1 342 ? -8.389 13.229 7.836 1.00 96.12 342 CYS A N 1
ATOM 2594 C CA . CYS A 1 342 ? -8.600 13.656 6.460 1.00 96.12 342 CYS A CA 1
ATOM 2595 C C . CYS A 1 342 ? -7.554 13.032 5.525 1.00 96.12 342 CYS A C 1
ATOM 2597 O O . CYS A 1 342 ? -6.472 12.637 5.952 1.00 96.12 342 CYS A O 1
ATOM 2599 N N . GLY A 1 343 ? -7.879 12.964 4.238 1.00 94.75 343 GLY A N 1
ATOM 2600 C CA . GLY A 1 343 ? -6.970 12.545 3.176 1.00 94.75 343 GLY A CA 1
ATOM 2601 C C . GLY A 1 343 ? -7.155 13.404 1.929 1.00 94.75 343 GLY A C 1
ATOM 2602 O O . GLY A 1 343 ? -8.122 14.158 1.814 1.00 94.75 343 GLY A O 1
ATOM 2603 N N . SER A 1 344 ? -6.191 13.344 1.014 1.00 94.19 344 SER A N 1
ATOM 2604 C CA . SER A 1 344 ? -6.184 14.199 -0.185 1.00 94.19 344 SER A CA 1
ATOM 2605 C C . SER A 1 344 ? -5.445 13.599 -1.385 1.00 94.19 344 SER A C 1
ATOM 2607 O O . SER A 1 344 ? -5.240 14.278 -2.394 1.00 94.19 344 SER A O 1
ATOM 2609 N N . TYR A 1 345 ? -5.007 12.340 -1.281 1.00 94.44 345 TYR A N 1
ATOM 2610 C CA . TYR A 1 345 ? -4.281 11.681 -2.361 1.00 94.44 345 TYR A CA 1
ATOM 2611 C C . TYR A 1 345 ? -5.231 11.085 -3.400 1.00 94.44 345 TYR A C 1
ATOM 2613 O O . TYR A 1 345 ? -6.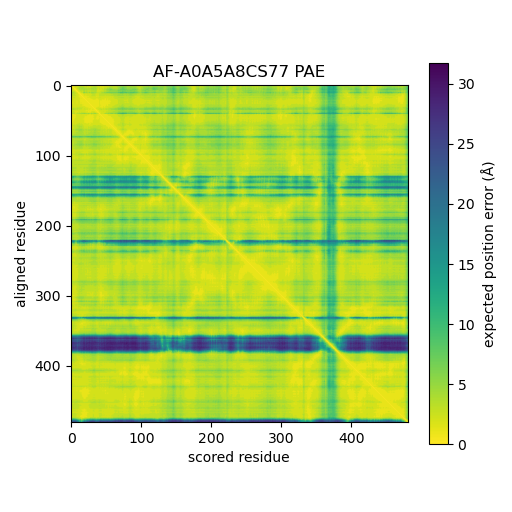424 10.912 -3.154 1.00 94.44 345 TYR A O 1
ATOM 2621 N N . ASN A 1 346 ? -4.699 10.765 -4.575 1.00 94.75 346 ASN A N 1
ATOM 2622 C CA . ASN A 1 346 ? -5.474 10.176 -5.659 1.00 94.75 346 ASN A CA 1
ATOM 2623 C C . ASN A 1 346 ? -6.133 8.855 -5.233 1.00 94.75 346 ASN A C 1
ATOM 2625 O O . ASN A 1 346 ? -5.632 8.150 -4.359 1.00 94.75 346 ASN A O 1
ATOM 2629 N N . PHE A 1 347 ? -7.216 8.481 -5.913 1.00 95.25 347 PHE A N 1
ATOM 2630 C CA . PHE A 1 347 ? -7.473 7.067 -6.151 1.00 95.25 347 PHE A CA 1
ATOM 2631 C C . PHE A 1 347 ? -6.303 6.556 -6.981 1.00 95.25 347 PHE A C 1
ATOM 2633 O O . PHE A 1 347 ? -6.227 6.877 -8.166 1.00 95.25 347 PHE A O 1
ATOM 2640 N N . ASP A 1 348 ? -5.369 5.883 -6.313 1.00 93.56 348 ASP A N 1
ATOM 2641 C CA . ASP A 1 348 ? -4.128 5.378 -6.885 1.00 93.56 348 ASP A CA 1
ATOM 2642 C C . ASP A 1 348 ? -4.181 3.848 -6.888 1.00 93.56 348 ASP A C 1
ATOM 2644 O O . ASP A 1 348 ? -4.020 3.187 -5.855 1.00 93.56 348 ASP A O 1
ATOM 2648 N N . THR A 1 349 ? -4.449 3.261 -8.047 1.00 95.06 349 THR A N 1
ATOM 2649 C CA . THR A 1 349 ? -4.349 1.817 -8.269 1.00 95.06 349 THR A CA 1
ATOM 2650 C C . THR A 1 349 ? -3.383 1.548 -9.402 1.00 95.06 349 THR A C 1
ATOM 2652 O O . THR A 1 349 ? -3.292 2.308 -10.361 1.00 95.06 349 THR A O 1
ATOM 2655 N N . HIS A 1 350 ? -2.666 0.438 -9.297 1.00 94.75 350 HIS A N 1
ATOM 2656 C CA . HIS A 1 350 ? -1.757 -0.031 -10.330 1.00 94.75 350 HIS A CA 1
ATOM 2657 C C . HIS A 1 350 ? -2.406 -1.126 -11.183 1.00 94.75 350 HIS A C 1
ATOM 2659 O O . HIS A 1 350 ? -3.404 -1.740 -10.804 1.00 94.75 350 HIS A O 1
ATOM 2665 N N . ASN A 1 351 ? -1.808 -1.404 -12.342 1.00 94.75 351 ASN A N 1
ATOM 2666 C CA . ASN A 1 351 ? -2.313 -2.424 -13.261 1.00 94.75 351 ASN A CA 1
ATOM 2667 C C . ASN A 1 351 ? -2.489 -3.787 -12.562 1.00 94.75 351 ASN A C 1
ATOM 2669 O O . ASN A 1 351 ? -1.541 -4.323 -11.990 1.00 94.75 351 ASN A O 1
ATOM 2673 N N . ALA A 1 352 ? -3.680 -4.374 -12.654 1.00 94.75 352 ALA A N 1
ATOM 2674 C CA . ALA A 1 352 ? -3.994 -5.685 -12.087 1.00 94.75 352 ALA A CA 1
ATOM 2675 C C . ALA A 1 352 ? -3.558 -6.824 -13.018 1.00 94.75 352 ALA A C 1
ATOM 2677 O O . ALA A 1 352 ? -3.079 -7.865 -12.566 1.00 94.75 352 ALA A O 1
ATOM 2678 N N . GLN A 1 353 ? -3.695 -6.626 -14.332 1.00 92.81 353 GLN A N 1
ATOM 2679 C CA . GLN A 1 353 ? -3.336 -7.623 -15.335 1.00 92.81 353 GLN A CA 1
ATOM 2680 C C . GLN A 1 353 ? -2.928 -6.986 -16.662 1.00 92.81 353 GLN A C 1
ATOM 2682 O O . GLN A 1 353 ? -3.171 -5.807 -16.930 1.00 92.81 353 GLN A O 1
ATOM 2687 N N . ARG A 1 354 ? -2.327 -7.813 -17.514 1.00 90.94 354 ARG A N 1
ATOM 2688 C CA . ARG A 1 354 ? -1.971 -7.473 -18.886 1.00 90.94 354 ARG A CA 1
ATOM 2689 C C . ARG A 1 354 ? -2.685 -8.424 -19.828 1.00 90.94 354 ARG A C 1
ATOM 2691 O O . ARG A 1 354 ? -2.438 -9.620 -19.794 1.00 90.94 354 ARG A O 1
ATOM 2698 N N . LEU A 1 355 ? -3.568 -7.892 -20.653 1.00 86.44 355 LEU A N 1
ATOM 2699 C CA . LEU A 1 355 ? -4.459 -8.642 -21.526 1.00 86.44 355 LEU A CA 1
ATOM 2700 C C . LEU A 1 355 ? -3.857 -8.821 -22.911 1.00 86.44 355 LEU A C 1
ATOM 2702 O O . LEU A 1 355 ? -3.264 -7.888 -23.452 1.00 86.44 355 LEU A O 1
ATOM 2706 N N . LEU A 1 356 ? -4.096 -9.980 -23.516 1.00 84.19 356 LEU A N 1
ATOM 2707 C CA . LEU A 1 356 ? -3.977 -10.164 -24.956 1.00 84.19 356 LEU A CA 1
ATOM 2708 C C . LEU A 1 356 ? -5.169 -9.509 -25.670 1.00 84.19 356 LEU A C 1
ATOM 2710 O O . LEU A 1 356 ? -6.315 -9.893 -25.448 1.00 84.19 356 LEU A O 1
ATOM 2714 N N . CYS A 1 357 ? -4.884 -8.586 -26.583 1.00 75.69 357 CYS A N 1
ATOM 2715 C CA . CYS A 1 357 ? -5.869 -7.950 -27.447 1.00 75.69 357 CYS A CA 1
ATOM 2716 C C . CYS A 1 357 ? -5.725 -8.469 -28.880 1.00 75.69 357 CYS A C 1
ATOM 2718 O O . CYS A 1 357 ? -4.658 -8.384 -29.492 1.00 75.69 357 CYS A O 1
ATOM 2720 N N . THR A 1 358 ? -6.812 -9.018 -29.406 1.00 67.31 358 THR A N 1
ATOM 2721 C CA . THR A 1 358 ? -6.973 -9.570 -30.756 1.00 67.31 358 THR A CA 1
ATOM 2722 C C . THR A 1 358 ? -8.135 -8.865 -31.471 1.00 67.31 358 THR A C 1
ATOM 2724 O O . THR A 1 358 ? -8.994 -8.300 -30.789 1.00 67.31 358 THR A O 1
ATOM 2727 N N . PRO A 1 359 ? -8.221 -8.929 -32.814 1.00 59.25 359 PRO A N 1
ATOM 2728 C CA . PRO A 1 359 ? -9.381 -8.416 -33.550 1.00 59.25 359 PRO A CA 1
ATOM 2729 C C . PRO A 1 359 ? -10.731 -9.005 -33.099 1.00 59.25 359 PRO A C 1
ATOM 2731 O O . PRO A 1 359 ? -11.742 -8.320 -33.191 1.00 59.25 359 PRO A O 1
ATOM 2734 N N . ASP A 1 360 ? -10.741 -10.238 -32.579 1.00 56.03 360 ASP A N 1
ATOM 2735 C CA . ASP A 1 360 ? -11.962 -10.955 -32.178 1.00 56.03 360 ASP A CA 1
ATOM 2736 C C . ASP A 1 360 ? -12.285 -10.809 -30.677 1.00 56.03 360 ASP A C 1
ATOM 2738 O O . ASP A 1 360 ? -13.387 -11.118 -30.224 1.00 56.03 360 ASP A O 1
ATOM 2742 N N . THR A 1 361 ? -11.338 -10.319 -29.871 1.00 57.44 361 THR A N 1
ATOM 2743 C CA . THR A 1 361 ? -11.560 -10.010 -28.452 1.00 57.44 361 THR A CA 1
ATOM 2744 C C . THR A 1 361 ? -12.042 -8.568 -28.341 1.00 57.44 361 THR A C 1
ATOM 2746 O O . THR A 1 361 ? -11.258 -7.652 -28.098 1.00 57.44 361 THR A O 1
ATOM 2749 N N . MET A 1 362 ? -13.353 -8.387 -28.490 1.00 47.88 362 MET A N 1
ATOM 2750 C CA . MET A 1 362 ? -14.121 -7.129 -28.437 1.00 47.88 362 MET A CA 1
ATOM 2751 C C . MET A 1 362 ? -13.979 -6.317 -27.121 1.00 47.88 362 MET A C 1
ATOM 2753 O O . MET A 1 362 ? -14.712 -5.362 -26.890 1.00 47.88 362 MET A O 1
ATOM 2757 N N . HIS A 1 363 ? -13.069 -6.704 -26.220 1.00 54.62 363 HIS A N 1
ATOM 2758 C CA . HIS A 1 363 ? -12.932 -6.188 -24.852 1.00 54.62 363 HIS A CA 1
ATOM 2759 C C . HIS A 1 363 ? -11.689 -5.311 -24.630 1.00 54.62 363 HIS A C 1
ATOM 2761 O O . HIS A 1 363 ? -11.429 -4.919 -23.496 1.00 54.62 363 HIS A O 1
ATOM 2767 N N . CYS A 1 364 ? -10.924 -5.005 -25.683 1.00 58.94 364 CYS A N 1
ATOM 2768 C CA . CYS A 1 364 ? -9.822 -4.035 -25.636 1.00 58.94 364 CYS A CA 1
ATOM 2769 C C . CYS A 1 364 ? -10.135 -2.720 -26.368 1.00 58.94 364 CYS A C 1
ATOM 2771 O O . CYS A 1 364 ? -9.240 -1.885 -26.527 1.00 58.94 364 CYS A O 1
ATOM 2773 N N . GLU A 1 365 ? -11.373 -2.534 -26.833 1.00 51.66 365 GLU A N 1
ATOM 2774 C CA . GLU A 1 365 ? -11.800 -1.251 -27.383 1.00 51.66 365 GLU A CA 1
ATOM 2775 C C . GLU A 1 365 ? -11.975 -0.235 -26.243 1.00 51.66 365 GLU A C 1
ATOM 2777 O O . GLU A 1 365 ? -12.557 -0.571 -25.204 1.00 51.66 365 GLU A O 1
ATOM 2782 N N . PRO A 1 366 ? -11.463 1.002 -26.387 1.00 47.56 366 PRO A N 1
ATOM 2783 C CA . PRO A 1 366 ? -11.728 2.046 -25.410 1.00 47.56 366 PRO A CA 1
ATOM 2784 C C . PRO A 1 366 ? -13.245 2.281 -25.317 1.00 47.56 366 PRO A C 1
ATOM 2786 O O . PRO A 1 366 ? -13.940 2.196 -26.333 1.00 47.56 366 PRO A O 1
ATOM 2789 N N . PRO A 1 367 ? -13.791 2.606 -24.131 1.00 43.75 367 PRO A N 1
ATOM 2790 C CA . PRO A 1 367 ? -15.189 3.003 -24.030 1.00 43.75 367 PRO A CA 1
ATOM 2791 C C . PRO A 1 367 ? -15.470 4.178 -24.978 1.00 43.75 367 PRO A C 1
ATOM 2793 O O . PRO A 1 367 ? -14.656 5.095 -25.096 1.00 43.75 367 PRO A O 1
ATOM 2796 N N . ALA A 1 368 ? -16.644 4.174 -25.619 1.00 42.38 368 ALA A N 1
ATOM 2797 C CA . ALA A 1 368 ? -17.043 5.133 -26.660 1.00 42.38 368 ALA A CA 1
ATOM 2798 C C . ALA A 1 368 ? -16.976 6.626 -26.254 1.00 42.38 368 ALA A C 1
ATOM 2800 O O . ALA A 1 368 ? -17.103 7.498 -27.110 1.00 42.38 368 ALA A O 1
ATOM 2801 N N . ALA A 1 369 ? -16.788 6.929 -24.965 1.00 37.00 369 ALA A N 1
ATOM 2802 C CA . ALA A 1 369 ? -16.734 8.278 -24.401 1.00 37.00 369 ALA A CA 1
ATOM 2803 C C . ALA A 1 369 ? -15.322 8.745 -23.972 1.00 37.00 369 ALA A C 1
ATOM 2805 O O . ALA A 1 369 ? -15.194 9.818 -23.384 1.00 37.00 369 ALA A O 1
ATOM 2806 N N . GLY A 1 370 ? -14.260 7.977 -24.240 1.00 42.38 370 GLY A N 1
ATOM 2807 C CA . GLY A 1 370 ? -12.874 8.404 -24.002 1.00 42.38 370 GLY A CA 1
ATOM 2808 C C . GLY A 1 370 ? -12.227 9.020 -25.249 1.00 42.38 370 GLY A C 1
ATOM 2809 O O . GLY A 1 370 ? -12.626 8.679 -26.365 1.00 42.38 370 GLY A O 1
ATOM 2810 N N . PRO A 1 371 ? -11.209 9.899 -25.117 1.00 40.41 371 PRO A N 1
ATOM 2811 C CA . PRO A 1 371 ? -10.383 10.245 -26.269 1.00 40.41 371 PRO A CA 1
ATOM 2812 C C . PRO A 1 371 ? -9.831 8.941 -26.873 1.00 40.41 371 PRO A C 1
ATOM 2814 O O . PRO A 1 371 ? -9.374 8.083 -26.108 1.00 40.41 371 PRO A O 1
ATOM 2817 N N . PRO A 1 372 ? -9.871 8.756 -28.207 1.00 45.19 372 PRO A N 1
ATOM 2818 C CA . PRO A 1 372 ? -9.280 7.579 -28.829 1.00 45.19 372 PRO A CA 1
ATOM 2819 C C . PRO A 1 372 ? -7.832 7.461 -28.352 1.00 45.19 372 PRO A C 1
ATOM 2821 O O . PRO A 1 372 ? -7.105 8.461 -28.351 1.00 45.19 372 PRO A O 1
ATOM 2824 N N . LEU A 1 373 ? -7.400 6.262 -27.926 1.00 47.88 373 LEU A N 1
ATOM 2825 C CA . LEU A 1 373 ? -5.977 6.050 -27.645 1.00 47.88 373 LEU A CA 1
ATOM 2826 C C . LEU A 1 373 ? -5.215 6.527 -28.886 1.00 47.88 373 LEU A C 1
ATOM 2828 O O . LEU A 1 373 ? -5.629 6.172 -29.997 1.00 47.88 373 LEU A O 1
ATOM 2832 N N . PRO A 1 374 ? -4.131 7.305 -28.751 1.00 41.50 374 PRO A N 1
ATOM 2833 C CA . PRO A 1 374 ? -3.224 7.525 -29.865 1.00 41.50 374 PRO A CA 1
ATOM 2834 C C . PRO A 1 374 ? -2.854 6.149 -30.432 1.00 41.50 374 PRO A C 1
ATOM 2836 O O . PRO A 1 374 ? -2.263 5.334 -29.730 1.00 41.50 374 PRO A O 1
ATOM 2839 N N . GLY A 1 375 ? -3.317 5.852 -31.649 1.00 44.25 375 GLY A N 1
ATOM 2840 C CA . GLY A 1 375 ? -3.180 4.528 -32.249 1.00 44.25 375 GLY A CA 1
ATOM 2841 C C . GLY A 1 375 ? -4.276 3.504 -31.925 1.00 44.25 375 GLY A C 1
ATOM 2842 O O . GLY A 1 375 ? -3.950 2.334 -31.953 1.00 44.25 375 GLY A O 1
ATOM 2843 N N . THR A 1 376 ? -5.540 3.875 -31.662 1.00 43.16 376 THR A N 1
ATOM 2844 C CA . THR A 1 376 ? -6.697 2.933 -31.578 1.00 43.16 376 THR A CA 1
ATOM 2845 C C . THR A 1 376 ? -7.309 2.534 -32.917 1.00 43.16 376 THR A C 1
ATOM 2847 O O . THR A 1 376 ? -8.058 1.564 -32.972 1.00 43.16 376 THR A O 1
ATOM 2850 N N . ASN A 1 377 ? -6.932 3.181 -34.023 1.00 45.12 377 ASN A N 1
ATOM 2851 C CA . ASN A 1 377 ? -7.194 2.651 -35.366 1.00 45.12 377 ASN A CA 1
ATOM 2852 C C . ASN A 1 377 ? -6.185 1.541 -35.695 1.00 45.12 377 ASN A C 1
ATOM 2854 O O . ASN A 1 377 ? -5.363 1.678 -36.605 1.00 45.12 377 ASN A O 1
ATOM 2858 N N . VAL A 1 378 ? -6.184 0.459 -34.911 1.00 45.47 378 VAL A N 1
ATOM 2859 C CA . VAL A 1 378 ? -5.183 -0.602 -35.028 1.00 45.47 378 VAL A CA 1
ATOM 2860 C C . VAL A 1 378 ? -5.770 -1.997 -35.221 1.00 45.47 378 VAL A C 1
ATOM 2862 O O . VAL A 1 378 ? -6.066 -2.716 -34.282 1.00 45.47 378 VAL A O 1
ATOM 2865 N N . SER A 1 379 ? -5.818 -2.429 -36.481 1.00 48.56 379 SER A N 1
ATOM 2866 C CA . SER A 1 379 ? -6.017 -3.821 -36.900 1.00 48.56 379 SER A CA 1
ATOM 2867 C C . SER A 1 379 ? -4.839 -4.740 -36.525 1.00 48.56 379 SER A C 1
ATOM 2869 O O . SER A 1 379 ? -3.813 -4.711 -37.202 1.00 48.56 379 SER A O 1
ATOM 2871 N N . GLY A 1 380 ? -4.931 -5.572 -35.482 1.00 58.88 380 GLY A N 1
ATOM 2872 C CA . GLY A 1 380 ? -3.940 -6.627 -35.191 1.00 58.88 380 GLY A CA 1
ATOM 2873 C C . GLY A 1 380 ? -3.751 -6.941 -33.704 1.00 58.88 380 GLY A C 1
ATOM 2874 O O . GLY A 1 380 ? -4.462 -6.415 -32.860 1.00 58.88 380 GLY A O 1
ATOM 2875 N N . TRP A 1 381 ? -2.784 -7.807 -33.391 1.00 67.12 381 TRP A N 1
ATOM 2876 C CA . TRP A 1 381 ? -2.541 -8.313 -32.037 1.00 67.12 381 TRP A CA 1
ATOM 2877 C C . TRP A 1 381 ? -1.648 -7.362 -31.224 1.00 67.12 381 TRP A C 1
ATOM 2879 O O . TRP A 1 381 ? -0.592 -6.945 -31.708 1.00 67.12 381 TRP A O 1
ATOM 2889 N N . TYR A 1 382 ? -2.037 -7.047 -29.989 1.00 75.06 382 TYR A N 1
ATOM 2890 C CA . TYR A 1 382 ? -1.256 -6.242 -29.038 1.00 75.06 382 TYR A CA 1
ATOM 2891 C C . TYR A 1 382 ? -1.584 -6.644 -27.594 1.00 75.06 382 TYR A C 1
ATOM 2893 O O . TYR A 1 382 ? -2.380 -7.557 -27.376 1.00 75.06 382 TYR A O 1
ATOM 2901 N N . PHE A 1 383 ? -0.970 -5.993 -26.604 1.00 80.31 383 PHE A N 1
ATOM 2902 C CA . PHE A 1 383 ? -1.368 -6.147 -25.207 1.00 80.31 383 PHE A CA 1
ATOM 2903 C C . PHE A 1 383 ? -1.821 -4.826 -24.591 1.00 80.31 383 PHE A C 1
ATOM 2905 O O . PHE A 1 383 ? -1.320 -3.763 -24.958 1.00 80.31 383 PHE A O 1
ATOM 2912 N N . LEU A 1 384 ? -2.729 -4.916 -23.624 1.00 83.00 384 LEU A N 1
ATOM 2913 C CA . LEU A 1 384 ? -3.258 -3.790 -22.858 1.00 83.00 384 LEU A CA 1
ATOM 2914 C C . LEU A 1 384 ? -3.053 -4.070 -21.371 1.00 83.00 384 LEU A C 1
ATOM 2916 O O . LEU A 1 384 ? -3.403 -5.151 -20.904 1.00 83.00 384 LEU A O 1
ATOM 2920 N N . ASN A 1 385 ? -2.502 -3.118 -20.625 1.00 88.75 385 ASN A N 1
ATOM 2921 C CA . ASN A 1 385 ? -2.544 -3.210 -19.171 1.00 88.75 385 ASN A CA 1
ATOM 2922 C C . ASN A 1 385 ? -3.872 -2.616 -18.684 1.00 88.75 385 ASN A C 1
ATOM 2924 O O . ASN A 1 385 ? -4.354 -1.646 -19.258 1.00 88.75 385 ASN A O 1
ATOM 2928 N N . GLU A 1 386 ? -4.467 -3.159 -17.633 1.00 90.12 386 GLU A N 1
ATOM 2929 C CA . GLU A 1 386 ? -5.713 -2.618 -17.080 1.00 90.12 386 GLU A CA 1
ATOM 2930 C C . GLU A 1 386 ? -5.689 -2.613 -15.551 1.00 90.12 386 GLU A C 1
ATOM 2932 O O . GLU A 1 386 ? -4.912 -3.348 -14.940 1.00 90.12 386 GLU A O 1
ATOM 2937 N N . GLY A 1 387 ? -6.550 -1.798 -14.945 1.00 92.25 387 GLY A N 1
ATOM 2938 C CA . GLY A 1 387 ? -6.709 -1.666 -13.495 1.00 92.25 387 GLY A CA 1
ATOM 2939 C C . GLY A 1 387 ? -6.009 -0.450 -12.892 1.00 92.25 387 GLY A C 1
ATOM 2940 O O . GLY A 1 387 ? -6.183 -0.197 -11.708 1.00 92.25 387 GLY A O 1
ATOM 2941 N N . ASP A 1 388 ? -5.252 0.308 -13.688 1.00 93.62 388 ASP A N 1
ATOM 2942 C CA . ASP A 1 388 ? -4.582 1.531 -13.241 1.00 93.62 388 ASP A CA 1
ATOM 2943 C C . ASP A 1 388 ? -5.558 2.716 -13.184 1.00 93.62 388 ASP A C 1
ATOM 2945 O O . ASP A 1 388 ? -6.185 3.066 -14.185 1.00 93.62 388 ASP A O 1
ATOM 2949 N N . VAL A 1 389 ? -5.700 3.323 -12.012 1.00 93.81 389 VAL A N 1
ATOM 2950 C CA . VAL A 1 389 ? -6.539 4.497 -11.757 1.00 93.81 389 VAL A CA 1
ATOM 2951 C C . VAL A 1 389 ? -5.654 5.517 -11.062 1.00 93.81 389 VAL A C 1
ATOM 2953 O O . VAL A 1 389 ? -5.027 5.204 -10.061 1.00 93.81 389 VAL A O 1
ATOM 2956 N N . GLU A 1 390 ? -5.610 6.738 -11.591 1.00 91.44 390 GLU A N 1
ATOM 2957 C CA . GLU A 1 390 ? -4.846 7.846 -11.011 1.00 91.44 390 GLU A CA 1
ATOM 2958 C C . GLU A 1 390 ? -5.683 9.133 -11.065 1.00 91.44 390 GLU A C 1
ATOM 2960 O O . GLU A 1 390 ? -5.415 10.049 -11.851 1.00 91.44 390 GLU A O 1
ATOM 2965 N N . ILE A 1 391 ? -6.758 9.180 -10.271 1.00 92.75 391 ILE A N 1
ATOM 2966 C CA . ILE A 1 391 ? -7.722 10.294 -10.266 1.00 92.75 391 ILE A CA 1
ATOM 2967 C C . ILE A 1 391 ? -7.744 10.985 -8.909 1.00 92.75 391 ILE A C 1
ATOM 2969 O O . ILE A 1 391 ? -7.926 10.341 -7.883 1.00 92.75 391 ILE A O 1
ATOM 2973 N N . ASN A 1 392 ? -7.609 12.311 -8.909 1.00 93.00 392 ASN A N 1
ATOM 2974 C CA . ASN A 1 392 ? -7.651 13.121 -7.695 1.00 93.00 392 ASN A CA 1
ATOM 2975 C C . ASN A 1 392 ? -9.106 13.276 -7.187 1.00 93.00 392 ASN A C 1
ATOM 2977 O O . ASN A 1 392 ? -9.929 13.840 -7.917 1.00 93.00 392 ASN A O 1
ATOM 2981 N N . PRO A 1 393 ? -9.448 12.800 -5.972 1.00 92.50 393 PRO A N 1
ATOM 2982 C CA . PRO A 1 393 ? -10.784 12.959 -5.393 1.00 92.50 393 PRO A CA 1
ATOM 2983 C C . PRO A 1 393 ? -11.027 14.335 -4.757 1.00 92.50 393 PRO A C 1
ATOM 2985 O O . PRO A 1 393 ? -12.160 14.650 -4.404 1.00 92.50 393 PRO A O 1
ATOM 2988 N N . GLY A 1 394 ? -9.989 15.156 -4.610 1.00 91.94 394 GLY A N 1
ATOM 2989 C CA . GLY A 1 394 ? -9.962 16.302 -3.714 1.00 91.94 394 GLY A CA 1
ATOM 2990 C C . GLY A 1 394 ? -9.620 15.888 -2.283 1.00 91.94 394 GLY A C 1
ATOM 2991 O O . GLY A 1 394 ? -9.099 14.805 -2.030 1.00 91.94 394 GLY A O 1
ATOM 2992 N N . GLU A 1 395 ? -9.909 16.776 -1.340 1.00 93.38 395 GLU A N 1
ATOM 2993 C CA . GLU A 1 395 ? -9.786 16.499 0.090 1.00 93.38 395 GLU A CA 1
ATOM 2994 C C . GLU A 1 395 ? -11.068 15.852 0.615 1.00 93.38 395 GLU A C 1
ATOM 2996 O O . GLU A 1 395 ? -12.173 16.279 0.268 1.00 93.38 395 GLU A O 1
ATOM 3001 N N . TYR A 1 396 ? -10.918 14.856 1.481 1.00 95.25 396 TYR A N 1
ATOM 3002 C CA . TYR A 1 396 ? -12.024 14.109 2.070 1.00 95.25 396 TYR A CA 1
ATOM 3003 C C . TYR A 1 396 ? -11.770 13.802 3.546 1.00 95.25 396 TYR A C 1
ATOM 3005 O O . TYR A 1 396 ? -10.633 13.784 4.015 1.00 95.25 396 TYR A O 1
ATOM 3013 N N . GLN A 1 397 ? -12.852 13.542 4.276 1.00 96.44 397 GLN A N 1
ATOM 3014 C CA . GLN A 1 397 ? -12.809 13.083 5.661 1.00 96.44 397 GLN A CA 1
ATOM 3015 C C . GLN A 1 397 ? -12.792 11.553 5.719 1.00 96.44 397 GLN A C 1
ATOM 3017 O O . GLN A 1 397 ? -13.419 10.881 4.900 1.00 96.44 397 GLN A O 1
ATOM 3022 N N . ILE A 1 398 ? -12.108 11.019 6.726 1.00 97.81 398 ILE A N 1
ATOM 3023 C CA . ILE A 1 398 ? -12.056 9.595 7.050 1.00 97.81 398 ILE A CA 1
ATOM 3024 C C . ILE A 1 398 ? -12.973 9.379 8.262 1.00 97.81 398 ILE A C 1
ATOM 3026 O O . ILE A 1 398 ? -12.652 9.878 9.342 1.00 97.81 398 ILE A O 1
ATOM 3030 N N . PRO A 1 399 ? -14.128 8.711 8.114 1.00 97.88 399 PRO A N 1
ATOM 3031 C CA . PRO A 1 399 ? -15.030 8.442 9.232 1.00 97.88 399 PRO A CA 1
ATOM 3032 C C . PRO A 1 399 ? -14.529 7.309 10.128 1.00 97.88 399 PRO A C 1
ATOM 3034 O O . PRO A 1 399 ? -13.868 6.390 9.654 1.00 97.88 399 PRO A O 1
ATOM 3037 N N . TYR A 1 400 ? -14.889 7.331 11.413 1.00 98.75 400 TYR A N 1
ATOM 3038 C CA . TYR A 1 400 ? -14.475 6.309 12.380 1.00 98.75 400 TYR A CA 1
ATOM 3039 C C . TYR A 1 400 ? -14.918 4.895 11.993 1.00 98.75 400 TYR A C 1
ATOM 3041 O O . TYR A 1 400 ? -14.163 3.939 12.172 1.00 98.75 400 TYR A O 1
ATOM 3049 N N . TRP A 1 401 ? -16.114 4.750 11.415 1.00 98.38 401 TRP A N 1
ATOM 3050 C CA . TRP A 1 401 ? -16.665 3.436 11.077 1.00 98.38 401 TRP A CA 1
ATOM 3051 C C . TRP A 1 401 ? -15.836 2.640 10.061 1.00 98.38 401 TRP A C 1
ATOM 3053 O O . TRP A 1 401 ? -16.024 1.428 9.973 1.00 98.38 401 TRP A O 1
ATOM 3063 N N . VAL A 1 402 ? -14.889 3.254 9.333 1.00 98.62 402 VAL A N 1
ATOM 3064 C CA . VAL A 1 402 ? -13.976 2.492 8.456 1.00 98.62 402 VAL A CA 1
ATOM 3065 C C . VAL A 1 402 ? -13.088 1.537 9.254 1.00 98.62 402 VAL A C 1
ATOM 3067 O O . VAL A 1 402 ? -12.670 0.512 8.723 1.00 98.62 402 VAL A O 1
ATOM 3070 N N . LEU A 1 403 ? -12.822 1.845 10.529 1.00 98.81 403 LEU A N 1
ATOM 3071 C CA . LEU A 1 403 ? -11.991 1.023 11.407 1.00 98.81 403 LEU A CA 1
ATOM 3072 C C . LEU A 1 403 ? -12.752 -0.160 12.018 1.00 98.81 403 LEU A C 1
ATOM 3074 O O . LEU A 1 403 ? -12.146 -1.003 12.684 1.00 98.81 403 LEU A O 1
ATOM 3078 N N . LEU A 1 404 ? -14.080 -0.191 11.861 1.00 98.75 404 LEU A N 1
ATOM 3079 C CA . LEU A 1 404 ? -14.955 -1.046 12.649 1.00 98.75 404 LEU A CA 1
ATOM 3080 C C . LEU A 1 404 ? -15.378 -2.296 11.871 1.00 98.75 404 LEU A C 1
ATOM 3082 O O . LEU A 1 404 ? -16.040 -2.187 10.832 1.00 98.75 404 LEU A O 1
ATOM 3086 N N . PRO A 1 405 ? -15.084 -3.500 12.389 1.00 98.44 405 PRO A N 1
ATOM 3087 C CA . PRO A 1 405 ? -15.766 -4.700 11.934 1.00 98.44 405 PRO A CA 1
ATOM 3088 C C . PRO A 1 405 ? -17.242 -4.630 12.334 1.00 98.44 405 PRO A C 1
ATOM 3090 O O . PRO A 1 405 ? -17.626 -3.904 13.264 1.00 98.44 405 PRO A O 1
ATOM 3093 N N . LYS A 1 406 ? -18.081 -5.423 11.661 1.00 98.44 406 LYS A N 1
ATOM 3094 C CA . LYS A 1 406 ? -19.475 -5.597 12.083 1.00 98.44 406 LYS A CA 1
ATOM 3095 C C . LYS A 1 406 ? -19.495 -6.041 13.538 1.00 98.44 406 LYS A C 1
ATOM 3097 O O . LYS A 1 406 ? -18.768 -6.959 13.917 1.00 98.44 406 LYS A O 1
ATOM 3102 N N . ARG A 1 407 ? -20.376 -5.445 14.345 1.00 97.25 407 ARG A N 1
ATOM 3103 C CA . ARG A 1 407 ? -20.506 -5.793 15.773 1.00 97.25 407 ARG A CA 1
ATOM 3104 C C . ARG A 1 407 ? -20.763 -7.287 16.001 1.00 97.25 407 ARG A C 1
ATOM 3106 O O . ARG A 1 407 ? -20.358 -7.825 17.022 1.00 97.25 407 ARG A O 1
ATOM 3113 N N . ALA A 1 408 ? -21.459 -7.939 15.069 1.00 95.94 408 ALA A N 1
ATOM 3114 C CA . ALA A 1 408 ? -21.737 -9.371 15.138 1.00 95.94 408 ALA A CA 1
ATOM 3115 C C . ALA A 1 408 ? -20.482 -10.247 14.965 1.00 95.94 408 ALA A C 1
ATOM 3117 O O . ALA A 1 408 ? -20.478 -11.376 15.451 1.00 95.94 408 ALA A O 1
ATOM 3118 N N . ASP A 1 409 ? -19.446 -9.725 14.304 1.00 97.00 409 ASP A N 1
ATOM 3119 C CA . ASP A 1 409 ? -18.205 -10.443 14.028 1.00 97.00 409 ASP A CA 1
ATOM 3120 C C . ASP A 1 409 ? -17.204 -10.215 15.167 1.00 97.00 409 ASP A C 1
ATOM 3122 O O . ASP A 1 409 ? -16.732 -11.168 15.785 1.00 97.00 409 ASP A O 1
ATOM 3126 N N . LEU A 1 410 ? -16.902 -8.942 15.464 1.00 98.31 410 LEU A N 1
ATOM 3127 C CA . LEU A 1 410 ? -15.867 -8.547 16.420 1.00 98.31 410 LEU A CA 1
ATOM 3128 C C . LEU A 1 410 ? -16.271 -7.291 17.202 1.00 98.31 410 LEU A C 1
ATOM 3130 O O . LEU A 1 410 ? -16.642 -6.280 16.612 1.00 98.31 410 LEU A O 1
ATOM 3134 N N . THR A 1 411 ? -16.140 -7.308 18.529 1.00 98.50 411 THR A N 1
ATOM 3135 C CA . THR A 1 411 ? -16.497 -6.166 19.401 1.00 98.50 411 THR A CA 1
ATOM 3136 C C . THR A 1 411 ? -15.295 -5.465 20.027 1.00 98.50 411 THR A C 1
ATOM 3138 O O . THR A 1 411 ? -15.452 -4.425 20.667 1.00 98.50 411 THR A O 1
ATOM 3141 N N . ASN A 1 412 ? -14.095 -6.034 19.893 1.00 98.62 412 ASN A N 1
ATOM 3142 C CA . ASN A 1 412 ? -12.877 -5.542 20.537 1.00 98.62 412 ASN A CA 1
ATOM 3143 C C . ASN A 1 412 ? -11.667 -5.446 19.593 1.00 98.62 412 ASN A C 1
ATOM 3145 O O . ASN A 1 412 ? -10.532 -5.465 20.062 1.00 98.62 412 ASN A O 1
ATOM 3149 N N . VAL A 1 413 ? -11.900 -5.344 18.282 1.00 98.75 413 VAL A N 1
ATOM 3150 C CA . VAL A 1 413 ? -10.843 -5.218 17.267 1.00 98.75 413 VAL A CA 1
ATOM 3151 C C . VAL A 1 413 ? -11.042 -3.936 16.463 1.00 98.75 413 VAL A C 1
ATOM 3153 O O . VAL A 1 413 ? -12.120 -3.721 15.915 1.00 98.75 413 VAL A O 1
ATOM 3156 N N . LEU A 1 414 ? -10.002 -3.107 16.380 1.00 98.81 414 LEU A N 1
ATOM 3157 C CA . LEU A 1 414 ? -9.924 -1.937 15.499 1.00 98.81 414 LEU A CA 1
ATOM 3158 C C . LEU A 1 414 ? -8.996 -2.244 14.328 1.00 98.81 414 LEU A C 1
ATOM 3160 O O . LEU A 1 414 ? -7.895 -2.730 14.553 1.00 98.81 414 LEU A O 1
ATOM 3164 N N . VAL A 1 415 ? -9.399 -1.946 13.097 1.00 98.75 415 VAL A N 1
ATOM 3165 C CA . VAL A 1 415 ? -8.590 -2.210 11.896 1.00 98.75 415 VAL A CA 1
ATOM 3166 C C . VAL A 1 415 ? -8.092 -0.884 11.333 1.00 98.75 415 VAL A C 1
ATOM 3168 O O . VAL A 1 415 ? -8.914 -0.043 11.000 1.00 98.75 415 VAL A O 1
ATOM 3171 N N . SER A 1 416 ? -6.777 -0.665 11.231 1.00 97.38 416 SER A N 1
ATOM 3172 C CA . SER A 1 416 ? -6.206 0.645 10.839 1.00 97.38 416 SER A CA 1
ATOM 3173 C C . SER A 1 416 ? -5.537 0.672 9.465 1.00 97.38 416 SER A C 1
ATOM 3175 O O . SER A 1 416 ? -5.260 1.751 8.942 1.00 97.38 416 SER A O 1
ATOM 3177 N N . VAL A 1 417 ? -5.298 -0.498 8.868 1.00 97.00 417 VAL A N 1
ATOM 3178 C CA . VAL A 1 417 ? -4.654 -0.629 7.552 1.00 97.00 417 VAL A CA 1
ATOM 3179 C C . VAL A 1 417 ? -5.624 -1.205 6.533 1.00 97.00 417 VAL A C 1
ATOM 3181 O O . VAL A 1 417 ? -5.965 -0.545 5.559 1.00 97.00 417 VAL A O 1
ATOM 3184 N N . SER A 1 418 ? -6.135 -2.407 6.780 1.00 97.62 418 SER A N 1
ATOM 3185 C CA . SER A 1 418 ? -7.055 -3.129 5.889 1.00 97.62 418 SER A CA 1
ATOM 3186 C C . SER A 1 418 ? -8.527 -2.765 6.157 1.00 97.62 418 SER A C 1
ATOM 3188 O O . SER A 1 418 ? -9.380 -3.629 6.350 1.00 97.62 418 SER A O 1
ATOM 3190 N N . VAL A 1 419 ? -8.794 -1.457 6.230 1.00 98.50 419 VAL A N 1
ATOM 3191 C CA . VAL A 1 419 ? -10.061 -0.834 6.658 1.00 98.50 419 VAL A CA 1
ATOM 3192 C C . VAL A 1 419 ? -11.268 -1.188 5.784 1.00 98.50 419 VAL A C 1
ATOM 3194 O O . VAL A 1 419 ? -11.129 -1.718 4.681 1.00 98.50 419 VAL A O 1
ATOM 3197 N N . SER A 1 420 ? -12.471 -0.863 6.273 1.00 98.69 420 SER A N 1
ATOM 3198 C CA . SER A 1 420 ? -13.729 -1.110 5.567 1.00 98.69 420 SER A CA 1
ATOM 3199 C C . SER A 1 420 ? -13.898 -0.199 4.355 1.00 98.69 420 SER A C 1
ATOM 3201 O O . SER A 1 420 ? -14.377 0.936 4.456 1.00 98.69 420 SER A O 1
ATOM 3203 N N . ALA A 1 421 ? -13.497 -0.701 3.190 1.00 98.44 421 ALA A N 1
ATOM 3204 C CA . ALA A 1 421 ? -13.489 0.041 1.940 1.00 98.44 421 ALA A CA 1
ATOM 3205 C C . ALA A 1 421 ? -13.681 -0.871 0.717 1.00 98.44 421 ALA A C 1
ATOM 3207 O O . ALA A 1 421 ? -13.266 -2.030 0.691 1.00 98.44 421 ALA A O 1
ATOM 3208 N N . SER A 1 422 ? -14.299 -0.311 -0.318 1.00 98.56 422 SER A N 1
ATOM 3209 C CA . SER A 1 422 ? -14.273 -0.855 -1.681 1.00 98.56 422 SER A CA 1
ATOM 3210 C C . SER A 1 422 ? -12.851 -0.784 -2.242 1.00 98.56 422 SER A C 1
ATOM 3212 O O . SER A 1 422 ? -12.018 -0.045 -1.714 1.00 98.56 422 SER A O 1
ATOM 3214 N N . HIS A 1 423 ? -12.572 -1.481 -3.343 1.00 98.00 423 HIS A N 1
ATOM 3215 C CA . HIS A 1 423 ? -11.289 -1.371 -4.042 1.00 98.00 423 HIS A CA 1
ATOM 3216 C C . HIS A 1 423 ? -10.898 0.088 -4.346 1.00 98.00 423 HIS A C 1
ATOM 3218 O O . HIS A 1 423 ? -9.781 0.518 -4.057 1.00 98.00 423 HIS A O 1
ATOM 3224 N N . ILE A 1 424 ? -11.836 0.883 -4.874 1.00 97.69 424 ILE A N 1
ATOM 3225 C CA . ILE A 1 424 ? -11.567 2.279 -5.239 1.00 97.69 424 ILE A CA 1
ATOM 3226 C C . ILE A 1 424 ? -11.490 3.175 -4.008 1.00 97.69 424 ILE A C 1
ATOM 3228 O O . ILE A 1 424 ? -10.568 3.978 -3.902 1.00 97.69 424 ILE A O 1
ATOM 3232 N N . GLY A 1 425 ? -12.400 3.026 -3.046 1.00 97.38 425 GLY A N 1
ATOM 3233 C CA . GLY A 1 425 ? -12.313 3.766 -1.787 1.00 97.38 425 GLY A CA 1
ATOM 3234 C C . GLY A 1 425 ? -10.989 3.514 -1.057 1.00 97.38 425 GLY A C 1
ATOM 3235 O O . GLY A 1 425 ? -10.375 4.447 -0.544 1.00 97.38 425 GLY A O 1
ATOM 3236 N N . TYR A 1 426 ? -10.503 2.273 -1.069 1.00 98.00 426 TYR A N 1
ATOM 3237 C CA . TYR A 1 426 ? -9.233 1.897 -0.457 1.00 98.00 426 TYR A CA 1
ATOM 3238 C C . TYR A 1 426 ? -8.031 2.539 -1.152 1.00 98.00 426 TYR A C 1
ATOM 3240 O O . TYR A 1 426 ? -7.093 2.965 -0.482 1.00 98.00 426 TYR A O 1
ATOM 3248 N N . ALA A 1 427 ? -8.084 2.678 -2.480 1.00 96.69 427 ALA A N 1
ATOM 3249 C CA . ALA A 1 427 ? -7.004 3.225 -3.300 1.00 96.69 427 ALA A CA 1
ATOM 3250 C C . ALA A 1 427 ? -6.538 4.630 -2.886 1.00 96.69 427 ALA A C 1
ATOM 3252 O O . ALA A 1 427 ? -5.400 4.992 -3.168 1.00 96.69 427 ALA A O 1
ATOM 3253 N N . THR A 1 428 ? -7.392 5.409 -2.214 1.00 95.88 428 THR A N 1
ATOM 3254 C CA . THR A 1 428 ? -7.019 6.716 -1.650 1.00 95.88 428 THR A CA 1
ATOM 3255 C C . THR A 1 428 ? -6.726 6.678 -0.145 1.00 95.88 428 THR A C 1
ATOM 3257 O O . THR A 1 428 ? -6.029 7.549 0.363 1.00 95.88 428 THR A O 1
ATOM 3260 N N . LEU A 1 429 ? -7.203 5.671 0.592 1.00 96.25 429 LEU A N 1
ATOM 3261 C CA . LEU A 1 429 ? -6.948 5.535 2.035 1.00 96.25 429 LEU A CA 1
ATOM 3262 C C . LEU A 1 429 ? -5.601 4.872 2.352 1.00 96.25 429 LEU A C 1
ATOM 3264 O O . LEU A 1 429 ? -5.093 5.005 3.460 1.00 96.25 429 LEU A O 1
ATOM 3268 N N . ARG A 1 430 ? -5.023 4.153 1.389 1.00 93.38 430 ARG A N 1
ATOM 3269 C CA . ARG A 1 430 ? -3.887 3.243 1.583 1.00 93.38 430 ARG A CA 1
ATOM 3270 C C . ARG A 1 430 ? -2.485 3.876 1.593 1.00 93.38 430 ARG A C 1
ATOM 3272 O O . ARG A 1 430 ? -1.510 3.175 1.315 1.00 93.38 430 ARG A O 1
ATOM 3279 N N . LEU A 1 431 ? -2.377 5.187 1.798 1.00 92.38 431 LEU A N 1
ATOM 3280 C CA . LEU A 1 431 ? -1.106 5.919 1.722 1.00 92.38 431 LEU A CA 1
ATOM 3281 C C . LEU A 1 431 ? -0.507 6.111 3.117 1.00 92.38 431 LEU A C 1
ATOM 3283 O O . LEU A 1 431 ? -1.207 6.019 4.128 1.00 92.38 431 LEU A O 1
ATOM 3287 N N . GLU A 1 432 ? 0.801 6.369 3.179 1.00 92.88 432 GLU A N 1
ATOM 3288 C CA . GLU A 1 432 ? 1.551 6.390 4.438 1.00 92.88 432 GLU A CA 1
ATOM 3289 C C . GLU A 1 432 ? 0.948 7.358 5.473 1.00 92.88 432 GLU A C 1
ATOM 3291 O O . GLU A 1 432 ? 0.727 6.918 6.606 1.00 92.88 432 GLU A O 1
ATOM 3296 N N . PRO A 1 433 ? 0.613 8.624 5.134 1.00 95.56 433 PRO A N 1
ATOM 3297 C CA . PRO A 1 433 ? 0.019 9.538 6.107 1.00 95.56 433 PRO A CA 1
ATOM 3298 C C . PRO A 1 433 ? -1.352 9.061 6.599 1.00 95.56 433 PRO A C 1
ATOM 3300 O O . PRO A 1 433 ? -1.647 9.149 7.787 1.00 95.56 433 PRO A O 1
ATOM 3303 N N . GLN A 1 434 ? -2.183 8.518 5.710 1.00 96.00 434 GLN A N 1
ATOM 3304 C CA . GLN A 1 434 ? -3.533 8.057 6.020 1.00 96.00 434 GLN A CA 1
ATOM 3305 C C . GLN A 1 434 ? -3.506 6.839 6.949 1.00 96.00 434 GLN A C 1
ATOM 3307 O O . GLN A 1 434 ? -4.280 6.802 7.904 1.00 96.00 434 GLN A O 1
ATOM 3312 N N . TYR A 1 435 ? -2.581 5.892 6.758 1.00 96.12 435 TYR A N 1
ATOM 3313 C CA . TYR A 1 435 ? -2.385 4.807 7.726 1.00 96.12 435 TYR A CA 1
ATOM 3314 C C . TYR A 1 435 ? -1.942 5.318 9.093 1.00 96.12 435 TYR A C 1
ATOM 3316 O O . TYR A 1 435 ? -2.438 4.831 10.106 1.00 96.12 435 TYR A O 1
ATOM 3324 N N . MET A 1 436 ? -1.052 6.313 9.150 1.00 97.69 436 MET A N 1
ATOM 3325 C CA . MET A 1 436 ? -0.651 6.917 10.426 1.00 97.69 436 MET A CA 1
ATOM 3326 C C . MET A 1 436 ? -1.828 7.627 11.108 1.00 97.69 436 MET A C 1
ATOM 3328 O O . MET A 1 436 ? -2.012 7.480 12.313 1.00 97.69 436 MET A O 1
ATOM 3332 N N . ILE A 1 437 ? -2.660 8.342 10.345 1.00 98.31 437 ILE A N 1
ATOM 3333 C CA . ILE A 1 437 ? -3.876 9.010 10.834 1.00 98.31 437 ILE A CA 1
ATOM 3334 C C . ILE A 1 437 ? -4.876 7.987 11.391 1.00 98.31 437 ILE A C 1
ATOM 3336 O O . ILE A 1 437 ? -5.363 8.137 12.511 1.00 98.31 437 ILE A O 1
ATOM 3340 N N . MET A 1 438 ? -5.158 6.919 10.642 1.00 98.69 438 MET A N 1
ATOM 3341 C CA . MET A 1 438 ? -6.069 5.858 11.082 1.00 98.69 438 MET A CA 1
ATOM 3342 C C . MET A 1 438 ? -5.499 5.070 12.268 1.00 98.69 438 MET A C 1
ATOM 3344 O O . MET A 1 438 ? -6.246 4.716 13.177 1.00 98.69 438 MET A O 1
ATOM 3348 N N . GLY A 1 439 ? -4.183 4.843 12.311 1.00 98.44 439 GLY A N 1
ATOM 3349 C CA . GLY A 1 439 ? -3.493 4.225 13.445 1.00 98.44 439 GLY A CA 1
ATOM 3350 C C . GLY A 1 439 ? -3.552 5.078 14.714 1.00 98.44 439 GLY A C 1
ATOM 3351 O O . GLY A 1 439 ? -3.847 4.557 15.789 1.00 98.44 439 GLY A O 1
ATOM 3352 N N . HIS A 1 440 ? -3.357 6.395 14.589 1.00 98.69 440 HIS A N 1
ATOM 3353 C CA . HIS A 1 440 ? -3.519 7.359 15.683 1.00 98.69 440 HIS A CA 1
ATOM 3354 C C . HIS A 1 440 ? -4.948 7.315 16.240 1.00 98.69 440 HIS A C 1
ATOM 3356 O O . HIS A 1 440 ? -5.141 7.130 17.444 1.00 98.69 440 HIS A O 1
ATOM 3362 N N . ALA A 1 441 ? -5.951 7.390 15.363 1.00 98.81 441 ALA A N 1
ATOM 3363 C CA . ALA A 1 441 ? -7.354 7.286 15.748 1.00 98.81 441 ALA A CA 1
ATOM 3364 C C . ALA A 1 441 ? -7.697 5.948 16.419 1.00 98.81 441 ALA A C 1
ATOM 3366 O O . ALA A 1 441 ? -8.388 5.938 17.438 1.00 98.81 441 ALA A O 1
ATOM 3367 N N . ALA A 1 442 ? -7.185 4.831 15.893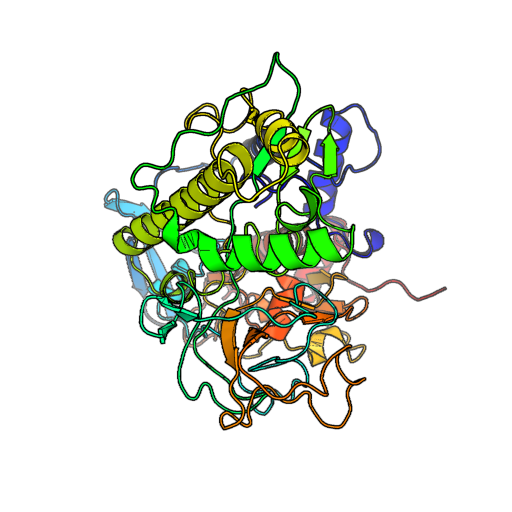 1.00 98.81 442 ALA A N 1
ATOM 3368 C CA . ALA A 1 442 ? -7.384 3.509 16.478 1.00 98.81 442 ALA A CA 1
ATOM 3369 C C . ALA A 1 442 ? -6.787 3.413 17.893 1.00 98.81 442 ALA A C 1
ATOM 3371 O O . ALA A 1 442 ? -7.446 2.910 18.800 1.00 98.81 442 ALA A O 1
ATOM 3372 N N . GLY A 1 443 ? -5.579 3.940 18.118 1.00 98.56 443 GLY A N 1
ATOM 3373 C CA . GLY A 1 443 ? -4.956 3.957 19.446 1.00 98.56 443 GLY A CA 1
ATOM 3374 C C . GLY A 1 443 ? -5.761 4.764 20.471 1.00 98.56 443 GLY A C 1
ATOM 3375 O O . GLY A 1 443 ? -6.041 4.273 21.567 1.00 98.56 443 GLY A O 1
ATOM 3376 N N . ALA A 1 444 ? -6.201 5.971 20.100 1.00 98.69 444 ALA A N 1
ATOM 3377 C CA . ALA A 1 444 ? -7.039 6.807 20.962 1.00 98.69 444 ALA A CA 1
ATOM 3378 C C . ALA A 1 444 ? -8.393 6.142 21.269 1.00 98.69 444 ALA A C 1
ATOM 3380 O O . ALA A 1 444 ? -8.830 6.108 22.421 1.00 98.69 444 ALA A O 1
ATOM 3381 N N . ALA A 1 445 ? -9.040 5.554 20.259 1.00 98.88 445 ALA A N 1
ATOM 3382 C CA . ALA A 1 445 ? -10.298 4.838 20.433 1.00 98.88 445 ALA A CA 1
ATOM 3383 C C . ALA A 1 445 ? -10.147 3.594 21.323 1.00 98.88 445 ALA A C 1
ATOM 3385 O O . ALA A 1 445 ? -11.013 3.336 22.159 1.00 98.88 445 ALA A O 1
ATOM 3386 N N . ALA A 1 446 ? -9.040 2.853 21.199 1.00 98.81 446 ALA A N 1
ATOM 3387 C CA . ALA A 1 446 ? -8.745 1.710 22.056 1.00 98.81 446 ALA A CA 1
ATOM 3388 C C . ALA A 1 446 ? -8.630 2.122 23.531 1.00 98.81 446 ALA A C 1
ATOM 3390 O O . ALA A 1 446 ? -9.236 1.479 24.388 1.00 98.81 446 ALA A O 1
ATOM 3391 N N . ALA A 1 447 ? -7.914 3.212 23.828 1.00 98.56 447 ALA A N 1
ATOM 3392 C CA . ALA A 1 447 ? -7.798 3.738 25.189 1.00 98.56 447 ALA A CA 1
ATOM 3393 C C . ALA A 1 447 ? -9.172 4.112 25.772 1.00 98.56 447 ALA A C 1
ATOM 3395 O O . ALA A 1 447 ? -9.534 3.649 26.854 1.00 98.56 447 ALA A O 1
ATOM 3396 N N . LEU A 1 448 ? -9.987 4.848 25.009 1.00 98.75 448 LEU A N 1
ATOM 3397 C CA . LEU A 1 448 ? -11.334 5.240 25.433 1.00 98.75 448 LEU A CA 1
ATOM 3398 C C . LEU A 1 448 ? -12.266 4.035 25.633 1.00 98.75 448 LEU A C 1
ATOM 3400 O O . LEU A 1 448 ? -13.032 4.003 26.596 1.00 98.75 448 LEU A O 1
ATOM 3404 N N . ALA A 1 449 ? -12.191 3.021 24.766 1.00 98.75 449 ALA A N 1
ATOM 3405 C CA . ALA A 1 449 ? -12.959 1.787 24.923 1.00 98.75 449 ALA A CA 1
ATOM 3406 C C . ALA A 1 449 ? -12.560 1.025 26.200 1.00 98.75 449 ALA A C 1
ATOM 3408 O O . ALA A 1 449 ? -13.419 0.505 26.918 1.00 98.75 449 ALA A O 1
ATOM 3409 N N . LEU A 1 450 ? -11.261 0.987 26.522 1.00 98.50 450 LEU A N 1
ATOM 3410 C CA . LEU A 1 450 ? -10.744 0.348 27.734 1.00 98.50 450 LEU A CA 1
ATOM 3411 C C . LEU A 1 450 ? -11.203 1.058 29.010 1.00 98.50 450 LEU A C 1
ATOM 3413 O O . LEU A 1 450 ? -11.605 0.365 29.954 1.00 98.50 450 LEU A O 1
ATOM 3417 N N . GLU A 1 451 ? -11.152 2.393 29.018 1.00 98.38 451 GLU A N 1
ATOM 3418 C CA . GLU A 1 451 ? -11.585 3.261 30.120 1.00 98.38 451 GLU A CA 1
ATOM 3419 C C . GLU A 1 451 ? -13.094 3.170 30.363 1.00 98.38 451 GLU A C 1
ATOM 3421 O O . GLU A 1 451 ? -13.531 2.982 31.498 1.00 98.38 451 GLU A O 1
ATOM 3426 N N . ALA A 1 452 ? -13.893 3.247 29.296 1.00 98.12 452 ALA A N 1
ATOM 3427 C CA . ALA A 1 452 ? -15.348 3.157 29.378 1.00 98.12 452 ALA A CA 1
ATOM 3428 C C . ALA A 1 452 ? -15.857 1.717 29.571 1.00 98.12 452 ALA A C 1
ATOM 3430 O O . ALA A 1 452 ? -17.019 1.514 29.923 1.00 98.12 452 ALA A O 1
ATOM 3431 N N . GLY A 1 453 ? -15.010 0.711 29.330 1.00 97.75 453 GLY A N 1
ATOM 3432 C CA . GLY A 1 453 ? -15.395 -0.698 29.389 1.00 97.75 453 GLY A CA 1
ATOM 3433 C C . GLY A 1 453 ? -16.430 -1.085 28.331 1.00 97.75 453 GLY A C 1
ATOM 3434 O O . GLY A 1 453 ? -17.285 -1.926 28.605 1.00 97.75 453 GLY A O 1
ATOM 3435 N N . CYS A 1 454 ? -16.372 -0.471 27.147 1.00 98.38 454 CYS A N 1
ATOM 3436 C CA . CYS A 1 454 ? -17.333 -0.679 26.066 1.00 98.38 454 CYS A CA 1
ATOM 3437 C C . CYS A 1 454 ? -16.712 -1.393 24.853 1.00 98.38 454 CYS A C 1
ATOM 3439 O O . CYS A 1 454 ? -15.498 -1.587 24.770 1.00 98.38 454 CYS A O 1
ATOM 3441 N N . ALA A 1 455 ? -17.565 -1.818 23.918 1.00 98.50 455 ALA A N 1
ATOM 3442 C CA . ALA A 1 455 ? -17.112 -2.302 22.620 1.00 98.50 455 ALA A CA 1
ATOM 3443 C C . ALA A 1 455 ? -16.532 -1.144 21.797 1.00 98.50 455 ALA A C 1
ATOM 3445 O O . ALA A 1 455 ? -16.925 0.010 21.969 1.00 98.50 455 ALA A O 1
ATOM 3446 N N . VAL A 1 456 ? -15.647 -1.448 20.849 1.00 98.56 456 VAL A N 1
ATOM 3447 C CA . VAL A 1 456 ? -14.995 -0.415 20.021 1.00 98.56 456 VAL A CA 1
ATOM 3448 C C . VAL A 1 456 ? -15.999 0.384 19.179 1.00 98.56 456 VAL A C 1
ATOM 3450 O O . VAL A 1 456 ? -15.760 1.546 18.865 1.00 98.56 456 VAL A O 1
ATOM 3453 N N . GLN A 1 457 ? -17.165 -0.192 18.877 1.00 98.50 457 GLN A N 1
ATOM 3454 C CA . GLN A 1 457 ? -18.270 0.488 18.197 1.00 98.50 457 GLN A CA 1
ATOM 3455 C C . GLN A 1 457 ? -19.012 1.511 19.080 1.00 98.50 457 GLN A C 1
ATOM 3457 O O . GLN A 1 457 ? -19.709 2.368 18.549 1.00 98.50 457 GLN A O 1
ATOM 3462 N N . ASP A 1 458 ? -18.890 1.419 20.407 1.00 98.44 458 ASP A N 1
ATOM 3463 C CA . ASP A 1 458 ? -19.609 2.255 21.383 1.00 98.44 458 ASP A CA 1
ATOM 3464 C C . ASP A 1 458 ? -18.736 3.380 21.967 1.00 98.44 458 ASP A C 1
ATOM 3466 O O . ASP A 1 458 ? -19.103 4.017 22.958 1.00 98.44 458 ASP A O 1
ATOM 3470 N N . VAL A 1 459 ? -17.567 3.635 21.372 1.00 98.56 459 VAL A N 1
ATOM 3471 C CA . VAL A 1 459 ? -16.703 4.760 21.747 1.00 98.56 459 VAL A CA 1
ATOM 3472 C C . VAL A 1 459 ? -17.442 6.082 21.515 1.00 98.56 459 VAL A C 1
ATOM 3474 O O . VAL A 1 459 ? -18.039 6.315 20.463 1.00 98.56 459 VAL A O 1
ATOM 3477 N N . ASN A 1 460 ? -17.402 6.978 22.505 1.00 98.44 460 ASN A N 1
ATOM 3478 C CA . ASN A 1 460 ? -18.055 8.279 22.400 1.00 98.44 460 ASN A CA 1
ATOM 3479 C C . ASN A 1 460 ? -17.328 9.170 21.380 1.00 98.44 460 ASN A C 1
ATOM 3481 O O . ASN A 1 460 ? -16.208 9.621 21.626 1.00 98.44 460 ASN A O 1
ATOM 3485 N N . MET A 1 461 ? -17.989 9.469 20.260 1.00 98.19 461 MET A N 1
ATOM 3486 C CA . MET A 1 461 ? -17.374 10.231 19.170 1.00 98.19 461 MET A CA 1
ATOM 3487 C C . MET A 1 461 ? -17.034 11.678 19.526 1.00 98.19 461 MET A C 1
ATOM 3489 O O . MET A 1 461 ? -16.056 12.209 19.005 1.00 98.19 461 MET A O 1
ATOM 3493 N N . THR A 1 462 ? -17.789 12.318 20.421 1.00 98.12 462 THR A N 1
ATOM 3494 C CA . THR A 1 462 ? -17.462 13.672 20.890 1.00 98.12 462 THR A CA 1
ATOM 3495 C C . THR A 1 462 ? -16.152 13.658 21.669 1.00 98.12 462 THR A C 1
ATOM 3497 O O . THR A 1 462 ? -15.275 14.479 21.407 1.00 98.12 462 THR A O 1
ATOM 3500 N N . THR A 1 463 ? -15.993 12.697 22.584 1.00 98.50 463 THR A N 1
ATOM 3501 C CA . THR A 1 463 ? -14.757 12.522 23.354 1.00 98.50 463 THR A CA 1
ATOM 3502 C C . THR A 1 463 ? -13.588 12.169 22.440 1.00 98.50 463 THR A C 1
ATOM 3504 O O . THR A 1 463 ? -12.574 12.855 22.489 1.00 98.50 463 THR A O 1
ATOM 3507 N N . LEU A 1 464 ? -13.746 11.182 21.550 1.00 98.75 464 LEU A N 1
ATOM 3508 C CA . LEU A 1 464 ? -12.686 10.773 20.624 1.00 98.75 464 LEU A CA 1
ATOM 3509 C C . LEU A 1 464 ? -12.219 11.933 19.736 1.00 98.75 464 LEU A C 1
ATOM 3511 O O . LEU A 1 464 ? -11.019 12.171 19.616 1.00 98.75 464 LEU A O 1
ATOM 3515 N N . ARG A 1 465 ? -13.149 12.700 19.154 1.00 98.25 465 ARG A N 1
ATOM 3516 C CA . ARG A 1 465 ? -12.797 13.874 18.342 1.00 98.25 465 ARG A CA 1
ATOM 3517 C C . ARG A 1 465 ? -12.101 14.959 19.164 1.00 98.25 465 ARG A C 1
ATOM 3519 O O . ARG A 1 465 ? -11.144 15.542 18.664 1.00 98.25 465 ARG A O 1
ATOM 3526 N N . SER A 1 466 ? -12.530 15.212 20.405 1.00 98.31 466 SER A N 1
ATOM 3527 C CA . SER A 1 466 ? -11.835 16.155 21.300 1.00 98.31 466 SER A CA 1
ATOM 3528 C C . SER A 1 466 ? -10.400 15.705 21.560 1.00 98.31 466 SER A C 1
ATOM 3530 O O . SER A 1 466 ? -9.472 16.476 21.340 1.00 98.31 466 SER A O 1
ATOM 3532 N N . THR A 1 467 ? -10.206 14.433 21.922 1.00 98.62 467 THR A N 1
ATOM 3533 C CA . THR A 1 467 ? -8.882 13.847 22.167 1.00 98.62 467 THR A CA 1
ATOM 3534 C C . THR A 1 467 ? -7.975 13.970 20.943 1.00 98.62 467 THR A C 1
ATOM 3536 O O . THR A 1 467 ? -6.834 14.413 21.063 1.00 98.62 467 THR A O 1
ATOM 3539 N N . LEU A 1 468 ? -8.475 13.640 19.749 1.00 98.69 468 LEU A N 1
ATOM 3540 C CA . LEU A 1 468 ? -7.696 13.749 18.513 1.00 98.69 468 LEU A CA 1
ATOM 3541 C C . LEU A 1 468 ? -7.345 15.206 18.175 1.00 98.69 468 LEU A C 1
ATOM 3543 O O . LEU A 1 468 ? -6.210 15.485 17.788 1.00 98.69 468 LEU A O 1
ATOM 3547 N N . ALA A 1 469 ? -8.278 16.143 18.357 1.00 98.12 469 ALA A N 1
ATOM 3548 C CA . ALA A 1 469 ? -8.034 17.567 18.126 1.00 98.12 469 ALA A CA 1
ATOM 3549 C C . ALA A 1 469 ? -7.017 18.156 19.122 1.00 98.12 469 ALA A C 1
ATOM 3551 O O . ALA A 1 469 ? -6.128 18.909 18.721 1.00 98.12 469 ALA A O 1
ATOM 3552 N N . GLU A 1 470 ? -7.090 17.779 20.402 1.00 98.31 470 GLU A N 1
ATOM 3553 C CA . GLU A 1 470 ? -6.094 18.131 21.428 1.00 98.31 470 GLU A CA 1
ATOM 3554 C C . GLU A 1 470 ? -4.703 17.595 21.065 1.00 98.31 470 GLU A C 1
ATOM 3556 O O . GLU A 1 470 ? -3.691 18.276 21.244 1.00 98.31 470 GLU A O 1
ATOM 3561 N N . GLN A 1 471 ? -4.662 16.409 20.457 1.00 98.12 471 GLN A N 1
ATOM 3562 C CA . GLN A 1 471 ? -3.465 15.787 19.892 1.00 98.12 471 GLN A CA 1
ATOM 3563 C C . GLN A 1 471 ? -3.120 16.314 18.490 1.00 98.12 471 GLN A C 1
ATOM 3565 O O . GLN A 1 471 ? -2.289 15.731 17.800 1.00 98.12 471 GLN A O 1
ATOM 3570 N N . ARG A 1 472 ? -3.714 17.440 18.073 1.00 98.06 472 ARG A N 1
ATOM 3571 C CA . ARG A 1 472 ? -3.431 18.166 16.824 1.00 98.06 472 ARG A CA 1
ATOM 3572 C C . ARG A 1 472 ? -3.718 17.381 15.540 1.00 98.06 472 ARG A C 1
ATOM 3574 O O . ARG A 1 472 ? -3.135 17.689 14.499 1.00 98.06 472 ARG A O 1
ATOM 3581 N N . ALA A 1 473 ? -4.594 16.379 15.578 1.00 98.12 473 ALA A N 1
ATOM 3582 C CA . ALA A 1 473 ? -5.113 15.756 14.364 1.00 98.12 473 ALA A CA 1
ATOM 3583 C C . ALA A 1 473 ? -6.002 16.744 13.587 1.00 98.12 473 ALA A C 1
ATOM 3585 O O . ALA A 1 473 ? -6.710 17.562 14.176 1.00 98.12 473 ALA A O 1
ATOM 3586 N N . VAL A 1 474 ? -5.990 16.650 12.255 1.00 97.06 474 VAL A N 1
ATOM 3587 C CA . VAL A 1 474 ? -6.856 17.457 11.383 1.00 97.06 474 VAL A CA 1
ATOM 3588 C C . VAL A 1 474 ? -8.118 16.662 11.065 1.00 97.06 474 VAL A C 1
ATOM 3590 O O . VAL A 1 474 ? -8.077 15.667 10.344 1.00 97.06 474 VAL A O 1
ATOM 3593 N N . LEU A 1 475 ? -9.245 17.095 11.626 1.00 95.75 475 LEU A N 1
ATOM 3594 C CA . LEU A 1 475 ? -10.520 16.371 11.549 1.00 95.75 475 LEU A CA 1
ATOM 3595 C C . LEU A 1 475 ? -11.502 16.958 10.535 1.00 95.75 475 LEU A C 1
ATOM 3597 O O . LEU A 1 475 ? -12.506 16.322 10.217 1.00 95.75 475 LEU A O 1
ATOM 3601 N N . ASP A 1 476 ? -11.224 18.161 10.042 1.00 92.00 476 ASP A N 1
ATOM 3602 C CA . ASP A 1 476 ? -12.080 18.908 9.134 1.00 92.00 476 ASP A CA 1
ATOM 3603 C C . ASP A 1 476 ? -11.261 19.437 7.956 1.00 92.00 476 ASP A C 1
ATOM 3605 O O . ASP A 1 476 ? -10.101 19.823 8.097 1.00 92.00 476 ASP A O 1
ATOM 3609 N N . ILE A 1 477 ? -11.880 19.424 6.776 1.00 86.69 477 ILE A N 1
ATOM 3610 C CA . ILE A 1 477 ? -11.266 19.906 5.540 1.00 86.69 477 ILE A CA 1
ATOM 3611 C C . ILE A 1 477 ? -11.271 21.440 5.581 1.00 86.69 477 ILE A C 1
ATOM 3613 O O . ILE A 1 477 ? -12.356 22.007 5.759 1.00 86.69 477 ILE A O 1
ATOM 3617 N N . PRO A 1 478 ? -10.119 22.116 5.406 1.00 70.88 478 PRO A N 1
ATOM 3618 C CA . PRO A 1 478 ? -10.057 23.573 5.402 1.00 70.88 478 PRO A CA 1
ATOM 3619 C C . PRO A 1 478 ? -11.042 24.180 4.394 1.00 70.88 478 PRO A C 1
ATOM 3621 O O . PRO A 1 478 ? -11.193 23.681 3.276 1.00 70.88 478 PRO A O 1
ATOM 3624 N N . GLU A 1 479 ? -11.719 25.269 4.767 1.00 66.50 479 GLU A N 1
ATOM 3625 C CA . GLU A 1 479 ? -12.519 26.020 3.798 1.00 66.50 479 GLU A CA 1
ATOM 3626 C C . GLU A 1 479 ? -11.599 26.551 2.689 1.00 66.50 479 GLU A C 1
ATOM 3628 O O . GLU A 1 479 ? -10.519 27.081 2.960 1.00 66.50 479 GLU A O 1
ATOM 3633 N N . ARG A 1 480 ? -12.008 26.388 1.424 1.00 57.72 480 ARG A N 1
ATOM 3634 C CA . ARG A 1 480 ? -11.283 26.984 0.297 1.00 57.72 480 ARG A CA 1
ATOM 3635 C C . ARG A 1 480 ? -11.452 28.502 0.391 1.00 57.72 480 ARG A C 1
ATOM 3637 O O . ARG A 1 480 ? -12.559 28.989 0.173 1.00 57.72 480 ARG A O 1
ATOM 3644 N N . GLY A 1 481 ? -10.380 29.194 0.776 1.00 42.00 481 GLY A N 1
ATOM 3645 C CA . GLY A 1 481 ? -10.313 30.658 0.826 1.00 42.00 481 GLY A CA 1
ATOM 3646 C C . GLY A 1 481 ? -10.399 31.328 -0.537 1.00 42.00 481 GLY A C 1
ATOM 3647 O O . GLY A 1 481 ? -10.164 30.642 -1.561 1.00 42.00 481 GLY A O 1
#

Nearest PDB structures (foldseek):
  2ard-assembly1_A-2  TM=6.976E-01  e=5.236E-02  Pseudomonas fluorescens
  7cu0-assembly1_A  TM=8.105E-01  e=2.177E-01  Streptomyces albogriseolus
  2jkc-assembly1_A-2  TM=5.497E-01  e=2.227E-02  Pseudomonas fluorescens
  2apg-assembly1_A  TM=5.439E-01  e=2.104E-02  Pseudomonas fluorescens
  4z43-assembly1_A-2  TM=3.042E-01  e=5.543E-02  Pseudomonas fluorescens

Secondary structure (DSSP, 8-state):
-GGGT--B---SSGGG--HHHHHHHHHHHHHTT-SS---B--HHHHHHHHHHHHHHTT-----S--EEEEEEETTTEEEEEEETTS-EEE-SSEEE--TT-HHHHHTT--EE-SB--HHHHT-TT-S-----SSS---S----B-GGGPBPTT-B-S---STT--BSPPPPPB--EEEE--GGGEEPPPPPTT--GGGGHHHHHHHHHHHHTT---GGGTSEEEEE-STTEEEEE--SSSSSS-TTS-TTTTT--HHHHHHHHHHHHHHHHHHHHHHHH-TTS-HHHHHHHHT-EEETTSSGGGTT--SS-B-S---EE--SS-B-HHHHHS----TTEEEEE---EEE---EEEEE-TT-TTSSPPTTSPPPTT-S--S-EEEEE--EEE---SEEEEGGGGPPPTTT-SSEEESSS-SB-HHHHHHH-SHHHHHHHHHHHHHHHHHHHHHT--GGG--HHHHHHHHHHTT---SPPP--

InterPro domains:
  IPR036188 FAD/NAD(P)-binding domain superfamily [SSF51905] (21-97)
  IPR039650 H(2):CoB-CoM heterodisulfide,ferredoxin reductase subunit A-like [PTHR43498] (2-475)

Mean predicted aligned error: 5.2 Å

pLDDT: mean 91.28, std 12.01, range [37.0, 98.88]

Organism: Cafeteria roenbergensis (NCBI:txid33653)

Sequence (481 aa):
MCSGGLGKTDTGNTNVIGGLALEVFSRNGAWYGSQAPQWDFEPHVAEAIFLDMLQEAGVEVFTGERIASTSMQRGGVLATLTTASGAEFAARVFADATYEGDLFASAGAAFAVGREASSAYNESLAGRYLYSPKNQVRVRVNPFGANASVLPLVVTGNTGPAGSGDGLVQAYNFRLCVTRNATNFLPFPAPRQYDSSAWELFRRRASVLRDEGSLRLESFLGNTRATVGDKYDMNNGGPTSTDCVGCSWEWPTADWAKRDSIWSAHQQYHLGLMHFLQTDPALPSSLRADARAWGLCADEFTDSGGWPGQLYVREGRRLVGDAVFTQGSAQETKRFPDAIGCGSYNFDTHNAQRLLCTPDTMHCEPPAAGPPLPGTNVSGWYFLNEGDVEINPGEYQIPYWVLLPKRADLTNVLVSVSVSASHIGYATLRLEPQYMIMGHAAGAAAALALEAGCAVQDVNMTTLRSTLAEQRAVLDIPERG

Solvent-accessible surface area (backbone atoms only — not comparable to full-atom values): 25673 Å² total; per-residue (Å²): 100,47,53,30,19,42,14,69,63,73,56,61,53,61,89,43,55,25,25,67,31,38,48,54,26,32,52,49,10,45,74,76,73,37,94,53,65,33,70,48,40,54,25,62,58,44,39,51,52,52,53,49,54,34,52,76,71,67,56,87,83,81,80,93,67,45,84,63,49,54,42,76,45,86,83,21,32,65,46,36,42,31,25,70,84,68,53,76,48,72,51,87,60,47,73,34,70,40,76,38,32,56,58,51,47,58,60,63,38,56,66,48,60,31,25,51,29,17,81,75,80,72,30,93,77,26,24,38,30,68,78,43,101,57,56,50,63,70,61,86,37,71,51,55,49,79,94,72,37,73,36,74,70,50,46,79,81,91,86,64,57,75,31,40,48,48,67,53,31,46,31,29,34,63,35,40,48,27,19,66,47,78,91,40,50,31,78,73,66,79,41,92,81,74,58,73,75,66,43,50,62,54,52,48,49,47,51,52,31,46,79,69,74,67,62,50,65,53,56,35,44,7,67,66,42,72,39,54,92,72,32,19,23,36,36,66,27,38,60,62,33,51,44,41,42,56,69,37,49,62,52,51,82,44,55,70,71,56,38,53,50,48,52,50,50,54,51,43,49,46,31,38,50,52,47,46,49,43,65,48,79,92,51,58,71,66,50,19,52,56,49,62,49,50,19,26,24,54,84,34,45,65,95,57,79,28,44,59,91,42,71,44,58,86,62,30,28,20,32,46,24,87,52,66,37,33,51,61,51,38,50,65,77,54,79,53,98,49,25,55,18,34,44,34,34,34,31,50,42,43,36,27,37,26,37,64,30,41,82,85,47,83,71,69,66,77,64,96,89,54,82,76,56,71,74,63,92,58,93,53,60,24,50,45,46,24,36,31,38,82,45,75,46,49,70,25,51,39,46,50,60,31,30,34,52,30,63,84,40,32,29,29,49,35,29,32,53,23,31,10,29,40,52,53,25,35,30,36,50,66,36,70,57,38,34,36,33,38,40,49,43,44,53,54,44,48,52,51,14,63,74,70,70,48,40,60,89,67,48,59,56,71,58,50,44,49,54,40,45,76,53,47,36,31,52,70,82,77,79,86,126

Foldseek 3Di:
DLLQQAFAFQAFDVVQFWFVLQVLQCVQCVVVPHNHGARGDDSVSSVVSVVVVCVVVVHDDDPPWAFDAWDDDPQQATAWTATPVRDIDGDRFAEAPDQLSPPLVRLPFDWAAFWAFCVPVVAPLTAWFFDDPFQKDLDFQFQADPPRHGAPQADEDDPDAHRHTDRFAFFWFRFAKKFLDPVFFDAQDAQPDADPSNCVSVLRSQVVCVVVVNRALLCAWPFQDCRPDGIGTTDGSHNHYRGPAQLQSCPSPDDPVVVVVSVSVSSSVNSNSLCCQQDPPSHDPVSNVVSRSMGATCPRPVVPRRHRPDIRNLAHIAGAAPDAQELCQLAVPDAALQFLGKFWAWLFGHFRGKYKDAPPNPRNADPPPDDGRNPNVDHGIGIGTIDGGGGTRGMHTDGQRQQDGYSSNHFRYGYQASTRYGSSSNSGCRTDSNSSSSVSLSVLLNVQCVVVVGTSVPRDSVVSVVVSVVSTNNRDDDDDD

Radius of gyration: 22.89 Å; Cα contacts (8 Å, |Δi|>4): 1039; chains: 1; bounding box: 54×52×67 Å